Protein 9A59 (pdb70)

Radius of gyration: 30.6 Å; Cα contacts (8 Å, |Δi|>4): 1329; chains: 2; bounding box: 50×107×75 Å

B-factor: mean 0.85, std 0.15, range [0.22, 0.98]

Solvent-accessible surface area: 34234 Å² total; per-residue (Å²): 220,176,141,80,101,101,5,69,66,131,17,4,44,91,8,20,33,65,8,22,56,28,21,32,41,26,55,90,150,97,137,66,69,44,27,88,0,1,81,54,0,26,106,35,0,15,129,10,0,106,172,3,18,37,44,133,156,54,0,82,88,8,12,89,119,7,30,60,77,5,83,116,4,22,80,20,1,44,5,1,0,12,1,12,0,1,9,3,0,0,0,0,9,0,0,45,1,21,48,6,10,73,152,25,111,12,10,80,0,0,40,20,0,0,68,62,0,4,116,20,0,64,44,16,8,26,5,20,5,0,0,2,14,12,0,24,2,13,6,5,2,0,47,2,11,45,5,47,38,39,9,0,0,0,0,0,0,3,0,0,0,22,0,6,0,16,1,67,71,2,91,1,0,61,48,0,0,62,65,0,144,16,94,41,110,31,0,16,158,3,0,64,106,0,0,91,44,0,38,77,71,0,18,101,67,0,37,81,27,0,120,141,85,7,65,192,110,44,68,132,103,48,13,90,57,4,17,51,13,0,92,136,49,13,59,15,75,106,115,0,26,82,0,8,85,70,1,65,72,34,13,54,121,149,105,89,36,74,61,1,4,60,75,0,6,110,31,0,10,78,26,0,45,94,72,38,70,42,82,110,68,120,0,108,38,12,22,126,99,9,20,94,44,200,28,100,29,81,36,1,29,45,12,0,55,91,10,0,43,64,48,14,88,102,16,14,56,11,2,60,41,1,6,0,3,2,9,0,0,76,99,1,8,0,4,134,16,19,3,59,60,27,100,195,121,5,94,47,13,3,43,0,1,56,9,0,8,60,0,0,73,34,0,0,16,12,1,1,3,13,51,19,0,0,71,25,0,0,155,46,1,39,107,9,0,65,150,44,94,2,27,40,75,0,0,0,0,0,0,0,0,0,0,0,0,4,0,0,15,3,26,27,0,6,0,0,14,2,0,21,36,9,0,49,8,59,6,111,46,0,35,68,48,1,42,0,2,96,27,0,36,28,23,0,52,96,16,3,120,87,38,135,77,14,58,127,69,199,106,134,107,133,177,79,159,196,174,115,201,188,191,148,108,47,30,43,56,118,127,83,65,55,32,31,99,59,49,69,59,49,118,129,35,33,138,84,37,134,93,58,0,22,0,0,0,4,85,9,0,0,13,57,0,0,152,81,0,74,76,26,0,146,144,82,42,15,71,20,110,52,70,64,42,42,24,18,102,63,2,0,65,7,0,29,76,159,98,4,23,0,0,0,7,5,11,70,14,14,7,110,46,4,68,165,88,39,107,118,31,134,4,34,62,17,6,12,2,0,10,10,8,0,0,0,0,14,108,87,59,187,29,2,160,82,4,58,108,36,1,26,0,1,0,0,57,13,86,8,0,7,0,7,0,0,28,11,0,64,120,30,60,8,3,52,21,28,116,193,47,132,61,60,97,2,49,60,193,29,36,137,134,42,95,47,98,8,109,48,121,108,29,29,9,47,43,0,1,88,1,20,84,92,128,84,13,32,0,2,0,0,11,1,3,15,0,38,66,45,198,34,39,6,129,159,56,18,34,55,65,23,64,77,175,161,28,71,12,19,8,0,0,0,0,48,147,66,62,58,106,28,74,41,2,113,7,0,9,106,4,2,33,33,158,142,0,64,66,37,0,111,182,99,14,83,13,6,0,50,38,36,92,134

Structure (mmCIF, N/CA/C/O backbone):
data_9A59
#
_entry.id   9A59
#
loop_
_entity.id
_entity.type
_entity.pdbx_description
1 POLYMER MLEN_BACSU
2 POLYMER METQ_BACSU
#
loop_
_atom_site.group_PDB
_atom_site.id
_atom_site.type_symbol
_atom_site.label_atom_id
_atom_site.label_alt_id
_atom_site.label_comp_id
_atom_site.label_asym_id
_atom_site.label_entity_id
_atom_site.label_seq_id
_atom_site.pdbx_PDB_ins_code
_atom_site.Cartn_x
_atom_site.Cartn_y
_atom_site.Cartn_z
_atom_site.occupancy
_atom_site.B_iso_or_equiv
_atom_site.auth_seq_id
_atom_site.auth_comp_id
_atom_site.auth_asym_id
_atom_site.auth_atom_id
_atom_site.pdbx_PDB_model_num
ATOM 1 N N . MET A 1 1 ? -24.500 -36.168 -31.210 1.000 0.410 1 MET A N 1
ATOM 2 C CA . MET A 1 1 ? -23.789 -35.033 -30.574 1.000 0.410 1 MET A CA 1
ATOM 3 C C . MET A 1 1 ? -22.585 -34.707 -31.439 1.000 0.410 1 MET A C 1
ATOM 4 O O . MET A 1 1 ? -22.041 -35.638 -32.015 1.000 0.410 1 MET A O 1
ATOM 20 N N . LYS A 1 2 ? -22.208 -33.430 -31.599 1.000 0.600 2 LYS A N 1
ATOM 21 C CA . LYS A 1 2 ? -20.938 -33.100 -32.271 1.000 0.600 2 LYS A CA 1
ATOM 22 C C . LYS A 1 2 ? -19.789 -33.634 -31.413 1.000 0.600 2 LYS A C 1
ATOM 23 O O . LYS A 1 2 ? -19.823 -33.431 -30.203 1.000 0.600 2 LYS A O 1
ATOM 42 N N . ASP A 1 3 ? -18.807 -34.285 -32.029 1.000 0.800 3 ASP A N 1
ATOM 43 C CA . ASP A 1 3 ? -17.582 -34.673 -31.329 1.000 0.800 3 ASP A CA 1
ATOM 44 C C . ASP A 1 3 ? -16.882 -33.421 -30.784 1.000 0.800 3 ASP A C 1
ATOM 45 O O . ASP A 1 3 ? -16.663 -32.446 -31.511 1.000 0.800 3 ASP A O 1
ATOM 54 N N . VAL A 1 4 ? -16.570 -33.438 -29.486 1.000 0.900 4 VAL A N 1
ATOM 55 C CA . VAL A 1 4 ? -15.885 -32.340 -28.797 1.000 0.900 4 VAL A CA 1
ATOM 56 C C . VAL A 1 4 ? -14.460 -32.234 -29.328 1.000 0.900 4 VAL A C 1
ATOM 57 O O . VAL A 1 4 ? -13.713 -33.214 -29.322 1.000 0.900 4 VAL A O 1
ATOM 70 N N . ARG A 1 5 ? -14.057 -31.032 -29.746 1.000 0.920 5 ARG A N 1
ATOM 71 C CA . ARG A 1 5 ? -12.692 -30.763 -30.220 1.000 0.920 5 ARG A CA 1
ATOM 72 C C . ARG A 1 5 ? -11.965 -29.762 -29.337 1.000 0.920 5 ARG A C 1
ATOM 73 O O . ARG A 1 5 ? -12.575 -28.942 -28.655 1.000 0.920 5 ARG A O 1
ATOM 94 N N . LEU A 1 6 ? -10.641 -29.769 -29.439 1.000 0.930 6 LEU A N 1
ATOM 95 C CA . LEU A 1 6 ? -9.831 -28.683 -28.909 1.000 0.930 6 LEU A CA 1
ATOM 96 C C . LEU A 1 6 ? -10.076 -27.382 -29.700 1.000 0.930 6 LEU A C 1
ATOM 97 O O . LEU A 1 6 ? -10.353 -27.412 -30.910 1.000 0.930 6 LEU A O 1
ATOM 113 N N . PRO A 1 7 ? -9.963 -26.225 -29.035 1.000 0.930 7 PRO A N 1
ATOM 114 C CA . PRO A 1 7 ? -10.039 -24.937 -29.683 1.000 0.930 7 PRO A CA 1
ATOM 115 C C . PRO A 1 7 ? -8.844 -24.734 -30.593 1.000 0.930 7 PRO A C 1
ATOM 116 O O . PRO A 1 7 ? -7.738 -25.224 -30.368 1.000 0.930 7 PRO A O 1
ATOM 127 N N . THR A 1 8 ? -9.074 -23.965 -31.640 1.000 0.890 8 THR A N 1
ATOM 128 C CA . THR A 1 8 ? -7.980 -23.459 -32.455 1.000 0.890 8 THR A CA 1
ATOM 129 C C . THR A 1 8 ? -7.285 -22.313 -31.731 1.000 0.890 8 THR A C 1
ATOM 130 O O . THR A 1 8 ? -7.885 -21.622 -30.907 1.000 0.890 8 THR A O 1
ATOM 141 N N . LEU A 1 9 ? -6.028 -22.045 -32.093 1.000 0.840 9 LEU A N 1
ATOM 142 C CA . LEU A 1 9 ? -5.324 -20.871 -31.575 1.000 0.840 9 LEU A CA 1
ATOM 143 C C . LEU A 1 9 ? -6.098 -19.569 -31.854 1.000 0.840 9 LEU A C 1
ATOM 144 O O . LEU A 1 9 ? -6.138 -18.699 -30.997 1.000 0.840 9 LEU A O 1
ATOM 160 N N . PHE A 1 10 ? -6.732 -19.442 -33.026 1.000 0.860 10 PHE A N 1
ATOM 161 C CA . PHE A 1 10 ? -7.502 -18.250 -33.402 1.000 0.860 10 PHE A CA 1
ATOM 162 C C . PHE A 1 10 ? -8.707 -18.019 -32.472 1.000 0.860 10 PHE A C 1
ATOM 163 O O . PHE A 1 10 ? -8.943 -16.896 -32.039 1.000 0.860 10 PHE A O 1
ATOM 180 N N . GLU A 1 11 ? -9.421 -19.085 -32.094 1.000 0.900 11 GLU A N 1
ATOM 181 C CA . GLU A 1 11 ? -10.537 -19.018 -31.139 1.000 0.900 11 GLU A CA 1
ATOM 182 C C . GLU A 1 11 ? -10.084 -18.604 -29.731 1.000 0.900 11 GLU A C 1
ATOM 183 O O . GLU A 1 11 ? -10.753 -17.799 -29.084 1.000 0.900 11 GLU A O 1
ATOM 195 N N . ILE A 1 12 ? -8.929 -19.107 -29.281 1.000 0.860 12 ILE A N 1
ATOM 196 C CA . ILE A 1 12 ? -8.329 -18.741 -27.988 1.000 0.860 12 ILE A CA 1
ATOM 197 C C . ILE A 1 12 ? -7.995 -17.249 -27.944 1.000 0.860 12 ILE A C 1
ATOM 198 O O . ILE A 1 12 ? -8.298 -16.577 -26.961 1.000 0.860 12 ILE A O 1
ATOM 214 N N . ILE A 1 13 ? -7.398 -16.723 -29.015 1.000 0.810 13 ILE A N 1
ATOM 215 C CA . ILE A 1 13 ? -7.039 -15.304 -29.113 1.000 0.810 13 ILE A CA 1
ATOM 216 C C . ILE A 1 13 ? -8.288 -14.425 -29.064 1.000 0.810 13 ILE A C 1
ATOM 217 O O . ILE A 1 13 ? -8.272 -13.415 -28.370 1.000 0.810 13 ILE A O 1
ATOM 233 N N . ILE A 1 14 ? -9.370 -14.814 -29.751 1.000 0.850 14 ILE A N 1
ATOM 234 C CA . ILE A 1 14 ? -10.638 -14.076 -29.692 1.000 0.850 14 ILE A CA 1
ATOM 235 C C . ILE A 1 14 ? -11.174 -14.047 -28.256 1.000 0.850 14 ILE A C 1
ATOM 236 O O . ILE A 1 14 ? -11.451 -12.964 -27.751 1.000 0.850 14 ILE A O 1
ATOM 252 N N . VAL A 1 15 ? -11.280 -15.194 -27.573 1.000 0.860 15 VAL A N 1
ATOM 253 C CA . VAL A 1 15 ? -11.816 -15.242 -26.196 1.000 0.860 15 VAL A CA 1
ATOM 254 C C . VAL A 1 15 ? -10.974 -14.417 -25.226 1.000 0.860 15 VAL A C 1
ATOM 255 O O . VAL A 1 15 ? -11.522 -13.610 -24.479 1.000 0.860 15 VAL A O 1
ATOM 268 N N . LEU A 1 16 ? -9.650 -14.577 -25.258 1.000 0.800 16 LEU A N 1
ATOM 269 C CA . LEU A 1 16 ? -8.751 -13.845 -24.366 1.000 0.800 16 LEU A CA 1
ATOM 270 C C . LEU A 1 16 ? -8.673 -12.355 -24.707 1.000 0.800 16 LEU A C 1
ATOM 271 O O . LEU A 1 16 ? -8.562 -11.534 -23.804 1.000 0.800 16 LEU A O 1
ATOM 287 N N . GLY A 1 17 ? -8.757 -11.993 -25.987 1.000 0.790 17 GLY A N 1
ATOM 288 C CA . GLY A 1 17 ? -8.786 -10.600 -26.427 1.000 0.790 17 GLY A CA 1
ATOM 289 C C . GLY A 1 17 ? -10.056 -9.880 -25.979 1.000 0.790 17 GLY A C 1
ATOM 290 O O . GLY A 1 17 ? -9.973 -8.772 -25.457 1.000 0.790 17 GLY A O 1
ATOM 294 N N . VAL A 1 18 ? -11.222 -10.523 -26.116 1.000 0.830 18 VAL A N 1
ATOM 295 C CA . VAL A 1 18 ? -12.496 -9.968 -25.627 1.000 0.830 18 VAL A CA 1
ATOM 296 C C . VAL A 1 18 ? -12.491 -9.860 -24.102 1.000 0.830 18 VAL A C 1
ATOM 297 O O . VAL A 1 18 ? -12.921 -8.839 -23.578 1.000 0.830 18 VAL A O 1
ATOM 310 N N . PHE A 1 19 ? -11.966 -10.865 -23.392 1.000 0.800 19 PHE A N 1
ATOM 311 C CA . PHE A 1 19 ? -11.771 -10.799 -21.940 1.000 0.800 19 PHE A CA 1
ATOM 312 C C . PHE A 1 19 ? -10.952 -9.569 -21.530 1.000 0.800 19 PHE A C 1
ATOM 313 O O . PHE A 1 19 ? -11.386 -8.782 -20.694 1.000 0.800 19 PHE A O 1
ATOM 330 N N . LEU A 1 20 ? -9.794 -9.371 -22.165 1.000 0.710 20 LEU A N 1
ATOM 331 C CA . LEU A 1 20 ? -8.918 -8.236 -21.884 1.000 0.710 20 LEU A CA 1
ATOM 332 C C . LEU A 1 20 ? -9.618 -6.899 -22.159 1.000 0.710 20 LEU A C 1
ATOM 333 O O . LEU A 1 20 ? -9.529 -5.981 -21.348 1.000 0.710 20 LEU A O 1
ATOM 349 N N . ALA A 1 21 ? -10.332 -6.806 -23.286 1.000 0.780 21 ALA A N 1
ATOM 350 C CA . ALA A 1 21 ? -11.093 -5.620 -23.659 1.000 0.780 21 ALA A CA 1
ATOM 351 C C . ALA A 1 21 ? -12.208 -5.316 -22.650 1.000 0.780 21 ALA A C 1
ATOM 352 O O . ALA A 1 21 ? -12.415 -4.155 -22.316 1.000 0.780 21 ALA A O 1
ATOM 359 N N . LEU A 1 22 ? -12.887 -6.343 -22.130 1.000 0.800 22 LEU A N 1
ATOM 360 C CA . LEU A 1 22 ? -13.891 -6.200 -21.077 1.000 0.800 22 LEU A CA 1
ATOM 361 C C . LEU A 1 22 ? -13.292 -5.652 -19.789 1.000 0.800 22 LEU A C 1
ATOM 362 O O . LEU A 1 22 ? -13.810 -4.673 -19.265 1.000 0.800 22 LEU A O 1
ATOM 378 N N . VAL A 1 23 ? -12.202 -6.254 -19.302 1.000 0.710 23 VAL A N 1
ATOM 379 C CA . VAL A 1 23 ? -11.535 -5.809 -18.070 1.000 0.710 23 VAL A CA 1
ATOM 380 C C . VAL A 1 23 ? -11.107 -4.352 -18.201 1.000 0.710 23 VAL A C 1
ATOM 381 O O . VAL A 1 23 ? -11.494 -3.544 -17.368 1.000 0.710 23 VAL A O 1
ATOM 394 N N . LEU A 1 24 ? -10.403 -4.003 -19.280 1.000 0.660 24 LEU A N 1
ATOM 395 C CA . LEU A 1 24 ? -9.996 -2.629 -19.584 1.000 0.660 24 LEU A CA 1
ATOM 396 C C . LEU A 1 24 ? -11.176 -1.662 -19.664 1.000 0.660 24 LEU A C 1
ATOM 397 O O . LEU A 1 24 ? -11.164 -0.600 -19.048 1.000 0.660 24 LEU A O 1
ATOM 413 N N . SER A 1 25 ? -12.193 -2.019 -20.451 1.000 0.750 25 SER A N 1
ATOM 414 C CA . SER A 1 25 ? -13.368 -1.175 -20.638 1.000 0.750 25 SER A CA 1
ATOM 415 C C . SER A 1 25 ? -14.072 -0.927 -19.310 1.000 0.750 25 SER A C 1
ATOM 416 O O . SER A 1 25 ? -14.531 0.183 -19.067 1.000 0.750 25 SER A O 1
ATOM 424 N N . PHE A 1 26 ? -14.150 -1.938 -18.448 1.000 0.710 26 PHE A N 1
ATOM 425 C CA . PHE A 1 26 ? -14.852 -1.833 -17.179 1.000 0.710 26 PHE A CA 1
ATOM 426 C C . PHE A 1 26 ? -14.037 -1.029 -16.169 1.000 0.710 26 PHE A C 1
ATOM 427 O O . PHE A 1 26 ? -14.561 -0.058 -15.643 1.000 0.710 26 PHE A O 1
ATOM 444 N N . THR A 1 27 ? -12.765 -1.367 -15.945 1.000 0.620 27 THR A N 1
ATOM 445 C CA . THR A 1 27 ? -11.967 -0.745 -14.877 1.000 0.620 27 THR A CA 1
ATOM 446 C C . THR A 1 27 ? -11.406 0.626 -15.233 1.000 0.620 27 THR A C 1
ATOM 447 O O . THR A 1 27 ? -11.174 1.422 -14.334 1.000 0.620 27 THR A O 1
ATOM 458 N N . VAL A 1 28 ? -11.159 0.913 -16.515 1.000 0.550 28 VAL A N 1
ATOM 459 C CA . VAL A 1 28 ? -10.508 2.169 -16.933 1.000 0.550 28 VAL A CA 1
ATOM 460 C C . VAL A 1 28 ? -11.508 3.180 -17.477 1.000 0.550 28 VAL A C 1
ATOM 461 O O . VAL A 1 28 ? -11.385 4.368 -17.199 1.000 0.550 28 VAL A O 1
ATOM 474 N N . PHE A 1 29 ? -12.484 2.735 -18.272 1.000 0.610 29 PHE A N 1
ATOM 475 C CA . PHE A 1 29 ? -13.394 3.651 -18.969 1.000 0.610 29 PHE A CA 1
ATOM 476 C C . PHE A 1 29 ? -14.742 3.815 -18.276 1.000 0.610 29 PHE A C 1
ATOM 477 O O . PHE A 1 29 ? -15.314 4.901 -18.312 1.000 0.610 29 PHE A O 1
ATOM 494 N N . LEU A 1 30 ? -15.271 2.739 -17.694 1.000 0.640 30 LEU A N 1
ATOM 495 C CA . LEU A 1 30 ? -16.606 2.735 -17.096 1.000 0.640 30 LEU A CA 1
ATOM 496 C C . LEU A 1 30 ? -16.582 2.874 -15.568 1.000 0.640 30 LEU A C 1
ATOM 497 O O . LEU A 1 30 ? -17.652 3.002 -14.981 1.000 0.640 30 LEU A O 1
ATOM 513 N N . ASP A 1 31 ? -15.397 2.837 -14.946 1.000 0.610 31 ASP A N 1
ATOM 514 C CA . ASP A 1 31 ? -15.196 2.831 -13.486 1.000 0.610 31 ASP A CA 1
ATOM 515 C C . ASP A 1 31 ? -16.056 1.756 -12.785 1.000 0.610 31 ASP A C 1
ATOM 516 O O . ASP A 1 31 ? -16.609 1.929 -11.699 1.000 0.610 31 ASP A O 1
ATOM 525 N N . LEU A 1 32 ? -16.224 0.625 -13.478 1.000 0.730 32 LEU A N 1
ATOM 526 C CA . LEU A 1 32 ? -16.994 -0.523 -13.030 1.000 0.730 32 LEU A CA 1
ATOM 527 C C . LEU A 1 32 ? -16.094 -1.536 -12.310 1.000 0.730 32 LEU A C 1
ATOM 528 O O . LEU A 1 32 ? -14.918 -1.696 -12.655 1.000 0.730 32 LEU A O 1
ATOM 544 N N . PRO A 1 33 ? -16.655 -2.308 -11.362 1.000 0.710 33 PRO A N 1
ATOM 545 C CA . PRO A 1 33 ? -15.894 -3.285 -10.600 1.000 0.710 33 PRO A CA 1
ATOM 546 C C . PRO A 1 33 ? -15.364 -4.413 -11.496 1.000 0.710 33 PRO A C 1
ATOM 547 O O . PRO A 1 33 ? -16.084 -4.939 -12.355 1.000 0.710 33 PRO A O 1
ATOM 558 N N . ILE A 1 34 ? -14.128 -4.862 -11.253 1.000 0.700 34 ILE A N 1
ATOM 559 C CA . ILE A 1 34 ? -13.506 -5.966 -12.007 1.000 0.700 34 ILE A CA 1
ATOM 560 C C . ILE A 1 34 ? -14.285 -7.287 -11.877 1.000 0.700 34 ILE A C 1
ATOM 561 O O . ILE A 1 34 ? -14.277 -8.114 -12.790 1.000 0.700 34 ILE A O 1
ATOM 577 N N . GLN A 1 35 ? -15.016 -7.460 -10.771 1.000 0.780 35 GLN A N 1
ATOM 578 C CA . GLN A 1 35 ? -15.930 -8.571 -10.509 1.000 0.780 35 GLN A CA 1
ATOM 579 C C . GLN A 1 35 ? -16.941 -8.725 -11.654 1.000 0.780 35 GLN A C 1
ATOM 580 O O . GLN A 1 35 ? -17.182 -9.837 -12.126 1.000 0.780 35 GLN A O 1
ATOM 594 N N . LEU A 1 36 ? -17.504 -7.609 -12.133 1.000 0.840 36 LEU A N 1
ATOM 595 C CA . LEU A 1 36 ? -18.512 -7.612 -13.192 1.000 0.840 36 LEU A CA 1
ATOM 596 C C . LEU A 1 36 ? -17.902 -8.072 -14.523 1.000 0.840 36 LEU A C 1
ATOM 597 O O . LEU A 1 36 ? -18.512 -8.866 -15.240 1.000 0.840 36 LEU A O 1
ATOM 613 N N . ALA A 1 37 ? -16.674 -7.632 -14.825 1.000 0.800 37 ALA A N 1
ATOM 614 C CA . ALA A 1 37 ? -15.946 -8.070 -16.012 1.000 0.800 37 ALA A CA 1
ATOM 615 C C . ALA A 1 37 ? -15.691 -9.584 -15.971 1.000 0.800 37 ALA A C 1
ATOM 616 O O . ALA A 1 37 ? -16.057 -10.287 -16.915 1.000 0.800 37 ALA A O 1
ATOM 623 N N . LEU A 1 38 ? -15.148 -10.116 -14.868 1.000 0.800 38 LEU A N 1
ATOM 624 C CA . LEU A 1 38 ? -14.913 -11.558 -14.690 1.000 0.800 38 LEU A CA 1
ATOM 625 C C . LEU A 1 38 ? -16.198 -12.382 -14.838 1.000 0.800 38 LEU A C 1
ATOM 626 O O . LEU A 1 38 ? -16.197 -13.416 -15.507 1.000 0.800 38 LEU A O 1
ATOM 642 N N . PHE A 1 39 ? -17.307 -11.903 -14.279 1.000 0.900 39 PHE A N 1
ATOM 643 C CA . PHE A 1 39 ? -18.590 -12.584 -14.388 1.000 0.900 39 PHE A CA 1
ATOM 644 C C . PHE A 1 39 ? -19.098 -12.660 -15.839 1.000 0.900 39 PHE A C 1
ATOM 645 O O . PHE A 1 39 ? -19.467 -13.736 -16.312 1.000 0.900 39 PHE A O 1
ATOM 662 N N . VAL A 1 40 ? -19.044 -11.557 -16.597 1.000 0.920 40 VAL A N 1
ATOM 663 C CA . VAL A 1 40 ? -19.401 -11.549 -18.034 1.000 0.920 40 VAL A CA 1
ATOM 664 C C . VAL A 1 40 ? -18.478 -12.476 -18.842 1.000 0.920 40 VAL A C 1
ATOM 665 O O . VAL A 1 40 ? -18.911 -13.138 -19.791 1.000 0.920 40 VAL A O 1
ATOM 678 N N . SER A 1 41 ? -17.217 -12.590 -18.427 1.000 0.880 41 SER A N 1
ATOM 679 C CA . SER A 1 41 ? -16.201 -13.430 -19.075 1.000 0.880 41 SER A CA 1
ATOM 680 C C . SER A 1 41 ? -16.553 -14.918 -19.070 1.000 0.880 41 SER A C 1
ATOM 681 O O . SER A 1 41 ? -16.226 -15.627 -20.025 1.000 0.880 41 SER A O 1
ATOM 689 N N . TRP A 1 42 ? -17.270 -15.403 -18.049 1.000 0.920 42 TRP A N 1
ATOM 690 C CA . TRP A 1 42 ? -17.776 -16.779 -18.025 1.000 0.920 42 TRP A CA 1
ATOM 691 C C . TRP A 1 42 ? -18.676 -17.070 -19.223 1.000 0.920 42 TRP A C 1
ATOM 692 O O . TRP A 1 42 ? -18.524 -18.107 -19.866 1.000 0.920 42 TRP A O 1
ATOM 713 N N . PHE A 1 43 ? -19.587 -16.153 -19.564 1.000 0.950 43 PHE A N 1
ATOM 714 C CA . PHE A 1 43 ? -20.510 -16.334 -20.686 1.000 0.950 43 PHE A CA 1
ATOM 715 C C . PHE A 1 43 ? -19.786 -16.341 -22.034 1.000 0.950 43 PHE A C 1
ATOM 716 O O . PHE A 1 43 ? -20.155 -17.113 -22.919 1.000 0.950 43 PHE A O 1
ATOM 733 N N . ILE A 1 44 ? -18.701 -15.573 -22.172 1.000 0.930 44 ILE A N 1
ATOM 734 C CA . ILE A 1 44 ? -17.844 -15.605 -23.367 1.000 0.930 44 ILE A CA 1
ATOM 735 C C . ILE A 1 44 ? -17.118 -16.946 -23.488 1.000 0.930 44 ILE A C 1
ATOM 736 O O . ILE A 1 44 ? -17.140 -17.569 -24.553 1.000 0.930 44 ILE A O 1
ATOM 752 N N . ALA A 1 45 ? -16.507 -17.424 -22.402 1.000 0.930 45 ALA A N 1
ATOM 753 C CA . ALA A 1 45 ? -15.865 -18.734 -22.389 1.000 0.930 45 ALA A CA 1
ATOM 754 C C . ALA A 1 45 ? -16.883 -19.870 -22.624 1.000 0.930 45 ALA A C 1
ATOM 755 O O . ALA A 1 45 ? -16.590 -20.816 -23.358 1.000 0.930 45 ALA A O 1
ATOM 762 N N . MET A 1 46 ? -18.109 -19.753 -22.104 1.000 0.960 46 MET A N 1
ATOM 763 C CA . MET A 1 46 ? -19.198 -20.695 -22.384 1.000 0.960 46 MET A CA 1
ATOM 764 C C . MET A 1 46 ? -19.620 -20.694 -23.860 1.000 0.960 46 MET A C 1
ATOM 765 O O . MET A 1 46 ? -19.842 -21.764 -24.421 1.000 0.960 46 MET A O 1
ATOM 779 N N . LEU A 1 47 ? -19.676 -19.534 -24.521 1.000 0.950 47 LEU A N 1
ATOM 780 C CA . LEU A 1 47 ? -19.969 -19.420 -25.958 1.000 0.950 47 LEU A CA 1
ATOM 781 C C . LEU A 1 47 ? -18.937 -20.173 -26.811 1.000 0.950 47 LEU A C 1
ATOM 782 O O . LEU A 1 47 ? -19.303 -20.877 -27.758 1.000 0.950 47 LEU A O 1
ATOM 798 N N . LEU A 1 48 ? -17.653 -20.087 -26.436 1.000 0.940 48 LEU A N 1
ATOM 799 C CA . LEU A 1 48 ? -16.606 -20.915 -27.035 1.000 0.940 48 LEU A CA 1
ATOM 800 C C . LEU A 1 48 ? -16.854 -22.396 -26.737 1.000 0.940 48 LEU A C 1
ATOM 801 O O . LEU A 1 48 ? -16.810 -23.209 -27.654 1.000 0.940 48 LEU A O 1
ATOM 817 N N . GLY A 1 49 ? -17.177 -22.747 -25.495 1.000 0.950 49 GLY A N 1
ATOM 818 C CA . GLY A 1 49 ? -17.507 -24.118 -25.111 1.000 0.950 49 GLY A CA 1
ATOM 819 C C . GLY A 1 49 ? -18.607 -24.756 -25.945 1.000 0.950 49 GLY A C 1
ATOM 820 O O . GLY A 1 49 ? -18.405 -25.841 -26.490 1.000 0.950 49 GLY A O 1
ATOM 824 N N . ILE A 1 50 ? -19.726 -24.058 -26.127 1.000 0.940 50 ILE A N 1
ATOM 825 C CA . ILE A 1 50 ? -20.837 -24.519 -26.968 1.000 0.940 50 ILE A CA 1
ATOM 826 C C . ILE A 1 50 ? -20.369 -24.698 -28.421 1.000 0.940 50 ILE A C 1
ATOM 827 O O . ILE A 1 50 ? -20.684 -25.704 -29.059 1.000 0.940 50 ILE A O 1
ATOM 843 N N . ARG A 1 51 ? -19.554 -23.769 -28.947 1.000 0.930 51 ARG A N 1
ATOM 844 C CA . ARG A 1 51 ? -18.981 -23.862 -30.304 1.000 0.930 51 ARG A CA 1
ATOM 845 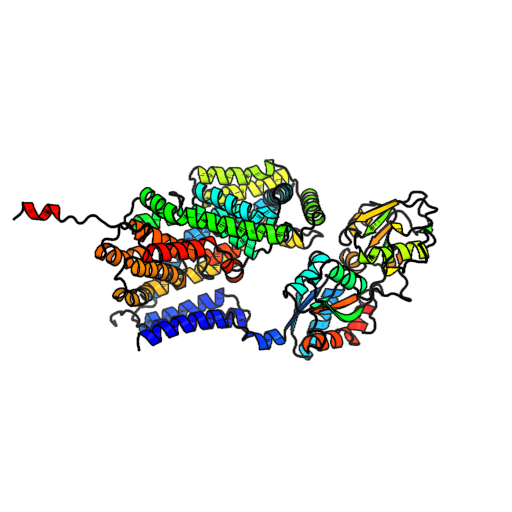C C . ARG A 1 51 ? -18.019 -25.047 -30.469 1.000 0.930 51 ARG A C 1
ATOM 846 O O . ARG A 1 51 ? -17.960 -25.624 -31.557 1.000 0.930 51 ARG A O 1
ATOM 867 N N . LEU A 1 52 ? -17.278 -25.410 -29.421 1.000 0.950 52 LEU A N 1
ATOM 868 C CA . LEU A 1 52 ? -16.384 -26.574 -29.397 1.000 0.950 52 LEU A CA 1
ATOM 869 C C . LEU A 1 52 ? -17.125 -27.910 -29.241 1.000 0.950 52 LEU A C 1
ATOM 870 O O . LEU A 1 52 ? -16.523 -28.950 -29.501 1.000 0.950 52 LEU A O 1
ATOM 886 N N . GLY A 1 53 ? -18.409 -27.881 -28.867 1.000 0.950 53 GLY A N 1
ATOM 887 C CA . GLY A 1 53 ? -19.274 -29.057 -28.742 1.000 0.950 53 GLY A CA 1
ATOM 888 C C . GLY A 1 53 ? -19.667 -29.433 -27.309 1.000 0.950 53 GLY A C 1
ATOM 889 O O . GLY A 1 53 ? -20.333 -30.449 -27.132 1.000 0.950 53 GLY A O 1
ATOM 893 N N . TYR A 1 54 ? -19.291 -28.646 -26.296 1.000 0.950 54 TYR A N 1
ATOM 894 C CA . TYR A 1 54 ? -19.674 -28.908 -24.905 1.000 0.950 54 TYR A CA 1
ATOM 895 C C . TYR A 1 54 ? -21.141 -28.575 -24.639 1.000 0.950 54 TYR A C 1
ATOM 896 O O . TYR A 1 54 ? -21.695 -27.619 -25.187 1.000 0.950 54 TYR A O 1
ATOM 914 N N . SER A 1 55 ? -21.761 -29.335 -23.736 1.000 0.950 55 SER A N 1
ATOM 915 C CA . SER A 1 55 ? -23.067 -28.966 -23.200 1.000 0.950 55 SER A CA 1
ATOM 916 C C . SER A 1 55 ? -22.932 -27.877 -22.133 1.000 0.950 55 SER A C 1
ATOM 917 O O . SER A 1 55 ? -21.895 -27.742 -21.482 1.000 0.950 55 SER A O 1
ATOM 925 N N . TYR A 1 56 ? -24.011 -27.135 -21.883 1.000 0.930 56 TYR A N 1
ATOM 926 C CA . TYR A 1 56 ? -24.068 -26.194 -20.761 1.000 0.930 56 TYR A CA 1
ATOM 927 C C . TYR A 1 56 ? -23.757 -26.873 -19.417 1.000 0.930 56 TYR A C 1
ATOM 928 O O . TYR A 1 56 ? -23.047 -26.307 -18.593 1.000 0.930 56 TYR A O 1
ATOM 946 N N . LYS A 1 57 ? -24.231 -28.111 -19.220 1.000 0.950 57 LYS A N 1
ATOM 947 C CA . LYS A 1 57 ? -24.011 -28.871 -17.983 1.000 0.950 57 LYS A CA 1
ATOM 948 C C . LYS A 1 57 ? -22.530 -29.198 -17.779 1.000 0.950 57 LYS A C 1
ATOM 949 O O . LYS A 1 57 ? -22.031 -29.078 -16.665 1.000 0.950 57 LYS A O 1
ATOM 968 N N . ASP A 1 58 ? -21.816 -29.534 -18.855 1.000 0.950 58 ASP A N 1
ATOM 969 C CA . ASP A 1 58 ? -20.361 -29.728 -18.810 1.000 0.950 58 ASP A CA 1
ATOM 970 C C . ASP A 1 58 ? -19.626 -28.435 -18.436 1.000 0.950 58 ASP A C 1
ATOM 971 O O . ASP A 1 58 ? -18.669 -28.473 -17.664 1.000 0.950 58 ASP A O 1
ATOM 980 N N . LEU A 1 59 ? -20.078 -27.295 -18.968 1.000 0.960 59 LEU A N 1
ATOM 981 C CA . LEU A 1 59 ? -19.471 -25.981 -18.743 1.000 0.960 59 LEU A CA 1
ATOM 982 C C . LEU A 1 59 ? -19.742 -25.447 -17.333 1.000 0.960 59 LEU A C 1
ATOM 983 O O . LEU A 1 59 ? -18.823 -24.981 -16.668 1.000 0.960 59 LEU A O 1
ATOM 999 N N . GLN A 1 60 ? -20.971 -25.569 -16.837 1.000 0.960 60 GLN A N 1
ATOM 1000 C CA . GLN A 1 60 ? -21.317 -25.207 -15.464 1.000 0.960 60 GLN A CA 1
ATOM 1001 C C . GLN A 1 60 ? -20.576 -26.093 -14.452 1.000 0.960 60 GLN A C 1
ATOM 1002 O O . GLN A 1 60 ? -20.056 -25.586 -13.463 1.000 0.960 60 GLN A O 1
ATOM 1016 N N . ASN A 1 61 ? -20.454 -27.400 -14.716 1.000 0.960 61 ASN A N 1
ATOM 1017 C CA . ASN A 1 61 ? -19.637 -28.288 -13.885 1.000 0.960 61 ASN A CA 1
ATOM 1018 C C . ASN A 1 61 ? -18.160 -27.873 -13.884 1.000 0.960 61 ASN A C 1
ATOM 1019 O O . ASN A 1 61 ? -17.507 -27.986 -12.852 1.000 0.960 61 ASN A O 1
ATOM 1030 N N . ALA A 1 62 ? -17.634 -27.367 -15.005 1.000 0.920 62 ALA A N 1
ATOM 1031 C CA . ALA A 1 62 ? -16.275 -26.831 -15.060 1.000 0.920 62 ALA A CA 1
ATOM 1032 C C . ALA A 1 62 ? -16.102 -25.584 -14.179 1.000 0.920 62 ALA A C 1
ATOM 1033 O O . ALA A 1 62 ? -15.100 -25.479 -13.476 1.000 0.920 62 ALA A O 1
ATOM 1040 N N . ILE A 1 63 ? -17.095 -24.686 -14.153 1.000 0.930 63 ILE A N 1
ATOM 1041 C CA . ILE A 1 63 ? -17.120 -23.534 -13.237 1.000 0.930 63 ILE A CA 1
ATOM 1042 C C . ILE A 1 63 ? -17.090 -24.016 -11.780 1.000 0.930 63 ILE A C 1
ATOM 1043 O O . ILE A 1 63 ? -16.238 -23.587 -11.006 1.000 0.930 63 ILE A O 1
ATOM 1059 N N . VAL A 1 64 ? -17.985 -24.941 -11.411 1.000 0.940 64 VAL A N 1
ATOM 1060 C CA . VAL A 1 64 ? -18.074 -25.479 -10.040 1.000 0.940 64 VAL A CA 1
ATOM 1061 C C . VAL A 1 64 ? -16.775 -26.172 -9.634 1.000 0.940 64 VAL A C 1
ATOM 1062 O O . VAL A 1 64 ? -16.306 -25.986 -8.515 1.000 0.940 64 VAL A O 1
ATOM 1075 N N . HIS A 1 65 ? -16.167 -26.935 -10.543 1.000 0.870 65 HIS A N 1
ATOM 1076 C CA . HIS A 1 65 ? -14.901 -27.610 -10.279 1.000 0.870 65 HIS A CA 1
ATOM 1077 C C . HIS A 1 65 ? -13.742 -26.614 -10.112 1.000 0.870 65 HIS A C 1
ATOM 1078 O O . HIS A 1 65 ? -12.934 -26.772 -9.202 1.000 0.870 65 HIS A O 1
ATOM 1092 N N . GLY A 1 66 ? -13.706 -25.543 -10.915 1.000 0.800 66 GLY A N 1
ATOM 1093 C CA . GLY A 1 66 ? -12.734 -24.456 -10.764 1.000 0.800 66 GLY A CA 1
ATOM 1094 C C . GLY A 1 66 ? -12.835 -23.764 -9.403 1.000 0.800 66 GLY A C 1
ATOM 1095 O O . GLY A 1 66 ? -11.836 -23.643 -8.699 1.000 0.800 66 GLY A O 1
ATOM 1099 N N . ILE A 1 67 ? -14.050 -23.387 -8.988 1.000 0.840 67 ILE A N 1
ATOM 1100 C CA . ILE A 1 67 ? -14.303 -22.759 -7.677 1.000 0.840 67 ILE A CA 1
ATOM 1101 C C . ILE A 1 67 ? -13.952 -23.719 -6.529 1.000 0.840 67 ILE A C 1
ATOM 1102 O O . ILE A 1 67 ? -13.284 -23.321 -5.576 1.000 0.840 67 ILE A O 1
ATOM 1118 N N . SER A 1 68 ? -14.353 -24.992 -6.637 1.000 0.830 68 SER A N 1
ATOM 1119 C CA . SER A 1 68 ? -14.051 -26.057 -5.667 1.000 0.830 68 SER A CA 1
ATOM 1120 C C . SER A 1 68 ? -12.554 -26.195 -5.394 1.000 0.830 68 SER A C 1
ATOM 1121 O O . SER A 1 68 ? -12.162 -26.410 -4.251 1.000 0.830 68 SER A O 1
ATOM 1129 N N . ASN A 1 69 ? -11.717 -26.066 -6.425 1.000 0.680 69 ASN A N 1
ATOM 1130 C CA . ASN A 1 69 ? -10.269 -26.223 -6.293 1.000 0.680 69 ASN A CA 1
ATOM 1131 C C . ASN A 1 69 ? -9.594 -25.080 -5.511 1.000 0.680 69 ASN A C 1
ATOM 1132 O O . ASN A 1 69 ? 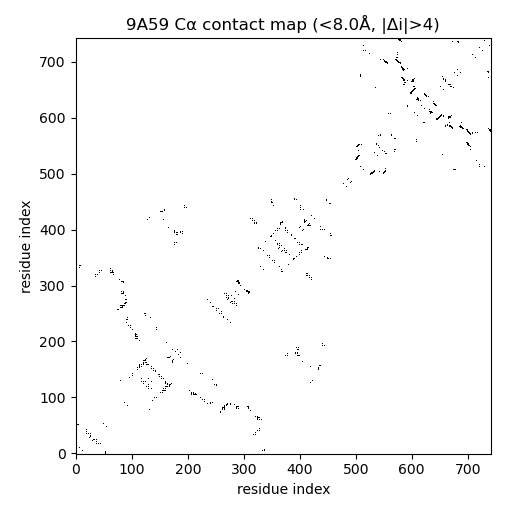-8.475 -25.265 -5.046 1.000 0.680 69 ASN A O 1
ATOM 1143 N N . GLY A 1 70 ? -10.244 -23.921 -5.344 1.000 0.690 70 GLY A N 1
ATOM 1144 C CA . GLY A 1 70 ? -9.712 -22.788 -4.570 1.000 0.690 70 GLY A CA 1
ATOM 1145 C C . GLY A 1 70 ? -10.515 -22.444 -3.311 1.000 0.690 70 GLY A C 1
ATOM 1146 O O . GLY A 1 70 ? -10.292 -21.395 -2.711 1.000 0.690 70 GLY A O 1
ATOM 1150 N N . LEU A 1 71 ? -11.450 -23.304 -2.890 1.000 0.750 71 LEU A N 1
ATOM 1151 C CA . LEU A 1 71 ? -12.363 -23.028 -1.771 1.000 0.750 71 LEU A CA 1
ATOM 1152 C C . LEU A 1 71 ? -11.644 -22.909 -0.414 1.000 0.750 71 LEU A C 1
ATOM 1153 O O . LEU A 1 71 ? -12.109 -22.204 0.479 1.000 0.750 71 LEU A O 1
ATOM 1169 N N . GLU A 1 72 ? -10.482 -23.545 -0.264 1.000 0.690 72 GLU A N 1
ATOM 1170 C CA . GLU A 1 72 ? -9.639 -23.403 0.927 1.000 0.690 72 GLU A CA 1
ATOM 1171 C C . GLU A 1 72 ? -9.122 -21.959 1.096 1.000 0.690 72 GLU A C 1
ATOM 1172 O O . GLU A 1 72 ? -9.123 -21.425 2.205 1.000 0.690 72 GLU A O 1
ATOM 1184 N N . ALA A 1 73 ? -8.807 -21.272 -0.010 1.000 0.680 73 ALA A N 1
ATOM 1185 C CA . ALA A 1 73 ? -8.417 -19.859 -0.013 1.000 0.680 73 ALA A CA 1
ATOM 1186 C C . ALA A 1 73 ? -9.521 -18.937 0.490 1.000 0.680 73 ALA A C 1
ATOM 1187 O O . ALA A 1 73 ? -9.278 -18.040 1.295 1.000 0.680 73 ALA A O 1
ATOM 1194 N N . VAL A 1 74 ? -10.747 -19.205 0.041 1.000 0.760 74 VAL A N 1
ATOM 1195 C CA . VAL A 1 74 ? -11.959 -18.488 0.446 1.000 0.760 74 VAL A CA 1
ATOM 1196 C C . VAL A 1 74 ? -12.146 -18.603 1.964 1.000 0.760 74 VAL A C 1
ATOM 1197 O O . VAL A 1 74 ? -12.369 -17.597 2.635 1.000 0.760 74 VAL A O 1
ATOM 1210 N N . LEU A 1 75 ? -11.985 -19.803 2.532 1.000 0.800 75 LEU A N 1
ATOM 1211 C CA . LEU A 1 75 ? -12.132 -20.037 3.975 1.000 0.800 75 LEU A CA 1
ATOM 1212 C C . LEU A 1 75 ? -11.037 -19.358 4.813 1.000 0.800 75 LEU A C 1
ATOM 1213 O O . LEU A 1 75 ? -11.332 -18.791 5.871 1.000 0.800 75 LEU A O 1
ATOM 1229 N N . ILE A 1 76 ? -9.784 -19.387 4.352 1.000 0.720 76 ILE A N 1
ATOM 1230 C CA . ILE A 1 76 ? -8.683 -18.682 5.023 1.000 0.720 76 ILE A CA 1
ATOM 1231 C C . ILE A 1 76 ? -8.932 -17.175 4.986 1.000 0.720 76 ILE A C 1
ATOM 1232 O O . ILE A 1 76 ? -8.836 -16.528 6.024 1.000 0.720 76 ILE A O 1
ATOM 1248 N N . LEU A 1 77 ? -9.319 -16.622 3.835 1.000 0.720 77 LEU A N 1
ATOM 1249 C CA . LEU A 1 77 ? -9.557 -15.188 3.685 1.000 0.720 77 LEU A CA 1
ATOM 1250 C C . LEU A 1 77 ? -10.703 -14.692 4.586 1.000 0.720 77 LEU A C 1
ATOM 1251 O O . LEU A 1 77 ? -10.559 -13.659 5.236 1.000 0.720 77 LEU A O 1
ATOM 1267 N N . VAL A 1 78 ? -11.796 -15.458 4.710 1.000 0.870 78 VAL A N 1
ATOM 1268 C CA . VAL A 1 78 ? -12.868 -15.180 5.690 1.000 0.870 78 VAL A CA 1
ATOM 1269 C C . VAL A 1 78 ? -12.304 -15.126 7.114 1.000 0.870 78 VAL A C 1
ATOM 1270 O O . VAL A 1 78 ? -12.583 -14.192 7.865 1.000 0.870 78 VAL A O 1
ATOM 1283 N N . SER A 1 79 ? -11.468 -16.099 7.477 1.000 0.860 79 SER A N 1
ATOM 1284 C CA . SER A 1 79 ? -10.856 -16.173 8.809 1.000 0.860 79 SER A CA 1
ATOM 1285 C C . SER A 1 79 ? -9.902 -15.001 9.071 1.000 0.860 79 SER A C 1
ATOM 1286 O O . SER A 1 79 ? -9.865 -14.470 10.179 1.000 0.860 79 SER A O 1
ATOM 1294 N N . VAL A 1 80 ? -9.159 -14.561 8.052 1.000 0.780 80 VAL A N 1
ATOM 1295 C CA . VAL A 1 80 ? -8.247 -13.412 8.134 1.000 0.780 80 VAL A CA 1
ATOM 1296 C C . VAL A 1 80 ? -9.015 -12.098 8.270 1.000 0.780 80 VAL A C 1
ATOM 1297 O O . VAL A 1 80 ? -8.617 -11.257 9.069 1.000 0.780 80 VAL A O 1
ATOM 1310 N N . GLY A 1 81 ? -10.147 -11.927 7.580 1.000 0.820 81 GLY A N 1
ATOM 1311 C CA . GLY A 1 81 ? -11.030 -10.777 7.801 1.000 0.820 81 GLY A CA 1
ATOM 1312 C C . GLY A 1 81 ? -11.424 -10.650 9.274 1.000 0.820 81 GLY A C 1
ATOM 1313 O O . GLY A 1 81 ? -11.227 -9.597 9.886 1.000 0.820 81 GLY A O 1
ATOM 1317 N N . ALA A 1 82 ? -11.878 -11.758 9.869 1.000 0.930 82 ALA A N 1
ATOM 1318 C CA . ALA A 1 82 ? -12.185 -11.816 11.295 1.000 0.930 82 ALA A CA 1
ATOM 1319 C C . ALA A 1 82 ? -10.975 -11.495 12.183 1.000 0.930 82 ALA A C 1
ATOM 1320 O O . ALA A 1 82 ? -11.101 -10.696 13.108 1.000 0.930 82 ALA A O 1
ATOM 1327 N N . LEU A 1 83 ? -9.805 -12.064 11.872 1.000 0.880 83 LEU A N 1
ATOM 1328 C CA . LEU A 1 83 ? -8.553 -11.813 12.589 1.000 0.880 83 LEU A CA 1
ATOM 1329 C C . LEU A 1 83 ? -8.189 -10.324 12.612 1.000 0.880 83 LEU A C 1
ATOM 1330 O O . LEU A 1 83 ? -7.898 -9.795 13.676 1.000 0.880 83 LEU A O 1
ATOM 1346 N N . ILE A 1 84 ? -8.208 -9.644 11.461 1.000 0.820 84 ILE A N 1
ATOM 1347 C CA . ILE A 1 84 ? -7.787 -8.238 11.352 1.000 0.820 84 ILE A CA 1
ATOM 1348 C C . ILE A 1 84 ? -8.681 -7.345 12.212 1.000 0.820 84 ILE A C 1
ATOM 1349 O O . ILE A 1 84 ? -8.174 -6.529 12.979 1.000 0.820 84 ILE A O 1
ATOM 1365 N N . GLY A 1 85 ? -10.003 -7.522 12.108 1.000 0.900 85 GLY A N 1
ATOM 1366 C CA . GLY A 1 85 ? -10.959 -6.708 12.858 1.000 0.900 85 GLY A CA 1
ATOM 1367 C C . GLY A 1 85 ? -10.741 -6.828 14.365 1.000 0.900 85 GLY A C 1
ATOM 1368 O O . GLY A 1 85 ? -10.628 -5.818 15.060 1.000 0.900 85 GLY A O 1
ATOM 1372 N N . THR A 1 86 ? -10.576 -8.054 14.865 1.000 0.950 86 THR A N 1
ATOM 1373 C CA . THR A 1 86 ? -10.395 -8.280 16.302 1.000 0.950 86 THR A CA 1
ATOM 1374 C C . THR A 1 86 ? -8.983 -7.977 16.797 1.000 0.950 86 THR A C 1
ATOM 1375 O O . THR A 1 86 ? -8.820 -7.590 17.949 1.000 0.950 86 THR A O 1
ATOM 1386 N N . TRP A 1 87 ? -7.943 -8.121 15.973 1.000 0.920 87 TRP A N 1
ATOM 1387 C CA . TRP A 1 87 ? -6.568 -7.782 16.359 1.000 0.920 87 TRP A CA 1
ATOM 1388 C C . TRP A 1 87 ? -6.330 -6.280 16.462 1.000 0.920 87 TRP A C 1
ATOM 1389 O O . TRP A 1 87 ? -5.520 -5.852 17.287 1.000 0.920 87 TRP A O 1
ATOM 1410 N N . ILE A 1 88 ? -7.021 -5.477 15.651 1.000 0.890 88 ILE A N 1
ATOM 1411 C CA . ILE A 1 88 ? -7.014 -4.025 15.826 1.000 0.890 88 ILE A CA 1
ATOM 1412 C C . ILE A 1 88 ? -7.784 -3.674 17.102 1.000 0.890 88 ILE A C 1
ATOM 1413 O O . ILE A 1 88 ? -7.230 -3.015 17.978 1.000 0.890 88 ILE A O 1
ATOM 1429 N N . ALA A 1 89 ? -9.007 -4.198 17.251 1.000 0.940 89 ALA A N 1
ATOM 1430 C CA . ALA A 1 89 ? -9.849 -3.986 18.429 1.000 0.940 89 ALA A CA 1
ATOM 1431 C C . ALA A 1 89 ? -9.169 -4.395 19.743 1.000 0.940 89 ALA A C 1
ATOM 1432 O O . ALA A 1 89 ? -9.361 -3.746 20.764 1.000 0.940 89 ALA A O 1
ATOM 1439 N N . GLY A 1 90 ? -8.378 -5.469 19.711 1.000 0.960 90 GLY A N 1
ATOM 1440 C CA . GLY A 1 90 ? -7.647 -6.005 20.854 1.000 0.960 90 GLY A CA 1
ATOM 1441 C C . GLY A 1 90 ? -6.309 -5.331 21.145 1.000 0.960 90 GLY A C 1
ATOM 1442 O O . GLY A 1 90 ? -5.613 -5.762 22.060 1.000 0.960 90 GLY A O 1
ATOM 1446 N N . GLY A 1 91 ? -5.907 -4.315 20.376 1.000 0.930 91 GLY A N 1
ATOM 1447 C CA . GLY A 1 91 ? -4.626 -3.630 20.570 1.000 0.930 91 GLY A CA 1
ATOM 1448 C C . GLY A 1 91 ? -3.399 -4.415 20.091 1.000 0.930 91 GLY A C 1
ATOM 1449 O O . GLY A 1 91 ? -2.279 -3.921 20.209 1.000 0.930 91 GLY A O 1
ATOM 1453 N N . VAL A 1 92 ? -3.576 -5.601 19.496 1.000 0.920 92 VAL A N 1
ATOM 1454 C CA . VAL A 1 92 ? -2.481 -6.440 18.976 1.000 0.920 92 VAL A CA 1
ATOM 1455 C C . VAL A 1 92 ? -1.760 -5.718 17.834 1.000 0.920 92 VAL A C 1
ATOM 1456 O O . VAL A 1 92 ? -0.544 -5.530 17.879 1.000 0.920 92 VAL A O 1
ATOM 1469 N N . VAL A 1 93 ? -2.512 -5.260 16.825 1.000 0.830 93 VAL A N 1
ATOM 1470 C CA . VAL A 1 93 ? -1.965 -4.501 15.685 1.000 0.830 93 VAL A CA 1
ATOM 1471 C C . VAL A 1 93 ? -1.428 -3.129 16.121 1.000 0.830 93 VAL A C 1
ATOM 1472 O O . VAL A 1 93 ? -0.277 -2.844 15.792 1.000 0.830 93 VAL A O 1
ATOM 1485 N N . PRO A 1 94 ? -2.161 -2.307 16.904 1.000 0.870 94 PRO A N 1
ATOM 1486 C CA . PRO A 1 94 ? -1.625 -1.071 17.483 1.000 0.870 94 PRO A CA 1
ATOM 1487 C C . PRO A 1 94 ? -0.284 -1.253 18.206 1.000 0.870 94 PRO A C 1
ATOM 1488 O O . PRO A 1 94 ? 0.645 -0.480 17.981 1.000 0.870 94 PRO A O 1
ATOM 1499 N N . THR A 1 95 ? -0.142 -2.316 19.003 1.000 0.900 95 THR A N 1
ATOM 1500 C CA . THR A 1 95 ? 1.102 -2.621 19.727 1.000 0.900 95 THR A CA 1
ATOM 1501 C C . THR A 1 95 ? 2.245 -3.009 18.787 1.000 0.900 95 THR A C 1
ATOM 1502 O O . THR A 1 95 ? 3.385 -2.595 19.003 1.000 0.900 95 THR A O 1
ATOM 1513 N N . LEU A 1 96 ? 1.964 -3.767 17.718 1.000 0.840 96 LEU A N 1
ATOM 1514 C CA . LEU A 1 96 ? 2.959 -4.078 16.683 1.000 0.840 96 LEU A CA 1
ATOM 1515 C C . LEU A 1 96 ? 3.450 -2.818 15.967 1.000 0.840 96 LEU A C 1
ATOM 1516 O O . LEU A 1 96 ? 4.646 -2.695 15.713 1.000 0.840 96 LEU A O 1
ATOM 1532 N N . ILE A 1 97 ? 2.543 -1.890 15.658 1.000 0.800 97 ILE A N 1
ATOM 1533 C CA . ILE A 1 97 ? 2.896 -0.619 15.018 1.000 0.800 97 ILE A CA 1
ATOM 1534 C C . ILE A 1 97 ? 3.756 0.211 15.968 1.000 0.800 97 ILE A C 1
ATOM 1535 O O . ILE A 1 97 ? 4.828 0.655 15.569 1.000 0.800 97 ILE A O 1
ATOM 1551 N N . TYR A 1 98 ? 3.331 0.357 17.227 1.000 0.860 98 TYR A N 1
ATOM 1552 C CA . TYR A 1 98 ? 4.064 1.109 18.244 1.000 0.860 98 TYR A CA 1
ATOM 1553 C C . TYR A 1 98 ? 5.511 0.611 18.383 1.000 0.860 98 TYR A C 1
ATOM 1554 O O . TYR A 1 98 ? 6.448 1.382 18.190 1.000 0.860 98 TYR A O 1
ATOM 1572 N N . TYR A 1 99 ? 5.717 -0.689 18.625 1.000 0.860 99 TYR A N 1
ATOM 1573 C CA . TYR A 1 99 ? 7.071 -1.237 18.773 1.000 0.860 99 TYR A CA 1
ATOM 1574 C C . TYR A 1 99 ? 7.852 -1.295 17.455 1.000 0.860 99 TYR A C 1
ATOM 1575 O O . TYR A 1 99 ? 9.079 -1.212 17.463 1.000 0.860 99 TYR A O 1
ATOM 1593 N N . GLY A 1 100 ? 7.170 -1.418 16.316 1.000 0.820 100 GLY A N 1
ATOM 1594 C CA . GLY A 1 100 ? 7.800 -1.324 15.003 1.000 0.820 100 GLY A CA 1
ATOM 1595 C C . GLY A 1 100 ? 8.400 0.058 14.752 1.000 0.820 100 GLY A C 1
ATOM 1596 O O . GLY A 1 100 ? 9.548 0.151 14.324 1.000 0.820 100 GLY A O 1
ATOM 1600 N N . LEU A 1 101 ? 7.649 1.111 15.079 1.000 0.790 101 LEU A N 1
ATOM 1601 C CA . LEU A 1 101 ? 8.102 2.501 15.021 1.000 0.790 101 LEU A CA 1
ATOM 1602 C C . LEU A 1 101 ? 9.196 2.802 16.060 1.000 0.790 101 LEU A C 1
ATOM 1603 O O . LEU A 1 101 ? 10.128 3.539 15.759 1.000 0.790 101 LEU A O 1
ATOM 1619 N N . GLU A 1 102 ? 9.116 2.205 17.253 1.000 0.830 102 GLU A N 1
ATOM 1620 C CA . GLU A 1 102 ? 10.104 2.374 18.331 1.000 0.830 102 GLU A CA 1
ATOM 1621 C C . GLU A 1 102 ? 11.473 1.746 17.996 1.000 0.830 102 GLU A C 1
ATOM 1622 O O . GLU A 1 102 ? 12.511 2.325 18.310 1.000 0.830 102 GLU A O 1
ATOM 1634 N N . PHE A 1 103 ? 11.502 0.558 17.375 1.000 0.820 103 PHE A N 1
ATOM 1635 C CA . PHE A 1 103 ? 12.737 -0.231 17.247 1.000 0.820 103 PHE A CA 1
ATOM 1636 C C . PHE A 1 103 ? 13.300 -0.357 15.831 1.000 0.820 103 PHE A C 1
ATOM 1637 O O . PHE A 1 103 ? 14.491 -0.648 15.682 1.000 0.820 103 PHE A O 1
ATOM 1654 N N . ILE A 1 104 ? 12.489 -0.199 14.781 1.000 0.810 104 ILE A N 1
ATOM 1655 C CA . ILE A 1 104 ? 12.962 -0.427 13.413 1.000 0.810 104 ILE A CA 1
ATOM 1656 C C . ILE A 1 104 ? 13.417 0.890 12.812 1.000 0.810 104 ILE A C 1
ATOM 1657 O O . ILE A 1 104 ? 12.615 1.708 12.368 1.000 0.810 104 ILE A O 1
ATOM 1673 N N . HIS A 1 105 ? 14.736 1.053 12.723 1.000 0.790 105 HIS A N 1
ATOM 1674 C CA . HIS A 1 105 ? 15.280 2.219 12.053 1.000 0.790 105 HIS A CA 1
ATOM 1675 C C . HIS A 1 105 ? 14.864 2.215 10.568 1.000 0.790 105 HIS A C 1
ATOM 1676 O O . HIS A 1 105 ? 15.082 1.222 9.862 1.000 0.790 105 HIS A O 1
ATOM 1690 N N . PRO A 1 106 ? 14.319 3.320 10.046 1.000 0.770 106 PRO A N 1
ATOM 1691 C CA . PRO A 1 106 ? 13.746 3.348 8.705 1.000 0.770 106 PRO A CA 1
ATOM 1692 C C . PRO A 1 106 ? 14.717 2.978 7.575 1.000 0.770 106 PRO A C 1
ATOM 1693 O O . PRO A 1 106 ? 14.327 2.307 6.622 1.000 0.770 106 PRO A O 1
ATOM 1704 N N . SER A 1 107 ? 16.003 3.320 7.698 1.000 0.830 107 SER A N 1
ATOM 1705 C CA . SER A 1 107 ? 17.047 2.954 6.720 1.000 0.830 107 SER A CA 1
ATOM 1706 C C . SER A 1 107 ? 17.169 1.448 6.474 1.000 0.830 107 SER A C 1
ATOM 1707 O O . SER A 1 107 ? 17.567 1.027 5.390 1.000 0.830 107 SER A O 1
ATOM 1715 N N . ILE A 1 108 ? 16.845 0.633 7.480 1.000 0.900 108 ILE A N 1
ATOM 1716 C CA . ILE A 1 108 ? 16.883 -0.831 7.398 1.000 0.900 108 ILE A CA 1
ATOM 1717 C C . ILE A 1 108 ? 15.482 -1.443 7.359 1.000 0.900 108 ILE A C 1
ATOM 1718 O O . ILE A 1 108 ? 15.374 -2.661 7.255 1.000 0.900 108 ILE A O 1
ATOM 1734 N N . PHE A 1 109 ? 14.415 -0.640 7.407 1.000 0.910 109 PHE A N 1
ATOM 1735 C CA . PHE A 1 109 ? 13.041 -1.127 7.527 1.000 0.910 109 PHE A CA 1
ATOM 1736 C C . PHE A 1 109 ? 12.652 -2.100 6.409 1.000 0.910 109 PHE A C 1
ATOM 1737 O O . PHE A 1 109 ? 12.093 -3.158 6.685 1.000 0.910 109 PHE A O 1
ATOM 1754 N N . LEU A 1 110 ? 12.990 -1.801 5.152 1.000 0.950 110 LEU A N 1
ATOM 1755 C CA . LEU A 1 110 ? 12.675 -2.682 4.019 1.000 0.950 110 LEU A CA 1
ATOM 1756 C C . LEU A 1 110 ? 13.443 -4.012 4.083 1.000 0.950 110 LEU A C 1
ATOM 1757 O O . LEU A 1 110 ? 12.880 -5.069 3.799 1.000 0.950 110 LEU A O 1
ATOM 1773 N N . LEU A 1 111 ? 14.715 -3.975 4.495 1.000 0.960 111 LEU A N 1
ATOM 1774 C CA . LEU A 1 111 ? 15.517 -5.180 4.721 1.000 0.960 111 LEU A CA 1
ATOM 1775 C C . LEU A 1 111 ? 14.961 -5.997 5.898 1.000 0.960 111 LEU A C 1
ATOM 1776 O O . LEU A 1 111 ? 14.830 -7.215 5.794 1.000 0.960 111 LEU A O 1
ATOM 1792 N N . ALA A 1 112 ? 14.605 -5.337 7.001 1.000 0.940 112 ALA A N 1
ATOM 1793 C CA . ALA A 1 112 ? 13.991 -5.968 8.162 1.000 0.940 112 ALA A CA 1
ATOM 1794 C C . ALA A 1 112 ? 12.653 -6.615 7.782 1.000 0.940 112 ALA A C 1
ATOM 1795 O O . ALA A 1 112 ? 12.429 -7.777 8.098 1.000 0.940 112 ALA A O 1
ATOM 1802 N N . THR A 1 113 ? 11.820 -5.913 7.014 1.000 0.960 113 THR A N 1
ATOM 1803 C CA . THR A 1 113 ? 10.552 -6.412 6.467 1.000 0.960 113 THR A CA 1
ATOM 1804 C C . THR A 1 113 ? 10.759 -7.687 5.647 1.000 0.960 113 THR A C 1
ATOM 1805 O O . THR A 1 113 ? 10.073 -8.684 5.886 1.000 0.960 113 THR A O 1
ATOM 1816 N N . LEU A 1 114 ? 11.740 -7.691 4.731 1.000 0.970 114 LEU A N 1
ATOM 1817 C CA . LEU A 1 114 ? 12.121 -8.872 3.948 1.000 0.970 114 LEU A CA 1
ATOM 1818 C C . LEU A 1 114 ? 12.495 -10.048 4.863 1.000 0.970 114 LEU A C 1
ATOM 1819 O O . LEU A 1 114 ? 11.989 -11.155 4.677 1.000 0.970 114 LEU A O 1
ATOM 1835 N N . ILE A 1 115 ? 13.369 -9.817 5.847 1.000 0.950 115 ILE A N 1
ATOM 1836 C CA . ILE A 1 115 ? 13.875 -10.856 6.755 1.000 0.950 115 ILE A CA 1
ATOM 1837 C C . ILE A 1 115 ? 12.763 -11.399 7.657 1.000 0.950 115 ILE A C 1
ATOM 1838 O O . ILE A 1 115 ? 12.611 -12.615 7.760 1.000 0.950 115 ILE A O 1
ATOM 1854 N N . ILE A 1 116 ? 11.962 -10.527 8.271 1.000 0.910 116 ILE A N 1
ATOM 1855 C CA . ILE A 1 116 ? 10.862 -10.904 9.167 1.000 0.910 116 ILE A CA 1
ATOM 1856 C C . ILE A 1 116 ? 9.846 -11.760 8.408 1.000 0.910 116 ILE A C 1
ATOM 1857 O O . ILE A 1 116 ? 9.532 -12.869 8.844 1.000 0.910 116 ILE A O 1
ATOM 1873 N N . CYS A 1 117 ? 9.396 -11.302 7.235 1.000 0.940 117 CYS A N 1
ATOM 1874 C CA . CYS A 1 117 ? 8.451 -12.064 6.418 1.000 0.940 117 CYS A CA 1
ATOM 1875 C C . CYS A 1 117 ? 9.059 -13.390 5.928 1.000 0.940 117 CYS A C 1
ATOM 1876 O O . CYS A 1 117 ? 8.362 -14.399 5.876 1.000 0.940 117 CYS A O 1
ATOM 1884 N N . SER A 1 118 ? 10.363 -13.424 5.635 1.000 0.950 118 SER A N 1
ATOM 1885 C CA . SER A 1 118 ? 11.073 -14.651 5.245 1.000 0.950 118 SER A CA 1
ATOM 1886 C C . SER A 1 118 ? 11.115 -15.685 6.357 1.000 0.950 118 SER A C 1
ATOM 1887 O O . SER A 1 118 ? 10.721 -16.829 6.143 1.000 0.950 118 SER A O 1
ATOM 1895 N N . ILE A 1 119 ? 11.582 -15.292 7.544 1.000 0.890 119 ILE A N 1
ATOM 1896 C CA . ILE A 1 119 ? 11.690 -16.188 8.701 1.000 0.890 119 ILE A CA 1
ATOM 1897 C C . ILE A 1 119 ? 10.314 -16.746 9.037 1.000 0.890 119 ILE A C 1
ATOM 1898 O O . ILE A 1 119 ? 10.160 -17.956 9.208 1.000 0.890 119 ILE A O 1
ATOM 1914 N N . MET A 1 120 ? 9.311 -15.871 9.079 1.000 0.810 120 MET A N 1
ATOM 1915 C CA . MET A 1 120 ? 7.964 -16.284 9.419 1.000 0.810 120 MET A CA 1
ATOM 1916 C C . MET A 1 120 ? 7.394 -17.237 8.369 1.000 0.810 120 MET A C 1
ATOM 1917 O O . MET A 1 120 ? 6.842 -18.266 8.739 1.000 0.810 120 MET A O 1
ATOM 1931 N N . SER A 1 121 ? 7.607 -16.974 7.077 1.000 0.890 121 SER A N 1
ATOM 1932 C CA . SER A 1 121 ? 7.093 -17.843 6.019 1.000 0.890 121 SER A CA 1
ATOM 1933 C C . SER A 1 121 ? 7.829 -19.180 5.896 1.000 0.890 121 SER A C 1
ATOM 1934 O O . SER A 1 121 ? 7.184 -20.193 5.641 1.000 0.890 121 SER A O 1
ATOM 1942 N N . VAL A 1 122 ? 9.142 -19.242 6.161 1.000 0.850 122 VAL A N 1
ATOM 1943 C CA . VAL A 1 122 ? 9.866 -20.527 6.258 1.000 0.850 122 VAL A CA 1
ATOM 1944 C C . VAL A 1 122 ? 9.274 -21.374 7.385 1.000 0.850 122 VAL A C 1
ATOM 1945 O O . VAL A 1 122 ? 9.029 -22.570 7.204 1.000 0.850 122 VAL A O 1
ATOM 1958 N N . ALA A 1 123 ? 9.045 -20.750 8.544 1.000 0.760 123 ALA A N 1
ATOM 1959 C CA . ALA A 1 123 ? 8.568 -21.424 9.745 1.000 0.760 123 ALA A CA 1
ATOM 1960 C C . ALA A 1 123 ? 7.111 -21.893 9.629 1.000 0.760 123 ALA A C 1
ATOM 1961 O O . ALA A 1 123 ? 6.788 -22.988 10.087 1.000 0.760 123 ALA A O 1
ATOM 1968 N N . THR A 1 124 ? 6.239 -21.083 9.025 1.000 0.710 124 THR A N 1
ATOM 1969 C CA . THR A 1 124 ? 4.811 -21.400 8.879 1.000 0.710 124 THR A CA 1
ATOM 1970 C C . THR A 1 124 ? 4.496 -22.187 7.611 1.000 0.710 124 THR A C 1
ATOM 1971 O O . THR A 1 124 ? 3.459 -22.836 7.552 1.000 0.710 124 THR A O 1
ATOM 1982 N N . GLY A 1 125 ? 5.367 -22.141 6.599 1.000 0.750 125 GLY A N 1
ATOM 1983 C CA . GLY A 1 125 ? 5.132 -22.771 5.300 1.000 0.750 125 GLY A CA 1
ATOM 1984 C C . GLY A 1 125 ? 3.997 -22.130 4.507 1.000 0.750 125 GLY A C 1
ATOM 1985 O O . GLY A 1 125 ? 3.378 -22.799 3.692 1.000 0.750 125 GLY A O 1
ATOM 1989 N N . THR A 1 126 ? 3.683 -20.857 4.766 1.000 0.760 126 THR A N 1
ATOM 1990 C CA . THR A 1 126 ? 2.635 -20.148 4.030 1.000 0.760 126 THR A CA 1
ATOM 1991 C C . THR A 1 126 ? 3.017 -18.698 3.766 1.000 0.760 126 THR A C 1
ATOM 1992 O O . THR A 1 126 ? 3.370 -17.930 4.673 1.000 0.760 126 THR A O 1
ATOM 2003 N N . SER A 1 127 ? 2.927 -18.296 2.500 1.000 0.880 127 SER A N 1
ATOM 2004 C CA . SER A 1 127 ? 2.996 -16.891 2.098 1.000 0.880 127 SER A CA 1
ATOM 2005 C C . SER A 1 127 ? 1.733 -16.139 2.535 1.000 0.880 127 SER A C 1
ATOM 2006 O O . SER A 1 127 ? 1.823 -15.011 3.021 1.000 0.880 127 SER A O 1
ATOM 2014 N N . TRP A 1 128 ? 0.565 -16.783 2.462 1.000 0.790 128 TRP A N 1
ATOM 2015 C CA . TRP A 1 128 ? -0.728 -16.183 2.806 1.000 0.790 128 TRP A CA 1
ATOM 2016 C C . TRP A 1 128 ? -0.846 -15.868 4.288 1.000 0.790 128 TRP A C 1
ATOM 2017 O O . TRP A 1 128 ? -1.174 -14.733 4.642 1.000 0.790 128 TRP A O 1
ATOM 2038 N N . GLY A 1 129 ? -0.523 -16.836 5.150 1.000 0.720 129 GLY A N 1
ATOM 2039 C CA . GLY A 1 129 ? -0.510 -16.610 6.593 1.000 0.720 129 GLY A CA 1
ATOM 2040 C C . GLY A 1 129 ? 0.491 -15.521 6.971 1.000 0.720 129 GLY A C 1
ATOM 2041 O O . GLY A 1 129 ? 0.167 -14.643 7.767 1.000 0.720 129 GLY A O 1
ATOM 2045 N N . THR A 1 130 ? 1.669 -15.511 6.338 1.000 0.810 130 THR A N 1
ATOM 2046 C CA . THR A 1 130 ? 2.699 -14.493 6.585 1.000 0.810 130 THR A CA 1
ATOM 2047 C C . THR A 1 130 ? 2.219 -13.086 6.236 1.000 0.810 130 THR A C 1
ATOM 2048 O O . THR A 1 130 ? 2.343 -12.163 7.042 1.000 0.810 130 THR A O 1
ATOM 2059 N N . VAL A 1 131 ? 1.641 -12.919 5.047 1.000 0.850 131 VAL A N 1
ATOM 2060 C CA . VAL A 1 131 ? 1.129 -11.628 4.573 1.000 0.850 131 VAL A CA 1
ATOM 2061 C C . VAL A 1 131 ? -0.060 -11.162 5.414 1.000 0.850 131 VAL A C 1
ATOM 2062 O O . VAL A 1 131 ? -0.108 -9.995 5.788 1.000 0.850 131 VAL A O 1
ATOM 2075 N N . GLY A 1 132 ? -0.951 -12.079 5.804 1.000 0.730 132 GLY A N 1
ATOM 2076 C CA . GLY A 1 132 ? -2.106 -11.812 6.671 1.000 0.730 132 GLY A CA 1
ATOM 2077 C C . GLY A 1 132 ? -1.772 -11.480 8.130 1.000 0.730 132 GLY A C 1
ATOM 2078 O O . GLY A 1 132 ? -2.680 -11.216 8.909 1.000 0.730 132 GLY A O 1
ATOM 2082 N N . THR A 1 133 ? -0.494 -11.501 8.518 1.000 0.720 133 THR A N 1
ATOM 2083 C CA . THR A 1 133 ? -0.044 -11.232 9.892 1.000 0.720 133 THR A CA 1
ATOM 2084 C C . THR A 1 133 ? 1.100 -10.220 9.907 1.000 0.720 133 THR A C 1
ATOM 2085 O O . THR A 1 133 ? 0.861 -9.021 10.045 1.000 0.720 133 THR A O 1
ATOM 2096 N N . ALA A 1 134 ? 2.342 -10.669 9.704 1.000 0.790 134 ALA A N 1
ATOM 2097 C CA . ALA A 1 134 ? 3.506 -9.785 9.640 1.000 0.790 134 ALA A CA 1
ATOM 2098 C C . ALA A 1 134 ? 3.386 -8.785 8.490 1.000 0.790 134 ALA A C 1
ATOM 2099 O O . ALA A 1 134 ? 3.753 -7.629 8.665 1.000 0.790 134 ALA A O 1
ATOM 2106 N N . GLY A 1 135 ? 2.834 -9.189 7.341 1.000 0.860 135 GLY A N 1
ATOM 2107 C CA . GLY A 1 135 ? 2.651 -8.281 6.208 1.000 0.860 135 GLY A CA 1
ATOM 2108 C C . GLY A 1 135 ? 1.813 -7.049 6.558 1.000 0.860 135 GLY A C 1
ATOM 2109 O O . GLY A 1 135 ? 2.222 -5.932 6.259 1.000 0.860 135 GLY A O 1
ATOM 2113 N N . ILE A 1 136 ? 0.698 -7.226 7.268 1.000 0.750 136 ILE A N 1
ATOM 2114 C CA . ILE A 1 136 ? -0.166 -6.116 7.704 1.000 0.750 136 ILE A CA 1
ATOM 2115 C C . ILE A 1 136 ? 0.574 -5.183 8.663 1.000 0.750 136 ILE A C 1
ATOM 2116 O O . ILE A 1 136 ? 0.541 -3.966 8.485 1.000 0.750 136 ILE A O 1
ATOM 2132 N N . ALA A 1 137 ? 1.280 -5.747 9.647 1.000 0.770 137 ALA A N 1
ATOM 2133 C CA . ALA A 1 137 ? 2.084 -4.958 10.576 1.000 0.770 137 ALA A CA 1
ATOM 2134 C C . ALA A 1 137 ? 3.153 -4.142 9.833 1.000 0.770 137 ALA A C 1
ATOM 2135 O O . ALA A 1 137 ? 3.316 -2.956 10.098 1.000 0.770 137 ALA A O 1
ATOM 2142 N N . MET A 1 138 ? 3.834 -4.748 8.855 1.000 0.900 138 MET A N 1
ATOM 2143 C CA . MET A 1 138 ? 4.853 -4.066 8.056 1.000 0.900 138 MET A CA 1
ATOM 2144 C C . MET A 1 138 ? 4.250 -2.989 7.149 1.000 0.900 138 MET A C 1
ATOM 2145 O O . MET A 1 138 ? 4.830 -1.916 7.056 1.000 0.900 138 MET A O 1
ATOM 2159 N N . ILE A 1 139 ? 3.079 -3.202 6.535 1.000 0.860 139 ILE A N 1
ATOM 2160 C CA . ILE A 1 139 ? 2.375 -2.128 5.809 1.000 0.860 139 ILE A CA 1
ATOM 2161 C C . ILE A 1 139 ? 2.145 -0.938 6.733 1.000 0.860 139 ILE A C 1
ATOM 2162 O O . ILE A 1 139 ? 2.518 0.175 6.380 1.000 0.860 139 ILE A O 1
ATOM 2178 N N . ALA A 1 140 ? 1.615 -1.181 7.930 1.000 0.750 140 ALA A N 1
ATOM 2179 C CA . ALA A 1 140 ? 1.283 -0.107 8.849 1.000 0.750 140 ALA A CA 1
ATOM 2180 C C . ALA A 1 140 ? 2.519 0.647 9.374 1.000 0.750 140 ALA A C 1
ATOM 2181 O O . ALA A 1 140 ? 2.508 1.874 9.453 1.000 0.750 140 ALA A O 1
ATOM 2188 N N . ILE A 1 141 ? 3.608 -0.068 9.675 1.000 0.830 141 ILE A N 1
ATOM 2189 C CA . ILE A 1 141 ? 4.886 0.552 10.058 1.000 0.830 141 ILE A CA 1
ATOM 2190 C C . ILE A 1 141 ? 5.464 1.345 8.883 1.000 0.830 141 ILE A C 1
ATOM 2191 O O . ILE A 1 141 ? 5.880 2.483 9.059 1.000 0.830 141 ILE A O 1
ATOM 2207 N N . GLY A 1 142 ? 5.474 0.772 7.678 1.000 0.840 142 GLY A N 1
ATOM 2208 C CA . GLY A 1 142 ? 5.993 1.434 6.486 1.000 0.840 142 GLY A CA 1
ATOM 2209 C C . GLY A 1 142 ? 5.238 2.720 6.159 1.000 0.840 142 GLY A C 1
ATOM 2210 O O . GLY A 1 142 ? 5.864 3.726 5.834 1.000 0.840 142 GLY A O 1
ATOM 2214 N N . GLU A 1 143 ? 3.915 2.707 6.332 1.000 0.730 143 GLU A N 1
ATOM 2215 C CA . GLU A 1 143 ? 3.073 3.895 6.217 1.000 0.730 143 GLU A CA 1
ATOM 2216 C C . GLU A 1 143 ? 3.437 4.950 7.275 1.000 0.730 143 GLU A C 1
ATOM 2217 O O . GLU A 1 143 ? 3.609 6.123 6.943 1.000 0.730 143 GLU A O 1
ATOM 2229 N N . GLY A 1 144 ? 3.637 4.534 8.532 1.000 0.710 144 GLY A N 1
ATOM 2230 C CA . GLY A 1 144 ? 4.052 5.423 9.624 1.000 0.710 144 GLY A CA 1
ATOM 2231 C C . GLY A 1 144 ? 5.455 6.015 9.447 1.000 0.710 144 GLY A C 1
ATOM 2232 O O . GLY A 1 144 ? 5.687 7.167 9.802 1.000 0.710 144 GLY A O 1
ATOM 2236 N N . LEU A 1 145 ? 6.372 5.265 8.829 1.000 0.750 145 LEU A N 1
ATOM 2237 C CA . LEU A 1 145 ? 7.719 5.718 8.465 1.000 0.750 145 LEU A CA 1
ATOM 2238 C C . LEU A 1 145 ? 7.747 6.572 7.183 1.000 0.750 145 LEU A C 1
ATOM 2239 O O . LEU A 1 145 ? 8.816 7.033 6.783 1.000 0.750 145 LEU A O 1
ATOM 2255 N N . GLY A 1 146 ? 6.610 6.760 6.504 1.000 0.710 146 GLY A N 1
ATOM 2256 C CA . GLY A 1 146 ? 6.531 7.512 5.248 1.000 0.710 146 GLY A CA 1
ATOM 2257 C C . GLY A 1 146 ? 7.187 6.810 4.052 1.000 0.710 146 GLY A C 1
ATOM 2258 O O . GLY A 1 146 ? 7.520 7.454 3.054 1.000 0.710 146 GLY A O 1
ATOM 2262 N N . ILE A 1 147 ? 7.391 5.494 4.131 1.000 0.790 147 ILE A N 1
ATOM 2263 C CA . ILE A 1 147 ? 7.968 4.698 3.047 1.000 0.790 147 ILE A CA 1
ATOM 2264 C C . ILE A 1 147 ? 6.848 4.327 2.063 1.000 0.790 147 ILE A C 1
ATOM 2265 O O . ILE A 1 147 ? 5.792 3.862 2.496 1.000 0.790 147 ILE A O 1
ATOM 2281 N N . PRO A 1 148 ? 7.047 4.471 0.735 1.000 0.800 148 PRO A N 1
ATOM 2282 C CA . PRO A 1 148 ? 6.003 4.169 -0.239 1.000 0.800 148 PRO A CA 1
ATOM 2283 C C . PRO A 1 148 ? 5.472 2.739 -0.093 1.000 0.800 148 PRO A C 1
ATOM 2284 O O . PRO A 1 148 ? 6.208 1.772 -0.305 1.000 0.800 148 PRO A O 1
ATOM 2295 N N . LEU A 1 149 ? 4.176 2.599 0.204 1.000 0.830 149 LEU A N 1
ATOM 2296 C CA . LEU A 1 149 ? 3.525 1.303 0.428 1.000 0.830 149 LEU A CA 1
ATOM 2297 C C . LEU A 1 149 ? 3.747 0.261 -0.681 1.000 0.830 149 LEU A C 1
ATOM 2298 O O . LEU A 1 149 ? 3.943 -0.905 -0.340 1.000 0.830 149 LEU A O 1
ATOM 2314 N N . PRO A 1 150 ? 3.791 0.611 -1.984 1.000 0.900 150 PRO A N 1
ATOM 2315 C CA . PRO A 1 150 ? 4.161 -0.341 -3.034 1.000 0.900 150 PRO A CA 1
ATOM 2316 C C . PRO A 1 150 ? 5.510 -1.029 -2.815 1.000 0.900 150 PRO A C 1
ATOM 2317 O O . PRO A 1 150 ? 5.669 -2.217 -3.098 1.000 0.900 150 PRO A O 1
ATOM 2328 N N . LEU A 1 151 ? 6.469 -0.287 -2.271 1.000 0.930 151 LEU A N 1
ATOM 2329 C CA . LEU A 1 151 ? 7.824 -0.742 -2.003 1.000 0.930 151 LEU A CA 1
ATOM 2330 C C . LEU A 1 151 ? 7.867 -1.627 -0.749 1.000 0.930 151 LEU A C 1
ATOM 2331 O O . LEU A 1 151 ? 8.532 -2.664 -0.742 1.000 0.930 151 LEU A O 1
ATOM 2347 N N . VAL A 1 152 ? 7.076 -1.267 0.268 1.000 0.940 152 VAL A N 1
ATOM 2348 C CA . VAL A 1 152 ? 6.847 -2.076 1.476 1.000 0.940 152 VAL A CA 1
ATOM 2349 C C . VAL A 1 152 ? 6.178 -3.406 1.122 1.000 0.940 152 VAL A C 1
ATOM 2350 O O . VAL A 1 152 ? 6.679 -4.466 1.491 1.000 0.940 152 VAL A O 1
ATOM 2363 N N . ALA A 1 153 ? 5.106 -3.373 0.326 1.000 0.960 153 ALA A N 1
ATOM 2364 C CA . ALA A 1 153 ? 4.431 -4.555 -0.203 1.000 0.960 153 ALA A CA 1
ATOM 2365 C C . ALA A 1 153 ? 5.395 -5.450 -0.995 1.000 0.960 153 ALA A C 1
ATOM 2366 O O . ALA A 1 153 ? 5.419 -6.661 -0.790 1.000 0.960 153 ALA A O 1
ATOM 2373 N N . GLY A 1 154 ? 6.252 -4.866 -1.838 1.000 0.970 154 GLY A N 1
ATOM 2374 C CA . GLY A 1 154 ? 7.301 -5.602 -2.542 1.000 0.970 154 GLY A CA 1
ATOM 2375 C C . GLY A 1 154 ? 8.256 -6.353 -1.610 1.000 0.970 154 GLY A C 1
ATOM 2376 O O . GLY A 1 154 ? 8.577 -7.518 -1.871 1.000 0.970 154 GLY A O 1
ATOM 2380 N N . ALA A 1 155 ? 8.680 -5.727 -0.506 1.000 0.980 155 ALA A N 1
ATOM 2381 C CA . ALA A 1 155 ? 9.544 -6.350 0.500 1.000 0.980 155 ALA A CA 1
ATOM 2382 C C . ALA A 1 155 ? 8.834 -7.487 1.247 1.000 0.980 155 ALA A C 1
ATOM 2383 O O . ALA A 1 155 ? 9.398 -8.576 1.389 1.000 0.980 155 ALA A O 1
ATOM 2390 N N . ILE A 1 156 ? 7.579 -7.263 1.651 1.000 0.970 156 ILE A N 1
ATOM 2391 C CA . ILE A 1 156 ? 6.731 -8.268 2.305 1.000 0.970 156 ILE A CA 1
ATOM 2392 C C . ILE A 1 156 ? 6.564 -9.486 1.400 1.000 0.970 156 ILE A C 1
ATOM 2393 O O . ILE A 1 156 ? 6.844 -10.606 1.818 1.000 0.970 156 ILE A O 1
ATOM 2409 N N . LEU A 1 157 ? 6.140 -9.273 0.152 1.000 0.980 157 LEU A N 1
ATOM 2410 C CA . LEU A 1 157 ? 5.888 -10.345 -0.809 1.000 0.980 157 LEU A CA 1
ATOM 2411 C C . LEU A 1 157 ? 7.169 -11.087 -1.164 1.000 0.980 157 LEU A C 1
ATOM 2412 O O . LEU A 1 157 ? 7.165 -12.312 -1.253 1.000 0.980 157 LEU A O 1
ATOM 2428 N N . SER A 1 158 ? 8.279 -10.363 -1.313 1.000 0.980 158 SER A N 1
ATOM 2429 C CA . SER A 1 158 ? 9.586 -10.986 -1.494 1.000 0.980 158 SER A CA 1
ATOM 2430 C C . SER A 1 158 ? 9.904 -11.919 -0.324 1.000 0.980 158 SER A C 1
ATOM 2431 O O . SER A 1 158 ? 10.263 -13.068 -0.552 1.000 0.980 158 SER A O 1
ATOM 2439 N N . GLY A 1 159 ? 9.711 -11.489 0.924 1.000 0.970 159 GLY A N 1
ATOM 2440 C CA . GLY A 1 159 ? 9.981 -12.345 2.080 1.000 0.970 159 GLY A CA 1
ATOM 2441 C C . GLY A 1 159 ? 9.007 -13.520 2.197 1.000 0.970 159 GLY A C 1
ATOM 2442 O O . GLY A 1 159 ? 9.423 -14.664 2.365 1.000 0.970 159 GLY A O 1
ATOM 2446 N N . ALA A 1 160 ? 7.713 -13.262 2.023 1.000 0.960 160 ALA A N 1
ATOM 2447 C CA . ALA A 1 160 ? 6.672 -14.279 2.091 1.000 0.960 160 ALA A CA 1
ATOM 2448 C C . ALA A 1 160 ? 6.896 -15.386 1.049 1.000 0.960 160 ALA A C 1
ATOM 2449 O O . ALA A 1 160 ? 7.006 -16.552 1.403 1.000 0.960 160 ALA A O 1
ATOM 2456 N N . TYR A 1 161 ? 7.078 -15.052 -0.231 1.000 0.960 161 TYR A N 1
ATOM 2457 C CA . TYR A 1 161 ? 7.345 -16.080 -1.241 1.000 0.960 161 TYR A CA 1
ATOM 2458 C C . TYR A 1 161 ? 8.742 -16.701 -1.126 1.000 0.960 161 TYR A C 1
ATOM 2459 O O . TYR A 1 161 ? 8.949 -17.797 -1.645 1.000 0.960 161 TYR A O 1
ATOM 2477 N N . PHE A 1 162 ? 9.722 -16.034 -0.496 1.000 0.960 162 PHE A N 1
ATOM 2478 C CA . PHE A 1 162 ? 11.012 -16.656 -0.180 1.000 0.960 162 PHE A CA 1
ATOM 2479 C C . PHE A 1 162 ? 10.836 -17.856 0.741 1.000 0.960 162 PHE A C 1
ATOM 2480 O O . PHE A 1 162 ? 11.349 -18.933 0.436 1.000 0.960 162 PHE A O 1
ATOM 2497 N N . GLY A 1 163 ? 10.141 -17.648 1.859 1.000 0.920 163 GLY A N 1
ATOM 2498 C CA . GLY A 1 163 ? 10.011 -18.677 2.875 1.000 0.920 163 GLY A CA 1
ATOM 2499 C C . GLY A 1 163 ? 9.076 -19.806 2.470 1.000 0.920 163 GLY A C 1
ATOM 2500 O O . GLY A 1 163 ? 9.425 -20.967 2.674 1.000 0.920 163 GLY A O 1
ATOM 2504 N N . ASP A 1 164 ? 7.966 -19.470 1.813 1.000 0.880 164 ASP A N 1
ATOM 2505 C CA . ASP A 1 164 ? 6.946 -20.412 1.346 1.000 0.880 164 ASP A CA 1
ATOM 2506 C C . ASP A 1 164 ? 7.565 -21.571 0.537 1.000 0.880 164 ASP A C 1
ATOM 2507 O O . ASP A 1 164 ? 7.579 -22.716 0.983 1.000 0.880 164 ASP A O 1
ATOM 2516 N N . LYS A 1 165 ? 8.248 -21.261 -0.571 1.000 0.880 165 LYS A N 1
ATOM 2517 C CA . LYS A 1 165 ? 8.870 -22.245 -1.488 1.000 0.880 165 LYS A CA 1
ATOM 2518 C C . LYS A 1 165 ? 10.093 -22.996 -0.938 1.000 0.880 165 LYS A C 1
ATOM 2519 O O . LYS A 1 165 ? 10.616 -23.908 -1.577 1.000 0.880 165 LYS A O 1
ATOM 2538 N N . LEU A 1 166 ? 10.655 -22.541 0.185 1.000 0.900 166 LEU A N 1
ATOM 2539 C CA . LEU A 1 166 ? 11.762 -23.226 0.863 1.000 0.900 166 LEU A CA 1
ATOM 2540 C C . LEU A 1 166 ? 11.276 -24.094 2.017 1.000 0.900 166 LEU A C 1
ATOM 2541 O O . LEU A 1 166 ? 12.030 -24.944 2.498 1.000 0.900 166 LEU A O 1
ATOM 2557 N N . SER A 1 167 ? 10.034 -23.902 2.454 1.000 0.860 167 SER A N 1
ATOM 2558 C CA . SER A 1 167 ? 9.460 -24.699 3.514 1.000 0.860 167 SER A CA 1
ATOM 2559 C C . SER A 1 167 ? 8.987 -26.039 2.950 1.000 0.860 167 SER A C 1
ATOM 2560 O O . SER A 1 167 ? 8.095 -26.062 2.101 1.000 0.860 167 SER A O 1
ATOM 2568 N N . PRO A 1 168 ? 9.501 -27.183 3.441 1.000 0.820 168 PRO A N 1
ATOM 2569 C CA . PRO A 1 168 ? 8.957 -28.496 3.093 1.000 0.820 168 PRO A CA 1
ATOM 2570 C C . PRO A 1 168 ? 7.531 -28.702 3.638 1.000 0.820 168 PRO A C 1
ATOM 2571 O O . PRO A 1 168 ? 6.936 -29.747 3.390 1.000 0.820 168 PRO A O 1
ATOM 2582 N N . LEU A 1 169 ? 7.014 -27.738 4.410 1.000 0.730 169 LEU A N 1
ATOM 2583 C CA . LEU A 1 169 ? 5.637 -27.685 4.893 1.000 0.730 169 LEU A CA 1
ATOM 2584 C C . LEU A 1 169 ? 4.695 -26.960 3.932 1.000 0.730 169 LEU A C 1
ATOM 2585 O O . LEU A 1 169 ? 3.491 -27.094 4.097 1.000 0.730 169 LEU A O 1
ATOM 2601 N N . SER A 1 170 ? 5.216 -26.186 2.977 1.000 0.800 170 SER A N 1
ATOM 2602 C CA . SER A 1 170 ? 4.362 -25.446 2.053 1.000 0.800 170 SER A CA 1
ATOM 2603 C C . SER A 1 170 ? 3.699 -26.383 1.062 1.000 0.800 170 SER A C 1
ATOM 2604 O O . SER A 1 170 ? 4.361 -27.211 0.427 1.000 0.800 170 SER A O 1
ATOM 2612 N N . ASP A 1 171 ? 2.395 -26.194 0.887 1.000 0.760 171 ASP A N 1
ATOM 2613 C CA . ASP A 1 171 ? 1.607 -26.914 -0.104 1.000 0.760 171 ASP A CA 1
ATOM 2614 C C . ASP A 1 171 ? 2.183 -26.705 -1.507 1.000 0.760 171 ASP A C 1
ATOM 2615 O O . ASP A 1 171 ? 2.237 -27.653 -2.286 1.000 0.760 171 ASP A O 1
ATOM 2624 N N . SER A 1 172 ? 2.699 -25.505 -1.813 1.000 0.860 172 SER A N 1
ATOM 2625 C CA . SER A 1 172 ? 3.348 -25.218 -3.099 1.000 0.860 172 SER A CA 1
ATOM 2626 C C . SER A 1 172 ? 4.591 -26.091 -3.324 1.000 0.860 172 SER A C 1
ATOM 2627 O O . SER A 1 172 ? 4.650 -26.825 -4.317 1.000 0.860 172 SER A O 1
ATOM 2635 N N . THR A 1 173 ? 5.488 -26.143 -2.333 1.000 0.870 173 THR A N 1
ATOM 2636 C CA . THR A 1 173 ? 6.694 -26.986 -2.315 1.000 0.870 173 THR A CA 1
ATOM 2637 C C . THR A 1 173 ? 6.354 -28.475 -2.439 1.000 0.870 173 THR A C 1
ATOM 2638 O O . THR A 1 173 ? 6.990 -29.231 -3.187 1.000 0.870 173 THR A O 1
ATOM 2649 N N . VAL A 1 174 ? 5.340 -28.941 -1.705 1.000 0.830 174 VAL A N 1
ATOM 2650 C CA . VAL A 1 174 ? 4.902 -30.345 -1.724 1.000 0.830 174 VAL A CA 1
ATOM 2651 C C . VAL A 1 174 ? 4.268 -30.705 -3.071 1.000 0.830 174 VAL A C 1
ATOM 2652 O O . VAL A 1 174 ? 4.544 -31.771 -3.631 1.000 0.830 174 VAL A O 1
ATOM 2665 N N . LEU A 1 175 ? 3.451 -29.824 -3.643 1.000 0.820 175 LEU A N 1
ATOM 2666 C CA . LEU A 1 175 ? 2.769 -30.075 -4.908 1.000 0.820 175 LEU A CA 1
ATOM 2667 C C . LEU A 1 175 ? 3.752 -30.068 -6.086 1.000 0.820 175 LEU A C 1
ATOM 2668 O O . LEU A 1 175 ? 3.759 -31.007 -6.884 1.000 0.820 175 LEU A O 1
ATOM 2684 N N . ALA A 1 176 ? 4.637 -29.069 -6.166 1.000 0.910 176 ALA A N 1
ATOM 2685 C CA . ALA A 1 176 ? 5.630 -28.970 -7.234 1.000 0.910 176 ALA A CA 1
ATOM 2686 C C . ALA A 1 176 ? 6.595 -30.166 -7.245 1.000 0.910 176 ALA A C 1
ATOM 2687 O O . ALA A 1 176 ? 6.948 -30.681 -8.314 1.000 0.910 176 ALA A O 1
ATOM 2694 N N . SER A 1 177 ? 7.022 -30.630 -6.065 1.000 0.920 177 SER A N 1
ATOM 2695 C CA . SER A 1 177 ? 7.912 -31.787 -5.916 1.000 0.920 177 SER A CA 1
ATOM 2696 C C . SER A 1 177 ? 7.203 -33.103 -6.242 1.000 0.920 177 SER A C 1
ATOM 2697 O O . SER A 1 177 ? 7.674 -33.846 -7.110 1.000 0.920 177 SER A O 1
ATOM 2705 N N . SER A 1 178 ? 6.035 -33.356 -5.645 1.000 0.870 178 SER A N 1
ATOM 2706 C CA . SER A 1 178 ? 5.277 -34.596 -5.853 1.000 0.870 178 SER A CA 1
ATOM 2707 C C . SER A 1 178 ? 4.849 -34.790 -7.310 1.000 0.870 178 SER A C 1
ATOM 2708 O O . SER A 1 178 ? 5.061 -35.867 -7.871 1.000 0.870 178 SER A O 1
ATOM 2716 N N . LEU A 1 179 ? 4.339 -33.746 -7.970 1.000 0.870 179 LEU A N 1
ATOM 2717 C CA . LEU A 1 179 ? 3.902 -33.826 -9.368 1.000 0.870 179 LEU A CA 1
ATOM 2718 C C . LEU A 1 179 ? 5.062 -33.908 -10.355 1.000 0.870 179 LEU A C 1
ATOM 2719 O O . LEU A 1 179 ? 4.917 -34.477 -11.435 1.000 0.870 179 LEU A O 1
ATOM 2735 N N . SER A 1 180 ? 6.238 -33.427 -9.960 1.000 0.940 180 SER A N 1
ATOM 2736 C CA . SER A 1 180 ? 7.477 -33.670 -10.700 1.000 0.940 180 SER A CA 1
ATOM 2737 C C . SER A 1 180 ? 8.098 -35.033 -10.387 1.000 0.940 180 SER A C 1
ATOM 2738 O O . SER A 1 180 ? 9.118 -35.369 -10.986 1.000 0.940 180 SER A O 1
ATOM 2746 N N . LYS A 1 181 ? 7.509 -35.831 -9.484 1.000 0.930 181 LYS A N 1
ATOM 2747 C CA . LYS A 1 181 ? 8.052 -37.108 -8.990 1.000 0.930 181 LYS A CA 1
ATOM 2748 C C . LYS A 1 181 ? 9.444 -36.941 -8.360 1.000 0.930 181 LYS A C 1
ATOM 2749 O O . LYS A 1 181 ? 10.351 -37.735 -8.600 1.000 0.930 181 LYS A O 1
ATOM 2768 N N . VAL A 1 182 ? 9.628 -35.878 -7.582 1.000 0.940 182 VAL A N 1
ATOM 2769 C CA . VAL A 1 182 ? 10.870 -35.544 -6.874 1.000 0.940 182 VAL A CA 1
ATOM 2770 C C . VAL A 1 182 ? 10.602 -35.556 -5.373 1.000 0.940 182 VAL A C 1
ATOM 2771 O O . VAL A 1 182 ? 9.585 -35.040 -4.925 1.000 0.940 182 VAL A O 1
ATOM 2784 N N . ASP A 1 183 ? 11.525 -36.118 -4.593 1.000 0.920 183 ASP A N 1
ATOM 2785 C CA . ASP A 1 183 ? 11.463 -36.048 -3.132 1.000 0.920 183 ASP A CA 1
ATOM 2786 C C . ASP A 1 183 ? 11.463 -34.589 -2.638 1.000 0.920 183 ASP A C 1
ATOM 2787 O O . ASP A 1 183 ? 12.219 -33.752 -3.141 1.000 0.920 183 ASP A O 1
ATOM 2796 N N . VAL A 1 184 ? 10.636 -34.289 -1.633 1.000 0.900 184 VAL A N 1
ATOM 2797 C CA . VAL A 1 184 ? 10.431 -32.920 -1.134 1.000 0.900 184 VAL A CA 1
ATOM 2798 C C . VAL A 1 184 ? 11.756 -32.296 -0.676 1.000 0.900 184 VAL A C 1
ATOM 2799 O O . VAL A 1 184 ? 12.077 -31.175 -1.065 1.000 0.900 184 VAL A O 1
ATOM 2812 N N . LEU A 1 185 ? 12.595 -33.024 0.071 1.000 0.910 185 LEU A N 1
ATOM 2813 C CA . LEU A 1 185 ? 13.904 -32.527 0.521 1.000 0.910 185 LEU A CA 1
ATOM 2814 C C . LEU A 1 185 ? 14.879 -32.337 -0.648 1.000 0.910 185 LEU A C 1
ATOM 2815 O O . LEU A 1 185 ? 15.669 -31.386 -0.655 1.000 0.910 185 LEU A O 1
ATOM 2831 N N . ALA A 1 186 ? 14.836 -33.217 -1.650 1.000 0.930 186 ALA A N 1
ATOM 2832 C CA . ALA A 1 186 ? 15.637 -33.072 -2.863 1.000 0.930 186 ALA A CA 1
ATOM 2833 C C . ALA A 1 186 ? 15.224 -31.842 -3.695 1.000 0.930 186 ALA A C 1
ATOM 2834 O O . ALA A 1 186 ? 16.096 -31.155 -4.238 1.000 0.930 186 ALA A O 1
ATOM 2841 N N . HIS A 1 187 ? 13.925 -31.539 -3.760 1.000 0.940 187 HIS A N 1
ATOM 2842 C CA . HIS A 1 187 ? 13.396 -30.320 -4.366 1.000 0.940 187 HIS A CA 1
ATOM 2843 C C . HIS A 1 187 ? 13.849 -29.073 -3.594 1.000 0.940 187 HIS A C 1
ATOM 2844 O O . HIS A 1 187 ? 14.433 -28.176 -4.203 1.000 0.940 187 HIS A O 1
ATOM 2858 N N . VAL A 1 188 ? 13.697 -29.052 -2.263 1.000 0.940 188 VAL A N 1
ATOM 2859 C CA . VAL A 1 188 ? 14.142 -27.924 -1.424 1.000 0.940 188 VAL A CA 1
ATOM 2860 C C . VAL A 1 188 ? 15.641 -27.662 -1.618 1.000 0.940 188 VAL A C 1
ATOM 2861 O O . VAL A 1 188 ? 16.051 -26.523 -1.836 1.000 0.940 188 VAL A O 1
ATOM 2874 N N . ARG A 1 189 ? 16.484 -28.706 -1.657 1.000 0.940 189 ARG A N 1
ATOM 2875 C CA . ARG A 1 189 ? 17.919 -28.543 -1.970 1.000 0.940 189 ARG A CA 1
ATOM 2876 C C . ARG A 1 189 ? 18.160 -27.949 -3.354 1.000 0.940 189 ARG A C 1
ATOM 2877 O O . ARG A 1 189 ? 19.023 -27.088 -3.493 1.000 0.940 189 ARG A O 1
ATOM 2898 N N . ALA A 1 190 ? 17.423 -28.384 -4.374 1.000 0.950 190 ALA A N 1
ATOM 2899 C CA . ALA A 1 190 ? 17.535 -27.823 -5.719 1.000 0.950 190 ALA A CA 1
ATOM 2900 C C . ALA A 1 190 ? 17.105 -26.345 -5.763 1.000 0.950 190 ALA A C 1
ATOM 2901 O O . ALA A 1 190 ? 17.748 -25.537 -6.441 1.000 0.950 190 ALA A O 1
ATOM 2908 N N . MET A 1 191 ? 16.062 -25.994 -5.006 1.000 0.950 191 MET A N 1
ATOM 2909 C CA . MET A 1 191 ? 15.580 -24.627 -4.835 1.000 0.950 191 MET A CA 1
ATOM 2910 C C . MET A 1 191 ? 16.592 -23.728 -4.126 1.000 0.950 191 MET A C 1
ATOM 2911 O O . MET A 1 191 ? 16.714 -22.567 -4.515 1.000 0.950 191 MET A O 1
ATOM 2925 N N . LEU A 1 192 ? 17.363 -24.230 -3.153 1.000 0.950 192 LEU A N 1
ATOM 2926 C CA . LEU A 1 192 ? 18.372 -23.437 -2.431 1.000 0.950 192 LEU A CA 1
ATOM 2927 C C . LEU A 1 192 ? 19.450 -22.848 -3.353 1.000 0.950 192 LEU A C 1
ATOM 2928 O O . LEU A 1 192 ? 19.824 -21.687 -3.181 1.000 0.950 192 LEU A O 1
ATOM 2944 N N . TYR A 1 193 ? 19.893 -23.596 -4.372 1.000 0.950 193 TYR A N 1
ATOM 2945 C CA . TYR A 1 193 ? 20.893 -23.122 -5.347 1.000 0.950 193 TYR A CA 1
ATOM 2946 C C . TYR A 1 193 ? 20.450 -21.879 -6.130 1.000 0.950 193 TYR A C 1
ATOM 2947 O O . TYR A 1 193 ? 21.281 -21.144 -6.665 1.000 0.950 193 TYR A O 1
ATOM 2965 N N . LEU A 1 194 ? 19.143 -21.648 -6.221 1.000 0.950 194 LEU A N 1
ATOM 2966 C CA . LEU A 1 194 ? 18.566 -20.502 -6.910 1.000 0.950 194 LEU A CA 1
ATOM 2967 C C . LEU A 1 194 ? 18.032 -19.447 -5.935 1.000 0.950 194 LEU A C 1
ATOM 2968 O O . LEU A 1 194 ? 18.215 -18.253 -6.159 1.000 0.950 194 LEU A O 1
ATOM 2984 N N . SER A 1 195 ? 17.417 -19.879 -4.837 1.000 0.960 195 SER A N 1
ATOM 2985 C CA . SER A 1 195 ? 16.741 -18.994 -3.889 1.000 0.960 195 SER A CA 1
ATOM 2986 C C . SER A 1 195 ? 17.714 -18.200 -3.028 1.000 0.960 195 SER A C 1
ATOM 2987 O O . SER A 1 195 ? 17.466 -17.020 -2.814 1.000 0.960 195 SER A O 1
ATOM 2995 N N . ILE A 1 196 ? 18.833 -18.787 -2.578 1.000 0.960 196 ILE A N 1
ATOM 2996 C CA . ILE A 1 196 ? 19.823 -18.054 -1.768 1.000 0.960 196 ILE A CA 1
ATOM 2997 C C . ILE A 1 196 ? 20.442 -16.889 -2.560 1.000 0.960 196 ILE A C 1
ATOM 2998 O O . ILE A 1 196 ? 20.386 -15.763 -2.068 1.000 0.960 196 ILE A O 1
ATOM 3014 N N . PRO A 1 197 ? 20.980 -17.081 -3.784 1.000 0.970 197 PRO A N 1
ATOM 3015 C CA . PRO A 1 197 ? 21.524 -15.965 -4.558 1.000 0.970 197 PRO A CA 1
ATOM 3016 C C . PRO A 1 197 ? 20.470 -14.899 -4.863 1.000 0.970 197 PRO A C 1
ATOM 3017 O O . PRO A 1 197 ? 20.751 -13.709 -4.733 1.000 0.970 197 PRO A O 1
ATOM 3028 N N . ALA A 1 198 ? 19.244 -15.316 -5.210 1.000 0.980 198 ALA A N 1
ATOM 3029 C CA . ALA A 1 198 ? 18.147 -14.384 -5.446 1.000 0.980 198 ALA A CA 1
ATOM 3030 C C . ALA A 1 198 ? 17.825 -13.553 -4.198 1.000 0.980 198 ALA A C 1
ATOM 3031 O O . ALA A 1 198 ? 17.611 -12.345 -4.298 1.000 0.980 198 ALA A O 1
ATOM 3038 N N . TYR A 1 199 ? 17.830 -14.192 -3.027 1.000 0.980 199 TYR A N 1
ATOM 3039 C CA . TYR A 1 199 ? 17.580 -13.547 -1.746 1.000 0.980 199 TYR A CA 1
ATOM 3040 C C . TYR A 1 199 ? 18.671 -12.544 -1.387 1.000 0.980 199 TYR A C 1
ATOM 3041 O O . TYR A 1 199 ? 18.353 -11.418 -1.027 1.000 0.980 199 TYR A O 1
ATOM 3059 N N . VAL A 1 200 ? 19.947 -12.901 -1.563 1.000 0.980 200 VAL A N 1
ATOM 3060 C CA . VAL A 1 200 ? 21.074 -11.988 -1.311 1.000 0.980 200 VAL A CA 1
ATOM 3061 C C . VAL A 1 200 ? 20.989 -10.753 -2.208 1.000 0.980 200 VAL A C 1
ATOM 3062 O O . VAL A 1 200 ? 21.084 -9.632 -1.716 1.000 0.980 200 VAL A O 1
ATOM 3075 N N . ILE A 1 201 ? 20.747 -10.934 -3.509 1.000 0.980 201 ILE A N 1
ATOM 3076 C CA . ILE A 1 201 ? 20.592 -9.811 -4.446 1.000 0.980 201 ILE A CA 1
ATOM 3077 C C . ILE A 1 201 ? 19.390 -8.937 -4.047 1.000 0.980 201 ILE A C 1
ATOM 3078 O O . ILE A 1 201 ? 19.506 -7.716 -4.013 1.000 0.980 201 ILE A O 1
ATOM 3094 N N . THR A 1 202 ? 18.256 -9.545 -3.685 1.000 0.980 202 THR A N 1
ATOM 3095 C CA . THR A 1 202 ? 17.043 -8.821 -3.258 1.000 0.980 202 THR A CA 1
ATOM 3096 C C . THR A 1 202 ? 17.252 -8.060 -1.947 1.000 0.980 202 THR A C 1
ATOM 3097 O O . THR A 1 202 ? 16.811 -6.920 -1.820 1.000 0.980 202 THR A O 1
ATOM 3108 N N . ALA A 1 203 ? 17.973 -8.653 -0.993 1.000 0.980 203 ALA A N 1
ATOM 3109 C CA . ALA A 1 203 ? 18.345 -8.017 0.264 1.000 0.980 203 ALA A CA 1
ATOM 3110 C C . ALA A 1 203 ? 19.238 -6.794 0.027 1.000 0.980 203 ALA A C 1
ATOM 3111 O O . ALA A 1 203 ? 18.992 -5.741 0.612 1.000 0.980 203 ALA A O 1
ATOM 3118 N N . ILE A 1 204 ? 20.219 -6.890 -0.880 1.000 0.970 204 ILE A N 1
ATOM 3119 C CA . ILE A 1 204 ? 21.046 -5.743 -1.282 1.000 0.970 204 ILE A CA 1
ATOM 3120 C C . ILE A 1 204 ? 20.167 -4.635 -1.876 1.000 0.970 204 ILE A C 1
ATOM 3121 O O . ILE A 1 204 ? 20.290 -3.486 -1.461 1.000 0.970 204 ILE A O 1
ATOM 3137 N N . LEU A 1 205 ? 19.243 -4.964 -2.785 1.000 0.970 205 LEU A N 1
ATOM 3138 C CA . LEU A 1 205 ? 18.352 -3.973 -3.400 1.000 0.970 205 LEU A CA 1
ATOM 3139 C C . LEU A 1 205 ? 17.484 -3.240 -2.360 1.000 0.970 205 LEU A C 1
ATOM 3140 O O . LEU A 1 205 ? 17.457 -2.010 -2.351 1.000 0.970 205 LEU A O 1
ATOM 3156 N N . PHE A 1 206 ? 16.823 -3.965 -1.448 1.000 0.950 206 PHE A N 1
ATOM 3157 C CA . PHE A 1 206 ? 16.009 -3.340 -0.393 1.000 0.950 206 PHE A CA 1
ATOM 3158 C C . PHE A 1 206 ? 16.842 -2.559 0.622 1.000 0.950 206 PHE A C 1
ATOM 3159 O O . PHE A 1 206 ? 16.353 -1.570 1.160 1.000 0.950 206 PHE A O 1
ATOM 3176 N N . THR A 1 207 ? 18.099 -2.949 0.846 1.000 0.940 207 THR A N 1
ATOM 3177 C CA . THR A 1 207 ? 19.031 -2.181 1.685 1.000 0.940 207 THR A CA 1
ATOM 3178 C C . THR A 1 207 ? 19.391 -0.859 1.017 1.000 0.940 207 THR A C 1
ATOM 3179 O O . THR A 1 207 ? 19.261 0.193 1.634 1.000 0.940 207 THR A O 1
ATOM 3190 N N . VAL A 1 208 ? 19.794 -0.888 -0.258 1.000 0.930 208 VAL A N 1
ATOM 3191 C CA . VAL A 1 208 ? 20.164 0.320 -1.013 1.000 0.930 208 VAL A CA 1
ATOM 3192 C C . VAL A 1 208 ? 18.993 1.298 -1.074 1.000 0.930 208 VAL A C 1
ATOM 3193 O O . VAL A 1 208 ? 19.160 2.473 -0.751 1.000 0.930 208 VAL A O 1
ATOM 3206 N N . VAL A 1 209 ? 17.795 0.817 -1.419 1.000 0.890 209 VAL A N 1
ATOM 3207 C CA . VAL A 1 209 ? 16.608 1.680 -1.481 1.000 0.890 209 VAL A CA 1
ATOM 3208 C C . VAL A 1 209 ? 16.161 2.135 -0.090 1.000 0.890 209 VAL A C 1
ATOM 3209 O O . VAL A 1 209 ? 15.790 3.296 0.069 1.000 0.890 209 VAL A O 1
ATOM 3222 N N . GLY A 1 210 ? 16.281 1.287 0.934 1.000 0.840 210 GLY A N 1
ATOM 3223 C CA . GLY A 1 210 ? 16.040 1.670 2.327 1.000 0.840 210 GLY A CA 1
ATOM 3224 C C . GLY A 1 210 ? 16.899 2.854 2.766 1.000 0.840 210 GLY A C 1
ATOM 3225 O O . GLY A 1 210 ? 16.373 3.819 3.312 1.000 0.840 210 GLY A O 1
ATOM 3229 N N . PHE A 1 211 ? 18.194 2.854 2.441 1.000 0.810 211 PHE A N 1
ATOM 3230 C CA . PHE A 1 211 ? 19.078 3.989 2.727 1.000 0.810 211 PHE A CA 1
ATOM 3231 C C . PHE A 1 211 ? 18.724 5.253 1.938 1.000 0.810 211 PHE A C 1
ATOM 3232 O O . PHE A 1 211 ? 18.816 6.352 2.486 1.000 0.810 211 PHE A O 1
ATOM 3249 N N . MET A 1 212 ? 18.302 5.112 0.679 1.000 0.760 212 MET A N 1
ATOM 3250 C CA . MET A 1 212 ? 17.894 6.255 -0.144 1.000 0.760 212 MET A CA 1
ATOM 3251 C C . MET A 1 212 ? 16.666 6.984 0.424 1.000 0.760 212 MET A C 1
ATOM 3252 O O . MET A 1 212 ? 16.643 8.211 0.393 1.000 0.760 212 MET A O 1
ATOM 3266 N N . TYR A 1 213 ? 15.678 6.258 0.963 1.000 0.660 213 TYR A N 1
ATOM 3267 C CA . TYR A 1 213 ? 14.500 6.858 1.611 1.000 0.660 213 TYR A CA 1
ATOM 3268 C C . TYR A 1 213 ? 14.760 7.260 3.071 1.000 0.660 213 TYR A C 1
ATOM 3269 O O . TYR A 1 213 ? 14.281 8.299 3.518 1.000 0.660 213 TYR A O 1
ATOM 3287 N N . GLY A 1 214 ? 15.532 6.456 3.808 1.000 0.580 214 GLY A N 1
ATOM 3288 C CA . GLY A 1 214 ? 15.721 6.596 5.251 1.000 0.580 214 GLY A CA 1
ATOM 3289 C C . GLY A 1 214 ? 16.578 7.779 5.701 1.000 0.580 214 GLY A C 1
ATOM 3290 O O . GLY A 1 214 ? 16.391 8.279 6.803 1.000 0.580 214 GLY A O 1
ATOM 3294 N N . GLY A 1 215 ? 17.546 8.214 4.888 1.000 0.510 215 GLY A N 1
ATOM 3295 C CA . GLY A 1 215 ? 18.572 9.156 5.349 1.000 0.510 215 GLY A CA 1
ATOM 3296 C C . GLY A 1 215 ? 18.179 10.635 5.348 1.000 0.510 215 GLY A C 1
ATOM 3297 O O . GLY A 1 215 ? 18.688 11.384 6.174 1.000 0.510 215 GLY A O 1
ATOM 3301 N N . LYS A 1 216 ? 17.339 11.080 4.405 1.000 0.480 216 LYS A N 1
ATOM 3302 C CA . LYS A 1 216 ? 17.131 12.523 4.165 1.000 0.480 216 LYS A CA 1
ATOM 3303 C C . LYS A 1 216 ? 15.790 13.075 4.636 1.000 0.480 216 LYS A C 1
ATOM 3304 O O . LYS A 1 216 ? 15.725 14.255 4.946 1.000 0.480 216 LYS A O 1
ATOM 3323 N N . ASN A 1 217 ? 14.746 12.250 4.686 1.000 0.460 217 ASN A N 1
ATOM 3324 C CA . ASN A 1 217 ? 13.366 12.751 4.670 1.000 0.460 217 ASN A CA 1
ATOM 3325 C C . ASN A 1 217 ? 12.515 12.253 5.836 1.000 0.460 217 ASN A C 1
ATOM 3326 O O . ASN A 1 217 ? 11.295 12.164 5.707 1.000 0.460 217 ASN A O 1
ATOM 3337 N N . ILE A 1 218 ? 13.142 11.871 6.947 1.000 0.520 218 ILE A N 1
ATOM 3338 C CA . ILE A 1 218 ? 12.404 11.267 8.051 1.000 0.520 218 ILE A CA 1
ATOM 3339 C C . ILE A 1 218 ? 12.179 12.270 9.152 1.000 0.520 218 ILE A C 1
ATOM 3340 O O . ILE A 1 218 ? 13.107 12.748 9.800 1.000 0.520 218 ILE A O 1
ATOM 3356 N N . ASP A 1 219 ? 10.898 12.533 9.344 1.000 0.510 219 ASP A N 1
ATOM 3357 C CA . ASP A 1 219 ? 10.374 13.351 10.408 1.000 0.510 219 ASP A CA 1
ATOM 3358 C C . ASP A 1 219 ? 10.260 12.498 11.681 1.000 0.510 219 ASP A C 1
ATOM 3359 O O . ASP A 1 219 ? 9.316 11.725 11.858 1.000 0.510 219 ASP A O 1
ATOM 3368 N N . LEU A 1 220 ? 11.277 12.577 12.545 1.000 0.590 220 LEU A N 1
ATOM 3369 C CA . LEU A 1 220 ? 11.287 11.878 13.834 1.000 0.590 220 LEU A CA 1
ATOM 3370 C C . LEU A 1 220 ? 10.137 12.338 14.741 1.000 0.590 220 LEU A C 1
ATOM 3371 O O . LEU A 1 220 ? 9.604 11.520 15.490 1.000 0.590 220 LEU A O 1
ATOM 3387 N N . ASP A 1 221 ? 9.707 13.598 14.629 1.000 0.550 221 ASP A N 1
ATOM 3388 C CA . ASP A 1 221 ? 8.574 14.113 15.399 1.000 0.550 221 ASP A CA 1
ATOM 3389 C C . ASP A 1 221 ? 7.272 13.411 14.970 1.000 0.550 221 ASP A C 1
ATOM 3390 O O . ASP A 1 221 ? 6.420 13.115 15.809 1.000 0.550 221 ASP A O 1
ATOM 3399 N N . LYS A 1 222 ? 7.138 13.043 13.684 1.000 0.600 222 LYS A N 1
ATOM 3400 C CA . LYS A 1 222 ? 6.003 12.250 13.171 1.000 0.600 222 LYS A CA 1
ATOM 3401 C C . LYS A 1 222 ? 5.960 10.837 13.746 1.000 0.600 222 LYS A C 1
ATOM 3402 O O . LYS A 1 222 ? 4.883 10.353 14.105 1.000 0.600 222 LYS A O 1
ATOM 3421 N N . VAL A 1 223 ? 7.114 10.174 13.829 1.000 0.700 223 VAL A N 1
ATOM 3422 C CA . VAL A 1 223 ? 7.223 8.833 14.426 1.000 0.700 223 VAL A CA 1
ATOM 3423 C C . VAL A 1 223 ? 6.785 8.879 15.888 1.000 0.700 223 VAL A C 1
ATOM 3424 O O . VAL A 1 223 ? 5.967 8.061 16.318 1.000 0.700 223 VAL A O 1
ATOM 3437 N N . GLU A 1 224 ? 7.257 9.880 16.629 1.000 0.710 224 GLU A N 1
ATOM 3438 C CA . GLU A 1 224 ? 6.938 10.026 18.047 1.000 0.710 224 GLU A CA 1
ATOM 3439 C C . GLU A 1 224 ? 5.473 10.415 18.273 1.000 0.710 224 GLU A C 1
ATOM 3440 O O . GLU A 1 224 ? 4.806 9.867 19.153 1.000 0.710 224 GLU A O 1
ATOM 3452 N N . PHE A 1 225 ? 4.915 11.257 17.402 1.000 0.650 225 PHE A N 1
ATOM 3453 C CA . PHE A 1 225 ? 3.497 11.594 17.420 1.000 0.650 225 PHE A CA 1
ATOM 3454 C C . PHE A 1 225 ? 2.588 10.377 17.196 1.000 0.650 225 PHE A C 1
ATOM 3455 O O . PHE A 1 225 ? 1.589 10.194 17.903 1.000 0.650 225 PHE A O 1
ATOM 3472 N N . LEU A 1 226 ? 2.925 9.530 16.219 1.000 0.720 226 LEU A N 1
ATOM 3473 C CA . LEU A 1 226 ? 2.189 8.295 15.948 1.000 0.720 226 LEU A CA 1
ATOM 3474 C C . LEU A 1 226 ? 2.218 7.357 17.152 1.000 0.720 226 LEU A C 1
ATOM 3475 O O . LEU A 1 226 ? 1.172 6.838 17.550 1.000 0.720 226 LEU A O 1
ATOM 3491 N N . LYS A 1 227 ? 3.393 7.190 17.766 1.000 0.800 227 LYS A N 1
ATOM 3492 C CA . LYS A 1 227 ? 3.554 6.419 19.002 1.000 0.800 227 LYS A CA 1
ATOM 3493 C C . LYS A 1 227 ? 2.658 6.950 20.123 1.000 0.800 227 LYS A C 1
ATOM 3494 O O . LYS A 1 227 ? 1.874 6.177 20.676 1.000 0.800 227 LYS A O 1
ATOM 3513 N N . SER A 1 228 ? 2.710 8.252 20.417 1.000 0.750 228 SER A N 1
ATOM 3514 C CA . SER A 1 228 ? 1.875 8.862 21.462 1.000 0.750 228 SER A CA 1
ATOM 3515 C C . SER A 1 228 ? 0.380 8.749 21.159 1.000 0.750 228 SER A C 1
ATOM 3516 O O . SER A 1 228 ? -0.417 8.487 22.056 1.000 0.750 228 SER A O 1
ATOM 3524 N N . SER A 1 229 ? -0.026 8.892 19.896 1.000 0.730 229 SER A N 1
ATOM 3525 C CA . SER A 1 229 ? -1.432 8.753 19.505 1.000 0.730 229 SER A CA 1
ATOM 3526 C C . SER A 1 229 ? -1.944 7.321 19.675 1.000 0.730 229 SER A C 1
ATOM 3527 O O . SER A 1 229 ? -3.068 7.125 20.137 1.000 0.730 229 SER A O 1
ATOM 3535 N N . LEU A 1 230 ? -1.122 6.315 19.354 1.000 0.820 230 LEU A N 1
ATOM 3536 C CA . LEU A 1 230 ? -1.448 4.910 19.612 1.000 0.820 230 LEU A CA 1
ATOM 3537 C C . LEU A 1 230 ? -1.581 4.638 21.113 1.000 0.820 230 LEU A C 1
ATOM 3538 O O . LEU A 1 230 ? -2.573 4.040 21.514 1.000 0.820 230 LEU A O 1
ATOM 3554 N N . GLN A 1 231 ? -0.647 5.133 21.931 1.000 0.850 231 GLN A N 1
ATOM 3555 C CA . GLN A 1 231 ? -0.706 5.012 23.395 1.000 0.850 231 GLN A CA 1
ATOM 3556 C C . GLN A 1 231 ? -1.909 5.718 24.022 1.000 0.850 231 GLN A C 1
ATOM 3557 O O . GLN A 1 231 ? -2.447 5.247 25.015 1.000 0.850 231 GLN A O 1
ATOM 3571 N N . ASN A 1 232 ? -2.349 6.838 23.451 1.000 0.800 232 ASN A N 1
ATOM 3572 C CA . ASN A 1 232 ? -3.530 7.549 23.940 1.000 0.800 232 ASN A CA 1
ATOM 3573 C C . ASN A 1 232 ? -4.847 6.875 23.528 1.000 0.800 232 ASN A C 1
ATOM 3574 O O . ASN A 1 232 ? -5.892 7.183 24.098 1.000 0.800 232 ASN A O 1
ATOM 3585 N N . THR A 1 233 ? -4.818 6.000 22.519 1.000 0.810 233 THR A N 1
ATOM 3586 C CA . THR A 1 233 ? -6.022 5.368 21.955 1.000 0.810 233 THR A CA 1
ATOM 3587 C C . THR A 1 233 ? -6.192 3.922 22.412 1.000 0.810 233 THR A C 1
ATOM 3588 O O . THR A 1 233 ? -7.318 3.456 22.556 1.000 0.810 233 THR A O 1
ATOM 3599 N N . PHE A 1 234 ? -5.087 3.212 22.625 1.000 0.900 234 PHE A N 1
ATOM 3600 C CA . PHE A 1 234 ? -5.062 1.807 23.004 1.000 0.900 234 PHE A CA 1
ATOM 3601 C C . PHE A 1 234 ? -4.154 1.596 24.202 1.000 0.900 234 PHE A C 1
ATOM 3602 O O . PHE A 1 234 ? -3.166 2.302 24.391 1.000 0.900 234 PHE A O 1
ATOM 3619 N N . ASP A 1 235 ? -4.441 0.541 24.948 1.000 0.940 235 ASP A N 1
ATOM 3620 C CA . ASP A 1 235 ? -3.512 0.034 25.940 1.000 0.940 235 ASP A CA 1
ATOM 3621 C C . ASP A 1 235 ? -2.368 -0.713 25.229 1.000 0.940 235 ASP A C 1
ATOM 3622 O O . ASP A 1 235 ? -2.584 -1.770 24.621 1.000 0.940 235 ASP A O 1
ATOM 3631 N N . ILE A 1 236 ? -1.167 -0.126 25.238 1.000 0.940 236 ILE A N 1
ATOM 3632 C CA . ILE A 1 236 ? 0.008 -0.603 24.495 1.000 0.940 236 ILE A CA 1
ATOM 3633 C C . ILE A 1 236 ? 1.017 -1.232 25.456 1.000 0.940 236 ILE A C 1
ATOM 3634 O O . ILE A 1 236 ? 1.758 -0.541 26.157 1.000 0.940 236 ILE A O 1
ATOM 3650 N N . HIS A 1 237 ? 1.116 -2.561 25.419 1.000 0.940 237 HIS A N 1
ATOM 3651 C CA . HIS A 1 237 ? 2.071 -3.323 26.221 1.000 0.940 237 HIS A CA 1
ATOM 3652 C C . HIS A 1 237 ? 2.517 -4.613 25.529 1.000 0.940 237 HIS A C 1
ATOM 3653 O O . HIS A 1 237 ? 1.782 -5.197 24.738 1.000 0.940 237 HIS A O 1
ATOM 3667 N N . ILE A 1 238 ? 3.704 -5.125 25.877 1.000 0.920 238 ILE A N 1
ATOM 3668 C CA . ILE A 1 238 ? 4.303 -6.309 25.231 1.000 0.920 238 ILE A CA 1
ATOM 3669 C C . ILE A 1 238 ? 3.401 -7.557 25.276 1.000 0.920 238 ILE A C 1
ATOM 3670 O O . ILE A 1 238 ? 3.414 -8.369 24.353 1.000 0.920 238 ILE A O 1
ATOM 3686 N N . TRP A 1 239 ? 2.568 -7.704 26.310 1.000 0.940 239 TRP A N 1
ATOM 3687 C CA . TRP A 1 239 ? 1.625 -8.820 26.431 1.000 0.940 239 TRP A CA 1
ATOM 3688 C C . TRP A 1 239 ? 0.424 -8.722 25.482 1.000 0.940 239 TRP A C 1
ATOM 3689 O O . TRP A 1 239 ? -0.241 -9.730 25.253 1.000 0.940 239 TRP A O 1
ATOM 3710 N N . MET A 1 240 ? 0.182 -7.569 24.850 1.000 0.940 240 MET A N 1
ATOM 3711 C CA . MET A 1 240 ? -0.780 -7.458 23.745 1.000 0.940 240 MET A CA 1
ATOM 3712 C C . MET A 1 240 ? -0.348 -8.259 22.517 1.000 0.940 240 MET A C 1
ATOM 3713 O O . MET A 1 240 ? -1.170 -8.575 21.665 1.000 0.940 240 MET A O 1
ATOM 3727 N N . LEU A 1 241 ? 0.926 -8.654 22.436 1.000 0.920 241 LEU A N 1
ATOM 3728 C CA . LEU A 1 241 ? 1.441 -9.497 21.360 1.000 0.920 241 LEU A CA 1
ATOM 3729 C C . LEU A 1 241 ? 1.237 -11.000 21.613 1.000 0.920 241 LEU A C 1
ATOM 3730 O O . LEU A 1 241 ? 1.500 -11.793 20.709 1.000 0.920 241 LEU A O 1
ATOM 3746 N N . ILE A 1 242 ? 0.745 -11.417 22.792 1.000 0.950 242 ILE A N 1
ATOM 3747 C CA . ILE A 1 242 ? 0.509 -12.838 23.115 1.000 0.950 242 ILE A CA 1
ATOM 3748 C C . ILE A 1 242 ? -0.364 -13.537 22.055 1.000 0.950 242 ILE A C 1
ATOM 3749 O O . ILE A 1 242 ? 0.046 -14.608 21.600 1.000 0.950 242 ILE A O 1
ATOM 3765 N N . PRO A 1 243 ? -1.502 -12.973 21.592 1.000 0.930 243 PRO A N 1
ATOM 3766 C CA . PRO A 1 243 ? -2.299 -13.582 20.526 1.000 0.930 243 PRO A CA 1
ATOM 3767 C C . PRO A 1 243 ? -1.497 -13.856 19.247 1.000 0.930 243 PRO A C 1
ATOM 3768 O O . PRO A 1 243 ? -1.583 -14.951 18.689 1.000 0.930 243 PRO A O 1
ATOM 3779 N N . ALA A 1 244 ? -0.675 -12.897 18.808 1.000 0.860 244 ALA A N 1
ATOM 3780 C CA . ALA A 1 244 ? 0.153 -13.038 17.614 1.000 0.860 244 ALA A CA 1
ATOM 3781 C C . ALA A 1 244 ? 1.239 -14.105 17.792 1.000 0.860 244 ALA A C 1
ATOM 3782 O O . ALA A 1 244 ? 1.403 -14.972 16.932 1.000 0.860 244 ALA A O 1
ATOM 3789 N N . VAL A 1 245 ? 1.932 -14.097 18.935 1.000 0.880 245 VAL A N 1
ATOM 3790 C CA . VAL A 1 245 ? 2.925 -15.124 19.279 1.000 0.880 245 VAL A CA 1
ATOM 3791 C C . VAL A 1 245 ? 2.283 -16.514 19.296 1.000 0.880 245 VAL A C 1
ATOM 3792 O O . VAL A 1 245 ? 2.853 -17.455 18.750 1.000 0.880 245 VAL A O 1
ATOM 3805 N N . LEU A 1 246 ? 1.083 -16.658 19.864 1.000 0.910 246 LEU A N 1
ATOM 3806 C CA . LEU A 1 246 ? 0.399 -17.946 19.966 1.000 0.910 246 LEU A CA 1
ATOM 3807 C C . LEU A 1 246 ? -0.027 -18.486 18.596 1.000 0.910 246 LEU A C 1
ATOM 3808 O O . LEU A 1 246 ? 0.162 -19.670 18.323 1.000 0.910 246 LEU A O 1
ATOM 3824 N N . VAL A 1 247 ? -0.526 -17.621 17.709 1.000 0.830 247 VAL A N 1
ATOM 3825 C CA . VAL A 1 247 ? -0.790 -17.973 16.305 1.000 0.830 247 VAL A CA 1
ATOM 3826 C C . VAL A 1 247 ? 0.486 -18.463 15.618 1.000 0.830 247 VAL A C 1
ATOM 3827 O O . VAL A 1 247 ? 0.474 -19.537 15.019 1.000 0.830 247 VAL A O 1
ATOM 3840 N N . ILE A 1 248 ? 1.603 -17.738 15.759 1.000 0.750 248 ILE A N 1
ATOM 3841 C CA . ILE A 1 248 ? 2.898 -18.132 15.178 1.000 0.750 248 ILE A CA 1
ATOM 3842 C C . ILE A 1 248 ? 3.344 -19.502 15.712 1.000 0.750 248 ILE A C 1
ATOM 3843 O O . ILE A 1 248 ? 3.738 -20.368 14.931 1.000 0.750 248 ILE A O 1
ATOM 3859 N N . VAL A 1 249 ? 3.240 -19.732 17.025 1.000 0.850 249 VAL A N 1
ATOM 3860 C CA . VAL A 1 249 ? 3.604 -21.009 17.659 1.000 0.850 249 VAL A CA 1
ATOM 3861 C C . VAL A 1 249 ? 2.720 -22.151 17.163 1.000 0.850 249 VAL A C 1
ATOM 3862 O O . VAL A 1 249 ? 3.238 -23.210 16.816 1.000 0.850 249 VAL A O 1
ATOM 3875 N N . LEU A 1 250 ? 1.401 -21.963 17.082 1.000 0.840 250 LEU A N 1
ATOM 3876 C CA . LEU A 1 250 ? 0.486 -23.004 16.608 1.000 0.840 250 LEU A CA 1
ATOM 3877 C C . LEU A 1 250 ? 0.741 -23.377 15.140 1.000 0.840 250 LEU A C 1
ATOM 3878 O O . LEU A 1 250 ? 0.724 -24.566 14.807 1.000 0.840 250 LEU A O 1
ATOM 3894 N N . LEU A 1 251 ? 1.026 -22.393 14.282 1.000 0.710 251 LEU A N 1
ATOM 3895 C CA . LEU A 1 251 ? 1.432 -22.642 12.895 1.000 0.710 251 LEU A CA 1
ATOM 3896 C C . LEU A 1 251 ? 2.770 -23.399 12.840 1.000 0.710 251 LEU A C 1
ATOM 3897 O O . LEU A 1 251 ? 2.874 -24.403 12.137 1.000 0.710 251 LEU A O 1
ATOM 3913 N N . ALA A 1 252 ? 3.759 -23.007 13.652 1.000 0.690 252 ALA A N 1
ATOM 3914 C CA . ALA A 1 252 ? 5.036 -23.720 13.764 1.000 0.690 252 ALA A CA 1
ATOM 3915 C C . ALA A 1 252 ? 4.873 -25.161 14.302 1.000 0.690 252 ALA A C 1
ATOM 3916 O O . ALA A 1 252 ? 5.631 -26.060 13.936 1.000 0.690 252 ALA A O 1
ATOM 3923 N N . MET A 1 253 ? 3.843 -25.416 15.120 1.000 0.790 253 MET A N 1
ATOM 3924 C CA . MET A 1 253 ? 3.433 -26.750 15.588 1.000 0.790 253 MET A CA 1
ATOM 3925 C C . MET A 1 253 ? 2.620 -27.554 14.554 1.000 0.790 253 MET A C 1
ATOM 3926 O O . MET A 1 253 ? 2.086 -28.614 14.894 1.000 0.790 253 MET A O 1
ATOM 3940 N N . LYS A 1 254 ? 2.523 -27.092 13.300 1.000 0.680 254 LYS A N 1
ATOM 3941 C CA . LYS A 1 254 ? 1.794 -27.744 12.195 1.000 0.680 254 LYS A CA 1
ATOM 3942 C C . LYS A 1 254 ? 0.293 -27.892 12.434 1.000 0.680 254 LYS A C 1
ATOM 3943 O O . LYS A 1 254 ? -0.327 -28.861 11.989 1.000 0.680 254 LYS A O 1
ATOM 3962 N N . LYS A 1 255 ? -0.308 -26.967 13.180 1.000 0.760 255 LYS A N 1
ATOM 3963 C CA . LYS A 1 255 ? -1.768 -26.911 13.278 1.000 0.760 255 LYS A CA 1
ATOM 3964 C C . LYS A 1 255 ? -2.348 -26.298 11.993 1.000 0.760 255 LYS A C 1
ATOM 3965 O O . LYS A 1 255 ? -1.700 -25.435 11.408 1.000 0.760 255 LYS A O 1
ATOM 3984 N N . PRO A 1 256 ? -3.545 -26.723 11.545 1.000 0.730 256 PRO A N 1
ATOM 3985 C CA . PRO A 1 256 ? -4.115 -26.232 10.293 1.000 0.730 256 PRO A CA 1
ATOM 3986 C C . PRO A 1 256 ? -4.370 -24.719 10.334 1.000 0.730 256 PRO A C 1
ATOM 3987 O O . PRO A 1 256 ? -4.906 -24.209 11.320 1.000 0.730 256 PRO A O 1
ATOM 3998 N N . SER A 1 257 ? -4.027 -24.015 9.252 1.000 0.700 257 SER A N 1
ATOM 3999 C CA . SER A 1 257 ? -4.028 -22.547 9.185 1.000 0.700 257 SER A CA 1
ATOM 4000 C C . SER A 1 257 ? -5.375 -21.923 9.543 1.000 0.700 257 SER A C 1
ATOM 4001 O O . SER A 1 257 ? -5.425 -20.998 10.348 1.000 0.700 257 SER A O 1
ATOM 4009 N N . MET A 1 258 ? -6.474 -22.446 8.991 1.000 0.750 258 MET A N 1
ATOM 4010 C CA . MET A 1 258 ? -7.813 -21.880 9.192 1.000 0.750 258 MET A CA 1
ATOM 4011 C C . MET A 1 258 ? -8.252 -21.912 10.673 1.000 0.750 258 MET A C 1
ATOM 4012 O O . MET A 1 258 ? -8.470 -20.837 11.231 1.000 0.750 258 MET A O 1
ATOM 4026 N N . PRO A 1 259 ? -8.262 -23.062 11.378 1.000 0.870 259 PRO A N 1
ATOM 4027 C CA . PRO A 1 259 ? -8.489 -23.104 12.823 1.000 0.870 259 PRO A CA 1
ATOM 4028 C C . PRO A 1 259 ? -7.556 -22.200 13.633 1.000 0.870 259 PRO A C 1
ATOM 4029 O O . PRO A 1 259 ? -8.004 -21.560 14.578 1.000 0.870 259 PRO A O 1
ATOM 4040 N N . VAL A 1 260 ? -6.267 -22.130 13.283 1.000 0.830 260 VAL A N 1
ATOM 4041 C CA . VAL A 1 260 ? -5.298 -21.304 14.020 1.000 0.830 260 VAL A CA 1
ATOM 4042 C C . VAL A 1 260 ? -5.591 -19.813 13.865 1.000 0.830 260 VAL A C 1
ATOM 4043 O O . VAL A 1 260 ? -5.564 -19.086 14.856 1.000 0.830 260 VAL A O 1
ATOM 4056 N N . ILE A 1 261 ? -5.915 -19.356 12.655 1.000 0.800 261 ILE A N 1
ATOM 4057 C CA . ILE A 1 261 ? -6.304 -17.964 12.394 1.000 0.800 261 ILE A CA 1
ATOM 4058 C C . ILE A 1 261 ? -7.617 -17.644 13.115 1.000 0.800 261 ILE A C 1
ATOM 4059 O O . ILE A 1 261 ? -7.722 -16.596 13.744 1.000 0.800 261 ILE A O 1
ATOM 4075 N N . VAL A 1 262 ? -8.589 -18.562 13.111 1.000 0.910 262 VAL A N 1
ATOM 4076 C CA . VAL A 1 262 ? -9.839 -18.397 13.871 1.000 0.910 262 VAL A CA 1
ATOM 4077 C C . VAL A 1 262 ? -9.570 -18.301 15.377 1.000 0.910 262 VAL A C 1
ATOM 4078 O O . VAL A 1 262 ? -10.132 -17.428 16.032 1.000 0.910 262 VAL A O 1
ATOM 4091 N N . ILE A 1 263 ? -8.676 -19.127 15.934 1.000 0.950 263 ILE A N 1
ATOM 4092 C CA . ILE A 1 263 ? -8.237 -19.018 17.339 1.000 0.950 263 ILE A CA 1
ATOM 4093 C C . ILE A 1 263 ? -7.586 -17.654 17.595 1.000 0.950 263 ILE A C 1
ATOM 4094 O O . ILE A 1 263 ? -7.893 -17.002 18.592 1.000 0.950 263 ILE A O 1
ATOM 4110 N N . GLY A 1 264 ? -6.727 -17.197 16.683 1.000 0.920 264 GLY A N 1
ATOM 4111 C CA . GLY A 1 264 ? -6.130 -15.865 16.736 1.000 0.920 264 GLY A CA 1
ATOM 4112 C C . GLY A 1 264 ? -7.175 -14.752 16.748 1.000 0.920 264 GLY A C 1
ATOM 4113 O O . GLY A 1 264 ? -7.034 -13.796 17.511 1.000 0.920 264 GLY A O 1
ATOM 4117 N N . ALA A 1 265 ? -8.233 -14.885 15.944 1.000 0.940 265 ALA A N 1
ATOM 4118 C CA . ALA A 1 265 ? -9.314 -13.911 15.868 1.000 0.940 265 ALA A CA 1
ATOM 4119 C C . ALA A 1 265 ? -10.108 -13.875 17.180 1.000 0.940 265 ALA A C 1
ATOM 4120 O O . ALA A 1 265 ? -10.412 -12.803 17.702 1.000 0.940 265 ALA A O 1
ATOM 4127 N N . LEU A 1 266 ? -10.376 -15.047 17.752 1.000 0.970 266 LEU A N 1
ATOM 4128 C CA . LEU A 1 266 ? -11.050 -15.197 19.039 1.000 0.970 266 LEU A CA 1
ATOM 4129 C C . LEU A 1 266 ? -10.237 -14.569 20.178 1.000 0.970 266 LEU A C 1
ATOM 4130 O O . LEU A 1 266 ? -10.789 -13.853 21.009 1.000 0.970 266 LEU A O 1
ATOM 4146 N N . LEU A 1 267 ? -8.916 -14.772 20.182 1.000 0.970 267 LEU A N 1
ATOM 4147 C CA . LEU A 1 267 ? -8.015 -14.136 21.144 1.000 0.970 267 LEU A CA 1
ATOM 4148 C C . LEU A 1 267 ? -7.988 -12.616 21.000 1.000 0.970 267 LEU A C 1
ATOM 4149 O O . LEU A 1 267 ? -8.001 -11.934 22.017 1.000 0.970 267 LEU A O 1
ATOM 4165 N N . GLY A 1 268 ? -8.012 -12.085 19.775 1.000 0.960 268 GLY A N 1
ATOM 4166 C CA . GLY A 1 268 ? -8.152 -10.644 19.548 1.000 0.960 268 GLY A CA 1
ATOM 4167 C C . GLY A 1 268 ? -9.420 -10.077 20.195 1.000 0.960 268 GLY A C 1
ATOM 4168 O O . GLY A 1 268 ? -9.356 -9.060 20.880 1.000 0.960 268 GLY A O 1
ATOM 4172 N N . ALA A 1 269 ? -10.554 -10.778 20.065 1.000 0.980 269 ALA A N 1
ATOM 4173 C CA . ALA A 1 269 ? -11.815 -10.357 20.677 1.000 0.980 269 ALA A CA 1
ATOM 4174 C C . ALA A 1 269 ? -11.760 -10.426 22.214 1.000 0.980 269 ALA A C 1
ATOM 4175 O O . ALA A 1 269 ? -12.233 -9.513 22.882 1.000 0.980 269 ALA A O 1
ATOM 4182 N N . ILE A 1 270 ? -11.131 -11.461 22.788 1.000 0.980 270 ILE A N 1
ATOM 4183 C CA . ILE A 1 270 ? -10.896 -11.549 24.241 1.000 0.980 270 ILE A CA 1
ATOM 4184 C C . ILE A 1 270 ? -10.014 -10.389 24.711 1.000 0.980 270 ILE A C 1
ATOM 4185 O O . ILE A 1 270 ? -10.316 -9.763 25.724 1.000 0.980 270 ILE A O 1
ATOM 4201 N N . TRP A 1 271 ? -8.953 -10.071 23.968 1.000 0.970 271 TRP A N 1
ATOM 4202 C CA . TRP A 1 271 ? -8.060 -8.961 24.288 1.000 0.970 271 TRP A CA 1
ATOM 4203 C C . TRP A 1 271 ? -8.770 -7.607 24.249 1.000 0.970 271 TRP A C 1
ATOM 4204 O O . TRP A 1 271 ? -8.555 -6.776 25.131 1.000 0.970 271 TRP A O 1
ATOM 4225 N N . ALA A 1 272 ? -9.659 -7.414 23.272 1.000 0.970 272 ALA A N 1
ATOM 4226 C CA . ALA A 1 272 ? -10.479 -6.213 23.162 1.000 0.970 272 ALA A CA 1
ATOM 4227 C C . ALA A 1 272 ? -11.353 -6.008 24.409 1.000 0.970 272 ALA A C 1
ATOM 4228 O O . ALA A 1 272 ? -11.443 -4.896 24.920 1.000 0.970 272 ALA A O 1
ATOM 4235 N N . VAL A 1 273 ? -11.940 -7.082 24.946 1.000 0.970 273 VAL A N 1
ATOM 4236 C CA . VAL A 1 273 ? -12.754 -7.014 26.171 1.000 0.970 273 VAL A CA 1
ATOM 4237 C C . VAL A 1 273 ? -11.896 -6.812 27.419 1.000 0.970 273 VAL A C 1
ATOM 4238 O O . VAL A 1 273 ? -12.175 -5.930 28.224 1.000 0.970 273 VAL A O 1
ATOM 4251 N N . VAL A 1 274 ? -10.862 -7.638 27.600 1.000 0.970 274 VAL A N 1
ATOM 4252 C CA . VAL A 1 274 ? -10.101 -7.715 28.860 1.000 0.970 274 VAL A CA 1
ATOM 4253 C C . VAL A 1 274 ? -9.155 -6.531 29.041 1.000 0.970 274 VAL A C 1
ATOM 4254 O O . VAL A 1 274 ? -8.998 -6.060 30.164 1.000 0.970 274 VAL A O 1
ATOM 4267 N N . PHE A 1 275 ? -8.523 -6.061 27.963 1.000 0.960 275 PHE A N 1
ATOM 4268 C CA . PHE A 1 275 ? -7.461 -5.054 28.040 1.000 0.960 275 PHE A CA 1
ATOM 4269 C C . PHE A 1 275 ? -7.839 -3.719 27.403 1.000 0.960 275 PHE A C 1
ATOM 4270 O O . PHE A 1 275 ? -7.440 -2.680 27.906 1.000 0.960 275 PHE A O 1
ATOM 4287 N N . GLN A 1 276 ? -8.636 -3.724 26.331 1.000 0.950 276 GLN A N 1
ATOM 4288 C CA . GLN A 1 276 ? -9.069 -2.478 25.678 1.000 0.950 276 GLN A CA 1
ATOM 4289 C C . GLN A 1 276 ? -10.414 -1.958 26.215 1.000 0.950 276 GLN A C 1
ATOM 4290 O O . GLN A 1 276 ? -10.915 -0.937 25.752 1.000 0.950 276 GLN A O 1
ATOM 4304 N N . GLY A 1 277 ? -11.016 -2.652 27.191 1.000 0.950 277 GLY A N 1
ATOM 4305 C CA . GLY A 1 277 ? -12.250 -2.228 27.859 1.000 0.950 277 GLY A CA 1
ATOM 4306 C C . GLY A 1 277 ? -13.490 -2.225 26.961 1.000 0.950 277 GLY A C 1
ATOM 4307 O O . GLY A 1 277 ? -14.464 -1.532 27.255 1.000 0.950 277 GLY A O 1
ATOM 4311 N N . MET A 1 278 ? -13.463 -2.967 25.854 1.000 0.950 278 MET A N 1
ATOM 4312 C CA . MET A 1 278 ? -14.558 -3.009 24.893 1.000 0.950 278 MET A CA 1
ATOM 4313 C C . MET A 1 278 ? -15.698 -3.903 25.387 1.000 0.950 278 MET A C 1
ATOM 4314 O O . MET A 1 278 ? -15.481 -4.952 25.993 1.000 0.950 278 MET A O 1
ATOM 4328 N N . ASP A 1 279 ? -16.934 -3.518 25.080 1.000 0.960 279 ASP A N 1
ATOM 4329 C CA . ASP A 1 279 ? -18.095 -4.372 25.326 1.000 0.960 279 ASP A CA 1
ATOM 4330 C C . ASP A 1 279 ? -17.970 -5.719 24.584 1.000 0.960 279 ASP A C 1
ATOM 4331 O O . ASP A 1 279 ? -17.502 -5.766 23.446 1.000 0.960 279 ASP A O 1
ATOM 4340 N N . ILE A 1 280 ? -18.426 -6.813 25.212 1.000 0.960 280 ILE A N 1
ATOM 4341 C CA . ILE A 1 280 ? -18.297 -8.181 24.677 1.000 0.960 280 ILE A CA 1
ATOM 4342 C C . ILE A 1 280 ? -18.939 -8.297 23.294 1.000 0.960 280 ILE A C 1
ATOM 4343 O O . ILE A 1 280 ? -18.341 -8.876 22.384 1.000 0.960 280 ILE A O 1
ATOM 4359 N N . ALA A 1 281 ? -20.146 -7.754 23.118 1.000 0.960 281 ALA A N 1
ATOM 4360 C CA . ALA A 1 281 ? -20.844 -7.849 21.842 1.000 0.960 281 ALA A CA 1
ATOM 4361 C C . ALA A 1 281 ? -20.130 -7.022 20.767 1.000 0.960 281 ALA A C 1
ATOM 4362 O O . ALA A 1 281 ? -19.959 -7.505 19.648 1.000 0.960 281 ALA A O 1
ATOM 4369 N N . HIS A 1 282 ? -19.647 -5.825 21.111 1.000 0.960 282 HIS A N 1
ATOM 4370 C CA . HIS A 1 282 ? -18.864 -4.991 20.196 1.000 0.960 282 HIS A CA 1
ATOM 4371 C C . HIS A 1 282 ? -17.538 -5.646 19.801 1.000 0.960 282 HIS A C 1
ATOM 4372 O O . HIS A 1 282 ? -17.224 -5.706 18.614 1.000 0.960 282 HIS A O 1
ATOM 4386 N N . ALA A 1 283 ? -16.804 -6.209 20.761 1.000 0.970 283 ALA A N 1
ATOM 4387 C CA . ALA A 1 283 ? -15.548 -6.906 20.518 1.000 0.970 283 ALA A CA 1
ATOM 4388 C C . ALA A 1 283 ? -15.730 -8.075 19.546 1.000 0.970 283 ALA A C 1
ATOM 4389 O O . ALA A 1 283 ? -15.006 -8.175 18.556 1.000 0.970 283 ALA A O 1
ATOM 4396 N N . ILE A 1 284 ? -16.738 -8.924 19.768 1.000 0.970 284 ILE A N 1
ATOM 4397 C CA . ILE A 1 284 ? -17.059 -10.030 18.854 1.000 0.970 284 ILE A CA 1
ATOM 4398 C C . ILE A 1 284 ? -17.546 -9.496 17.498 1.000 0.970 284 ILE A C 1
ATOM 4399 O O . ILE A 1 284 ? -17.174 -10.037 16.457 1.000 0.970 284 ILE A O 1
ATOM 4415 N N . ALA A 1 285 ? -18.334 -8.416 17.474 1.000 0.970 285 ALA A N 1
ATOM 4416 C CA . ALA A 1 285 ? -18.844 -7.827 16.237 1.000 0.970 285 ALA A CA 1
ATOM 4417 C C . ALA A 1 285 ? -17.731 -7.301 15.320 1.000 0.970 285 ALA A C 1
ATOM 4418 O O . ALA A 1 285 ? -17.907 -7.321 14.100 1.000 0.970 285 ALA A O 1
ATOM 4425 N N . THR A 1 286 ? -16.573 -6.906 15.863 1.000 0.960 286 THR A N 1
ATOM 4426 C CA . THR A 1 286 ? -15.420 -6.514 15.033 1.000 0.960 286 THR A CA 1
ATOM 4427 C C . THR A 1 286 ? -14.904 -7.651 14.148 1.000 0.960 286 THR A C 1
ATOM 4428 O O . THR A 1 286 ? -14.387 -7.388 13.064 1.000 0.960 286 THR A O 1
ATOM 4439 N N . ALA A 1 287 ? -15.130 -8.918 14.519 1.000 0.960 287 ALA A N 1
ATOM 4440 C CA . ALA A 1 287 ? -14.805 -10.060 13.664 1.000 0.960 287 ALA A CA 1
ATOM 4441 C C . ALA A 1 287 ? -15.625 -10.064 12.363 1.000 0.960 287 ALA A C 1
ATOM 4442 O O . ALA A 1 287 ? -15.152 -10.497 11.314 1.000 0.960 287 ALA A O 1
ATOM 4449 N N . TYR A 1 288 ? -16.862 -9.571 12.402 1.000 0.960 288 TYR A N 1
ATOM 4450 C CA . TYR A 1 288 ? -17.718 -9.516 11.221 1.000 0.960 288 TYR A CA 1
ATOM 4451 C C . TYR A 1 288 ? -17.624 -8.159 10.512 1.000 0.960 288 TYR A C 1
ATOM 4452 O O . TYR A 1 288 ? -17.340 -8.118 9.317 1.000 0.960 288 TYR A O 1
ATOM 4470 N N . ASN A 1 289 ? -17.791 -7.060 11.252 1.000 0.950 289 ASN A N 1
ATOM 4471 C CA . ASN A 1 289 ? -17.898 -5.700 10.711 1.000 0.950 289 ASN A CA 1
ATOM 4472 C C . ASN A 1 289 ? -16.551 -4.978 10.538 1.000 0.950 289 ASN A C 1
ATOM 4473 O O . ASN A 1 289 ? -16.503 -3.946 9.876 1.000 0.950 289 ASN A O 1
ATOM 4484 N N . GLY A 1 290 ? -15.475 -5.497 11.132 1.000 0.920 290 GLY A N 1
ATOM 4485 C CA . GLY A 1 290 ? -14.197 -4.798 11.241 1.000 0.920 290 GLY A CA 1
ATOM 4486 C C . GLY A 1 290 ? -14.149 -3.872 12.452 1.000 0.920 290 GLY A C 1
ATOM 4487 O O . GLY A 1 290 ? -15.138 -3.699 13.169 1.000 0.920 290 GLY A O 1
ATOM 4491 N N . PHE A 1 291 ? -12.976 -3.301 12.708 1.000 0.900 291 PHE A N 1
ATOM 4492 C CA . PHE A 1 291 ? -12.829 -2.272 13.731 1.000 0.900 291 PHE A CA 1
ATOM 4493 C C . PHE A 1 291 ? -13.131 -0.903 13.126 1.000 0.900 291 PHE A C 1
ATOM 4494 O O . PHE A 1 291 ? -12.761 -0.634 11.982 1.000 0.900 291 PHE A O 1
ATOM 4511 N N . SER A 1 292 ? -13.787 -0.031 13.893 1.000 0.880 292 SER A N 1
ATOM 4512 C CA . SER A 1 292 ? -13.994 1.351 13.485 1.000 0.880 292 SER A CA 1
ATOM 4513 C C . SER A 1 292 ? -13.741 2.313 14.634 1.000 0.880 292 SER A C 1
ATOM 4514 O O . SER A 1 292 ? -14.250 2.129 15.738 1.000 0.880 292 SER A O 1
ATOM 4522 N N . ILE A 1 293 ? -12.952 3.346 14.355 1.000 0.810 293 ILE A N 1
ATOM 4523 C CA . ILE A 1 293 ? -12.629 4.420 15.285 1.000 0.810 293 ILE A CA 1
ATOM 4524 C C . ILE A 1 293 ? -12.599 5.754 14.551 1.000 0.810 293 ILE A C 1
ATOM 4525 O O . ILE A 1 293 ? -12.287 5.827 13.364 1.000 0.810 293 ILE A O 1
ATOM 4541 N N . LYS A 1 294 ? -12.925 6.822 15.270 1.000 0.710 294 LYS A N 1
ATOM 4542 C CA . LYS A 1 294 ? -12.850 8.185 14.762 1.000 0.710 294 LYS A CA 1
ATOM 4543 C C . LYS A 1 294 ? -11.864 8.959 15.625 1.000 0.710 294 LYS A C 1
ATOM 4544 O O . LYS A 1 294 ? -12.201 9.375 16.725 1.000 0.710 294 LYS A O 1
ATOM 4563 N N . THR A 1 295 ? -10.642 9.088 15.137 1.000 0.620 295 THR A N 1
ATOM 4564 C CA . THR A 1 295 ? -9.576 9.877 15.748 1.000 0.620 295 THR A CA 1
ATOM 4565 C C . THR A 1 295 ? -9.431 11.207 15.016 1.000 0.620 295 THR A C 1
ATOM 4566 O O . THR A 1 295 ? -9.887 11.371 13.879 1.000 0.620 295 THR A O 1
ATOM 4577 N N . ASP A 1 296 ? -8.760 12.153 15.660 1.000 0.500 296 ASP A N 1
ATOM 4578 C CA . ASP A 1 296 ? -8.440 13.454 15.061 1.000 0.500 296 ASP A CA 1
ATOM 4579 C C . ASP A 1 296 ? -7.356 13.335 13.975 1.000 0.500 296 ASP A C 1
ATOM 4580 O O . ASP A 1 296 ? -7.163 14.230 13.154 1.000 0.500 296 ASP A O 1
ATOM 4589 N N . VAL A 1 297 ? -6.669 12.192 13.941 1.000 0.530 297 VAL A N 1
ATOM 4590 C CA . VAL A 1 297 ? -5.586 11.891 13.015 1.000 0.530 297 VAL A CA 1
ATOM 4591 C C . VAL A 1 297 ? -6.155 11.058 11.871 1.000 0.530 297 VAL A C 1
ATOM 4592 O O . VAL A 1 297 ? -6.300 9.841 11.977 1.000 0.530 297 VAL A O 1
ATOM 4605 N N . GLU A 1 298 ? -6.459 11.708 10.744 1.000 0.540 298 GLU A N 1
ATOM 4606 C CA . GLU A 1 298 ? -7.033 11.063 9.547 1.000 0.540 298 GLU A CA 1
ATOM 4607 C C . GLU A 1 298 ? -6.226 9.826 9.112 1.000 0.540 298 GLU A C 1
ATOM 4608 O O . GLU A 1 298 ? -6.786 8.813 8.698 1.000 0.540 298 GLU A O 1
ATOM 4620 N N . PHE A 1 299 ? -4.907 9.881 9.296 1.000 0.540 299 PHE A N 1
ATOM 4621 C CA . PHE A 1 299 ? -4.013 8.757 9.064 1.000 0.540 299 PHE A CA 1
ATOM 4622 C C . PHE A 1 299 ? -4.322 7.543 9.955 1.000 0.540 299 PHE A C 1
ATOM 4623 O O . PHE A 1 299 ? -4.494 6.439 9.448 1.000 0.540 299 PHE A O 1
ATOM 4640 N N . LEU A 1 300 ? -4.473 7.735 11.272 1.000 0.670 300 LEU A N 1
ATOM 4641 C CA . LEU A 1 300 ? -4.888 6.661 12.183 1.000 0.670 300 LEU A CA 1
ATOM 4642 C C . LEU A 1 300 ? -6.271 6.131 11.815 1.000 0.670 300 LEU A C 1
ATOM 4643 O O . LEU A 1 300 ? -6.504 4.931 11.933 1.000 0.670 300 LEU A O 1
ATOM 4659 N N . ASN A 1 301 ? -7.168 6.986 11.313 1.000 0.700 301 ASN A N 1
ATOM 4660 C CA . ASN A 1 301 ? -8.450 6.515 10.800 1.000 0.700 301 ASN A CA 1
ATOM 4661 C C . ASN A 1 301 ? -8.259 5.560 9.614 1.000 0.700 301 ASN A C 1
ATOM 4662 O O . ASN A 1 301 ? -8.819 4.467 9.640 1.000 0.700 301 ASN A O 1
ATOM 4673 N N . GLY A 1 302 ? -7.457 5.914 8.608 1.000 0.630 302 GLY A N 1
ATOM 4674 C CA . GLY A 1 302 ? -7.190 5.031 7.463 1.000 0.630 302 GLY A CA 1
ATOM 4675 C C . GLY A 1 302 ? -6.482 3.721 7.839 1.000 0.630 302 GLY A C 1
ATOM 4676 O O . GLY A 1 302 ? -6.740 2.673 7.234 1.000 0.630 302 GLY A O 1
ATOM 4680 N N . LEU A 1 303 ? -5.625 3.776 8.861 1.000 0.650 303 LEU A N 1
ATOM 4681 C CA . LEU A 1 303 ? -4.834 2.646 9.344 1.000 0.650 303 LEU A CA 1
ATOM 4682 C C . LEU A 1 303 ? -5.663 1.655 10.177 1.000 0.650 303 LEU A C 1
ATOM 4683 O O . LEU A 1 303 ? -5.518 0.442 10.030 1.000 0.650 303 LEU A O 1
ATOM 4699 N N . LEU A 1 304 ? -6.528 2.173 11.055 1.000 0.750 304 LEU A N 1
ATOM 4700 C CA . LEU A 1 304 ? -7.249 1.385 12.058 1.000 0.750 304 LEU A CA 1
ATOM 4701 C C . LEU A 1 304 ? -8.665 0.985 11.621 1.000 0.750 304 LEU A C 1
ATOM 4702 O O . LEU A 1 304 ? -9.159 -0.040 12.081 1.000 0.750 304 LEU A O 1
ATOM 4718 N N . ASN A 1 305 ? -9.333 1.738 10.738 1.000 0.790 305 ASN A N 1
ATOM 4719 C CA . ASN A 1 305 ? -10.677 1.384 10.252 1.000 0.790 305 ASN A CA 1
ATOM 4720 C C . ASN A 1 305 ? -10.612 0.291 9.172 1.000 0.790 305 ASN A C 1
ATOM 4721 O O . ASN A 1 305 ? -10.804 0.562 7.985 1.000 0.790 305 ASN A O 1
ATOM 4732 N N . ARG A 1 306 ? -10.291 -0.946 9.567 1.000 0.750 306 ARG A N 1
ATOM 4733 C CA . ARG A 1 306 ? -10.099 -2.084 8.654 1.000 0.750 306 ARG A CA 1
ATOM 4734 C C . ARG A 1 306 ? -10.587 -3.410 9.248 1.000 0.750 306 ARG A C 1
ATOM 4735 O O . ARG A 1 306 ? -10.908 -3.528 10.432 1.000 0.750 306 ARG A O 1
ATOM 4756 N N . GLY A 1 307 ? -10.581 -4.436 8.397 1.000 0.770 307 GLY A N 1
ATOM 4757 C CA . GLY A 1 307 ? -10.841 -5.823 8.769 1.000 0.770 307 GLY A CA 1
ATOM 4758 C C . GLY A 1 307 ? -12.316 -6.201 8.742 1.000 0.770 307 GLY A C 1
ATOM 4759 O O . GLY A 1 307 ? -13.129 -5.581 8.061 1.000 0.770 307 GLY A O 1
ATOM 4763 N N . GLY A 1 308 ? -12.639 -7.260 9.478 1.000 0.890 308 GLY A N 1
ATOM 4764 C CA . GLY A 1 308 ? -13.940 -7.910 9.448 1.000 0.890 308 GLY A CA 1
ATOM 4765 C C . GLY A 1 308 ? -14.106 -8.833 8.246 1.000 0.890 308 GLY A C 1
ATOM 4766 O O . GLY A 1 308 ? -13.487 -8.650 7.196 1.000 0.890 308 GLY A O 1
ATOM 4770 N N . ILE A 1 309 ? -14.985 -9.825 8.381 1.000 0.920 309 ILE A N 1
ATOM 4771 C CA . ILE A 1 309 ? -15.422 -10.664 7.255 1.000 0.920 309 ILE A CA 1
ATOM 4772 C C . ILE A 1 309 ? -16.039 -9.796 6.143 1.000 0.920 309 ILE A C 1
ATOM 4773 O O . ILE A 1 309 ? -15.778 -10.044 4.967 1.000 0.920 309 ILE A O 1
ATOM 4789 N N . VAL A 1 310 ? -16.798 -8.750 6.498 1.000 0.920 310 VAL A N 1
ATOM 4790 C CA . VAL A 1 310 ? -17.410 -7.812 5.538 1.000 0.920 310 VAL A CA 1
ATOM 4791 C C . VAL A 1 310 ? -16.351 -7.111 4.685 1.000 0.920 310 VAL A C 1
ATOM 4792 O O . VAL A 1 310 ? -16.525 -7.005 3.473 1.000 0.920 310 VAL A O 1
ATOM 4805 N N . GLY A 1 311 ? -15.220 -6.720 5.283 1.000 0.800 311 GLY A N 1
ATOM 4806 C CA . GLY A 1 311 ? -14.103 -6.100 4.567 1.000 0.800 311 GLY A CA 1
ATOM 4807 C C . GLY A 1 311 ? -13.430 -7.015 3.535 1.000 0.800 311 GLY A C 1
ATOM 4808 O O . GLY A 1 311 ? -12.694 -6.529 2.683 1.000 0.800 311 GLY A O 1
ATOM 4812 N N . MET A 1 312 ? -13.682 -8.330 3.582 1.000 0.750 312 MET A N 1
ATOM 4813 C CA . MET A 1 312 ? -13.126 -9.313 2.642 1.000 0.750 312 MET A CA 1
ATOM 4814 C C . MET A 1 312 ? -14.094 -9.701 1.513 1.000 0.750 312 MET A C 1
ATOM 4815 O O . MET A 1 312 ? -13.695 -10.435 0.606 1.000 0.750 312 MET A O 1
ATOM 4829 N N . LEU A 1 313 ? -15.352 -9.235 1.540 1.000 0.840 313 LEU A N 1
ATOM 4830 C CA . LEU A 1 313 ? -16.392 -9.659 0.591 1.000 0.840 313 LEU A CA 1
ATOM 4831 C C . LEU A 1 313 ? -16.034 -9.354 -0.867 1.000 0.840 313 LEU A C 1
ATOM 4832 O O . LEU A 1 313 ? -16.204 -10.226 -1.718 1.000 0.840 313 LEU A O 1
ATOM 4848 N N . ASP A 1 314 ? -15.487 -8.170 -1.155 1.000 0.730 314 ASP A N 1
ATOM 4849 C CA . ASP A 1 314 ? -15.073 -7.818 -2.517 1.000 0.730 314 ASP A CA 1
ATOM 4850 C C . ASP A 1 314 ? -14.014 -8.789 -3.051 1.000 0.730 314 ASP A C 1
ATOM 4851 O O . ASP A 1 314 ? -14.185 -9.363 -4.128 1.000 0.730 314 ASP A O 1
ATOM 4860 N N . SER A 1 315 ? -12.967 -9.047 -2.264 1.000 0.700 315 SER A N 1
ATOM 4861 C CA . SER A 1 315 ? -11.899 -9.993 -2.606 1.000 0.700 315 SER A CA 1
ATOM 4862 C C . SER A 1 315 ? -12.424 -11.423 -2.793 1.000 0.700 315 SER A C 1
ATOM 4863 O O . SER A 1 315 ? -12.012 -12.113 -3.727 1.000 0.700 315 SER A O 1
ATOM 4871 N N . LEU A 1 316 ? -13.372 -11.867 -1.957 1.000 0.800 316 LEU A N 1
ATOM 4872 C CA . LEU A 1 316 ? -14.007 -13.188 -2.072 1.000 0.800 316 LEU A CA 1
ATOM 4873 C C . LEU A 1 316 ? -14.746 -13.355 -3.404 1.000 0.800 316 LEU A C 1
ATOM 4874 O O . LEU A 1 316 ? -14.605 -14.389 -4.061 1.000 0.800 316 LEU A O 1
ATOM 4890 N N . VAL A 1 317 ? -15.505 -12.342 -3.829 1.000 0.830 317 VAL A N 1
ATOM 4891 C CA . VAL A 1 317 ? -16.242 -12.377 -5.101 1.000 0.830 317 VAL A CA 1
ATOM 4892 C C . VAL A 1 317 ? -15.282 -12.461 -6.290 1.000 0.830 317 VAL A C 1
ATOM 4893 O O . VAL A 1 317 ? -15.512 -13.264 -7.198 1.000 0.830 317 VAL A O 1
ATOM 4906 N N . VAL A 1 318 ? -14.180 -11.696 -6.279 1.000 0.730 318 VAL A N 1
ATOM 4907 C CA . VAL A 1 318 ? -13.167 -11.768 -7.349 1.000 0.730 318 VAL A CA 1
ATOM 4908 C C . VAL A 1 318 ? -12.541 -13.169 -7.411 1.000 0.730 318 VAL A C 1
ATOM 4909 O O . VAL A 1 318 ? -12.412 -13.711 -8.507 1.000 0.730 318 VAL A O 1
ATOM 4922 N N . ILE A 1 319 ? -12.219 -13.796 -6.268 1.000 0.730 319 ILE A N 1
ATOM 4923 C CA . ILE A 1 319 ? -11.672 -15.166 -6.219 1.000 0.730 319 ILE A CA 1
ATOM 4924 C C . ILE A 1 319 ? -12.653 -16.170 -6.828 1.000 0.730 319 ILE A C 1
ATOM 4925 O O . ILE A 1 319 ? -12.270 -16.958 -7.692 1.000 0.730 319 ILE A O 1
ATOM 4941 N N . ILE A 1 320 ? -13.925 -16.127 -6.424 1.000 0.840 320 ILE A N 1
ATOM 4942 C CA . ILE A 1 320 ? -14.948 -17.043 -6.942 1.000 0.840 320 ILE A CA 1
ATOM 4943 C C . ILE A 1 320 ? -15.083 -16.895 -8.463 1.000 0.840 320 ILE A C 1
ATOM 4944 O O . ILE A 1 320 ? -15.073 -17.893 -9.189 1.000 0.840 320 ILE A O 1
ATOM 4960 N N . PHE A 1 321 ? -15.168 -15.664 -8.970 1.000 0.840 321 PHE A N 1
ATOM 4961 C CA . PHE A 1 321 ? -15.299 -15.433 -10.408 1.000 0.840 321 PHE A CA 1
ATOM 4962 C C . PHE A 1 321 ? -14.023 -15.775 -11.191 1.000 0.840 321 PHE A C 1
ATOM 4963 O O . PHE A 1 321 ? -14.109 -16.373 -12.266 1.000 0.840 321 PHE A O 1
ATOM 4980 N N . GLY A 1 322 ? -12.844 -15.478 -10.647 1.000 0.800 322 GLY A N 1
ATOM 4981 C CA . GLY A 1 322 ? -11.557 -15.843 -11.241 1.000 0.800 322 GLY A CA 1
ATOM 4982 C C . GLY A 1 322 ? -11.379 -17.356 -11.365 1.000 0.800 322 GLY A C 1
ATOM 4983 O O . GLY A 1 322 ? -11.099 -17.858 -12.456 1.000 0.800 322 GLY A O 1
ATOM 4987 N N . LEU A 1 323 ? -11.629 -18.095 -10.281 1.000 0.770 323 LEU A N 1
ATOM 4988 C CA . LEU A 1 323 ? -11.530 -19.557 -10.246 1.000 0.770 323 LEU A CA 1
ATOM 4989 C C . LEU A 1 323 ? -12.514 -20.235 -11.205 1.000 0.770 323 LEU A C 1
ATOM 4990 O O . LEU A 1 323 ? -12.141 -21.161 -11.927 1.000 0.770 323 LEU A O 1
ATOM 5006 N N . GLY A 1 324 ? -13.762 -19.760 -11.267 1.000 0.850 324 GLY A N 1
ATOM 5007 C CA . GLY A 1 324 ? -14.737 -20.302 -12.215 1.000 0.850 324 GLY A CA 1
ATOM 5008 C C . GLY A 1 324 ? -14.348 -20.062 -13.679 1.000 0.850 324 GLY A C 1
ATOM 5009 O O . GLY A 1 324 ? -14.569 -20.928 -14.529 1.000 0.850 324 GLY A O 1
ATOM 5013 N N . PHE A 1 325 ? -13.700 -18.930 -13.977 1.000 0.850 325 PHE A N 1
ATOM 5014 C CA . PHE A 1 325 ? -13.195 -18.632 -15.318 1.000 0.850 325 PHE A CA 1
ATOM 5015 C C . PHE A 1 325 ? -12.007 -19.533 -15.681 1.000 0.850 325 PHE A C 1
ATOM 5016 O O . PHE A 1 325 ? -11.977 -20.096 -16.779 1.000 0.850 325 PHE A O 1
ATOM 5033 N N . GLY A 1 326 ? -11.078 -19.735 -14.741 1.000 0.800 326 GLY A N 1
ATOM 5034 C CA . GLY A 1 326 ? -9.960 -20.667 -14.897 1.000 0.800 326 GLY A CA 1
ATOM 5035 C C . GLY A 1 326 ? -10.428 -22.101 -15.161 1.000 0.800 326 GLY A C 1
ATOM 5036 O O . GLY A 1 326 ? -9.951 -22.743 -16.100 1.000 0.800 326 GLY A O 1
ATOM 5040 N N . GLY A 1 327 ? -11.444 -22.564 -14.422 1.000 0.830 327 GLY A N 1
ATOM 5041 C CA . GLY A 1 327 ? -12.058 -23.882 -14.619 1.000 0.830 327 GLY A CA 1
ATOM 5042 C C . GLY A 1 327 ? -12.645 -24.080 -16.023 1.000 0.830 327 GLY A C 1
ATOM 5043 O O . GLY A 1 327 ? -12.470 -25.141 -16.631 1.000 0.830 327 GLY A O 1
ATOM 5047 N N . LEU A 1 328 ? -13.281 -23.048 -16.591 1.000 0.900 328 LEU A N 1
ATOM 5048 C CA . LEU A 1 328 ? -13.737 -23.066 -17.985 1.000 0.900 328 LEU A CA 1
ATOM 5049 C C . LEU A 1 328 ? -12.562 -23.190 -18.962 1.000 0.900 328 LEU A C 1
ATOM 5050 O O . LEU A 1 328 ? -12.569 -24.089 -19.800 1.000 0.900 328 LEU A O 1
ATOM 5066 N N . LEU A 1 329 ? -11.547 -22.326 -18.875 1.000 0.860 329 LEU A N 1
ATOM 5067 C CA . LEU A 1 329 ? -10.411 -22.343 -19.809 1.000 0.860 329 LEU A CA 1
ATOM 5068 C C . LEU A 1 329 ? -9.643 -23.675 -19.784 1.000 0.860 329 LEU A C 1
ATOM 5069 O O . LEU A 1 329 ? -9.233 -24.169 -20.844 1.000 0.860 329 LEU A O 1
ATOM 5085 N N . GLU A 1 330 ? -9.489 -24.282 -18.604 1.000 0.810 330 GLU A N 1
ATOM 5086 C CA . GLU A 1 330 ? -8.901 -25.614 -18.450 1.000 0.810 330 GLU A CA 1
ATOM 5087 C C . GLU A 1 330 ? -9.749 -26.677 -19.157 1.000 0.810 330 GLU A C 1
ATOM 5088 O O . GLU A 1 330 ? -9.236 -27.411 -20.010 1.000 0.810 330 GLU A O 1
ATOM 5100 N N . LYS A 1 331 ? -11.059 -26.720 -18.873 1.000 0.860 331 LYS A N 1
ATOM 5101 C CA . LYS A 1 331 ? -11.980 -27.687 -19.486 1.000 0.860 331 LYS A CA 1
ATOM 5102 C C . LYS A 1 331 ? -12.012 -27.567 -21.005 1.000 0.860 331 LYS A C 1
ATOM 5103 O O . LYS A 1 331 ? -12.023 -28.575 -21.708 1.000 0.860 331 LYS A O 1
ATOM 5122 N N . LEU A 1 332 ? -11.993 -26.341 -21.520 1.000 0.920 332 LEU A N 1
ATOM 5123 C CA . LEU A 1 332 ? -11.961 -26.057 -22.952 1.000 0.920 332 LEU A CA 1
ATOM 5124 C C . LEU A 1 332 ? -10.636 -26.483 -23.604 1.000 0.920 332 LEU A C 1
ATOM 5125 O O . LEU A 1 332 ? -10.565 -26.553 -24.824 1.000 0.920 332 LEU A O 1
ATOM 5141 N N . GLY A 1 333 ? -9.585 -26.782 -22.838 1.000 0.860 333 GLY A N 1
ATOM 5142 C CA . GLY A 1 333 ? -8.281 -27.179 -23.370 1.000 0.860 333 GLY A CA 1
ATOM 5143 C C . GLY A 1 333 ? -7.461 -26.008 -23.907 1.000 0.860 333 GLY A C 1
ATOM 5144 O O . GLY A 1 333 ? -6.488 -26.224 -24.633 1.000 0.860 333 GLY A O 1
ATOM 5148 N N . VAL A 1 334 ? -7.825 -24.777 -23.536 1.000 0.830 334 VAL A N 1
ATOM 5149 C CA . VAL A 1 334 ? -7.136 -23.548 -23.952 1.000 0.830 334 VAL A CA 1
ATOM 5150 C C . VAL A 1 334 ? -5.661 -23.620 -23.569 1.000 0.830 334 VAL A C 1
ATOM 5151 O O . VAL A 1 334 ? -4.781 -23.449 -24.413 1.000 0.830 334 VAL A O 1
ATOM 5164 N N . LEU A 1 335 ? -5.397 -23.982 -22.315 1.000 0.730 335 LEU A N 1
ATOM 5165 C CA . LEU A 1 335 ? -4.050 -24.140 -21.775 1.000 0.730 335 LEU A CA 1
ATOM 5166 C C . LEU A 1 335 ? -3.242 -25.179 -22.562 1.000 0.730 335 LEU A C 1
ATOM 5167 O O . LEU A 1 335 ? -2.125 -24.910 -22.999 1.000 0.730 335 LEU A O 1
ATOM 5183 N N . LYS A 1 336 ? -3.851 -26.334 -22.843 1.000 0.750 336 LYS A N 1
ATOM 5184 C CA . LYS A 1 336 ? -3.226 -27.434 -23.588 1.000 0.750 336 LYS A CA 1
ATOM 5185 C C . LYS A 1 336 ? -2.759 -26.992 -24.979 1.000 0.750 336 LYS A C 1
ATOM 5186 O O . LYS A 1 336 ? -1.635 -27.277 -25.389 1.000 0.750 336 LYS A O 1
ATOM 5205 N N . VAL A 1 337 ? -3.608 -26.251 -25.688 1.000 0.810 337 VAL A N 1
ATOM 5206 C CA . VAL A 1 337 ? -3.322 -25.753 -27.039 1.000 0.810 337 VAL A CA 1
ATOM 5207 C C . VAL A 1 337 ? -2.209 -24.704 -27.023 1.000 0.810 337 VAL A C 1
ATOM 5208 O O . VAL A 1 337 ? -1.280 -24.798 -27.829 1.000 0.810 337 VAL A O 1
ATOM 5221 N N . ILE A 1 338 ? -2.250 -23.742 -26.096 1.000 0.740 338 ILE A N 1
ATOM 5222 C CA . ILE A 1 338 ? -1.198 -22.722 -25.971 1.000 0.740 338 ILE A CA 1
ATOM 5223 C C . ILE A 1 338 ? 0.158 -23.395 -25.738 1.000 0.740 338 ILE A C 1
ATOM 5224 O O . ILE A 1 338 ? 1.109 -23.116 -26.471 1.000 0.740 338 ILE A O 1
ATOM 5240 N N . VAL A 1 339 ? 0.238 -24.338 -24.794 1.000 0.680 339 VAL A N 1
ATOM 5241 C CA . VAL A 1 339 ? 1.508 -24.985 -24.442 1.000 0.680 339 VAL A CA 1
ATOM 5242 C C . VAL A 1 339 ? 2.050 -25.876 -25.566 1.000 0.680 339 VAL A C 1
ATOM 5243 O O . VAL A 1 339 ? 3.249 -25.827 -25.846 1.000 0.680 339 VAL A O 1
ATOM 5256 N N . SER A 1 340 ? 1.188 -26.584 -26.310 1.000 0.720 340 SER A N 1
ATOM 5257 C CA . SER A 1 340 ? 1.605 -27.393 -27.476 1.000 0.720 340 SER A CA 1
ATOM 5258 C C . SER A 1 340 ? 2.347 -26.584 -28.556 1.000 0.720 340 SER A C 1
ATOM 5259 O O . SER A 1 340 ? 3.137 -27.115 -29.337 1.000 0.720 340 SER A O 1
ATOM 5267 N N . THR A 1 341 ? 2.165 -25.259 -28.572 1.000 0.710 341 THR A N 1
ATOM 5268 C CA . THR A 1 341 ? 2.844 -24.352 -29.510 1.000 0.710 341 THR A CA 1
ATOM 5269 C C . THR A 1 341 ? 4.353 -24.241 -29.237 1.000 0.710 341 THR A C 1
ATOM 5270 O O . THR A 1 341 ? 5.115 -23.859 -30.132 1.000 0.710 341 THR A O 1
ATOM 5281 N N . PHE A 1 342 ? 4.811 -24.601 -28.033 1.000 0.670 342 PHE A N 1
ATOM 5282 C CA . PHE A 1 342 ? 6.211 -24.499 -27.615 1.000 0.670 342 PHE A CA 1
ATOM 5283 C C . PHE A 1 342 ? 7.001 -25.809 -27.763 1.000 0.670 342 PHE A C 1
ATOM 5284 O O . PHE A 1 342 ? 8.228 -25.748 -27.850 1.000 0.670 342 PHE A O 1
ATOM 5301 N N . GLU A 1 343 ? 6.339 -26.967 -27.902 1.000 0.640 343 GLU A N 1
ATOM 5302 C CA . GLU A 1 343 ? 6.976 -28.301 -27.907 1.000 0.640 343 GLU A CA 1
ATOM 5303 C C . GLU A 1 343 ? 8.153 -28.438 -28.882 1.000 0.640 343 GLU A C 1
ATOM 5304 O O . GLU A 1 343 ? 9.197 -29.001 -28.547 1.000 0.640 343 GLU A O 1
ATOM 5316 N N . LYS A 1 344 ? 8.031 -27.873 -30.090 1.000 0.650 344 LYS A N 1
ATOM 5317 C CA . LYS A 1 344 ? 9.065 -27.985 -31.137 1.000 0.650 344 LYS A CA 1
ATOM 5318 C C . LYS A 1 344 ? 10.375 -27.260 -30.806 1.000 0.650 344 LYS A C 1
ATOM 5319 O O . LYS A 1 344 ? 11.341 -27.405 -31.548 1.000 0.650 344 LYS A O 1
ATOM 5338 N N . LYS A 1 345 ? 10.416 -26.452 -29.742 1.000 0.710 345 LYS A N 1
ATOM 5339 C CA . LYS A 1 345 ? 11.599 -25.671 -29.338 1.000 0.710 345 LYS A CA 1
ATOM 5340 C C . LYS A 1 345 ? 12.338 -26.253 -28.132 1.000 0.710 345 LYS A C 1
ATOM 5341 O O . LYS A 1 345 ? 13.377 -25.722 -27.744 1.000 0.710 345 LYS A O 1
ATOM 5360 N N . LEU A 1 346 ? 11.823 -27.330 -27.547 1.000 0.780 346 LEU A N 1
ATOM 5361 C CA . LEU A 1 346 ? 12.324 -27.941 -26.316 1.000 0.780 346 LEU A CA 1
ATOM 5362 C C . LEU A 1 346 ? 13.526 -28.855 -26.604 1.000 0.780 346 LEU A C 1
ATOM 5363 O O . LEU A 1 346 ? 13.444 -30.076 -26.481 1.000 0.780 346 LEU A O 1
ATOM 5379 N N . THR A 1 347 ? 14.622 -28.249 -27.068 1.000 0.790 347 THR A N 1
ATOM 5380 C CA . THR A 1 347 ? 15.812 -28.943 -27.598 1.000 0.790 347 THR A CA 1
ATOM 5381 C C . THR A 1 347 ? 17.079 -28.761 -26.759 1.000 0.790 347 THR A C 1
ATOM 5382 O O . THR A 1 347 ? 18.092 -29.382 -27.056 1.000 0.790 347 THR A O 1
ATOM 5393 N N . SER A 1 348 ? 17.061 -27.906 -25.736 1.000 0.880 348 SER A N 1
ATOM 5394 C CA . SER A 1 348 ? 18.193 -27.672 -24.832 1.000 0.880 348 SER A CA 1
ATOM 5395 C C . SER A 1 348 ? 17.697 -27.394 -23.416 1.000 0.880 348 SER A C 1
ATOM 5396 O O . SER A 1 348 ? 16.544 -26.996 -23.231 1.000 0.880 348 SER A O 1
ATOM 5404 N N . ALA A 1 349 ? 18.575 -27.550 -22.421 1.000 0.910 349 ALA A N 1
ATOM 5405 C CA . ALA A 1 349 ? 18.264 -27.246 -21.023 1.000 0.910 349 ALA A CA 1
ATOM 5406 C C . ALA A 1 349 ? 17.760 -25.808 -20.828 1.000 0.910 349 ALA A C 1
ATOM 5407 O O . ALA A 1 349 ? 16.804 -25.580 -20.084 1.000 0.910 349 ALA A O 1
ATOM 5414 N N . GLY A 1 350 ? 18.355 -24.850 -21.544 1.000 0.930 350 GLY A N 1
ATOM 5415 C CA . GLY A 1 350 ? 17.936 -23.450 -21.528 1.000 0.930 350 GLY A CA 1
ATOM 5416 C C . GLY A 1 350 ? 16.539 -23.252 -22.098 1.000 0.930 350 GLY A C 1
ATOM 5417 O O . GLY A 1 350 ? 15.695 -22.650 -21.440 1.000 0.930 350 GLY A O 1
ATOM 5421 N N . ASN A 1 351 ? 16.253 -23.830 -23.269 1.000 0.910 351 ASN A N 1
ATOM 5422 C CA . ASN A 1 351 ? 14.936 -23.705 -23.895 1.000 0.910 351 ASN A CA 1
ATOM 5423 C C . ASN A 1 351 ? 13.836 -24.394 -23.083 1.000 0.910 351 ASN A C 1
ATOM 5424 O O . ASN A 1 351 ? 12.730 -23.860 -22.991 1.000 0.910 351 ASN A O 1
ATOM 5435 N N . VAL A 1 352 ? 14.130 -25.554 -22.486 1.000 0.920 352 VAL A N 1
ATOM 5436 C CA . VAL A 1 352 ? 13.204 -26.236 -21.577 1.000 0.920 352 VAL A CA 1
ATOM 5437 C C . VAL A 1 352 ? 12.981 -25.406 -20.323 1.000 0.920 352 VAL A C 1
ATOM 5438 O O . VAL A 1 352 ? 11.835 -25.174 -19.970 1.000 0.920 352 VAL A O 1
ATOM 5451 N N . THR A 1 353 ? 14.038 -24.861 -19.717 1.000 0.940 353 THR A N 1
ATOM 5452 C CA . THR A 1 353 ? 13.915 -23.997 -18.535 1.000 0.940 353 THR A CA 1
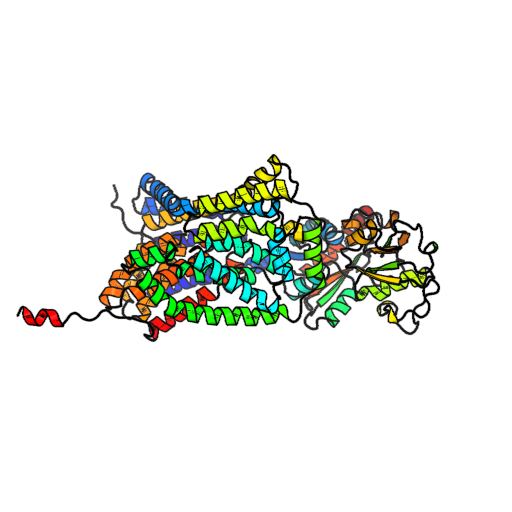ATOM 5453 C C . THR A 1 353 ? 13.047 -22.776 -18.805 1.000 0.940 353 THR A C 1
ATOM 5454 O O . THR A 1 353 ? 12.087 -22.533 -18.076 1.000 0.940 353 THR A O 1
ATOM 5465 N N . LEU A 1 354 ? 13.345 -22.041 -19.878 1.000 0.920 354 LEU A N 1
ATOM 5466 C CA . LEU A 1 354 ? 12.575 -20.867 -20.269 1.000 0.920 354 LEU A CA 1
ATOM 5467 C C . LEU A 1 354 ? 11.110 -21.226 -20.546 1.000 0.920 354 LEU A C 1
ATOM 5468 O O . LEU A 1 354 ? 10.207 -20.518 -20.112 1.000 0.920 354 LEU A O 1
ATOM 5484 N N . SER A 1 355 ? 10.867 -22.337 -21.240 1.000 0.890 355 SER A N 1
ATOM 5485 C CA . SER A 1 355 ? 9.505 -22.755 -21.569 1.000 0.890 355 SER A CA 1
ATOM 5486 C C . SER A 1 355 ? 8.730 -23.181 -20.330 1.000 0.890 355 SER A C 1
ATOM 5487 O O . SER A 1 355 ? 7.582 -22.784 -20.203 1.000 0.890 355 SER A O 1
ATOM 5495 N N . THR A 1 356 ? 9.342 -23.898 -19.384 1.000 0.930 356 THR A N 1
ATOM 5496 C CA . THR A 1 356 ? 8.695 -24.261 -18.114 1.000 0.930 356 THR A CA 1
ATOM 5497 C C . THR A 1 356 ? 8.245 -23.017 -17.350 1.000 0.930 356 THR A C 1
ATOM 5498 O O . THR A 1 356 ? 7.102 -22.959 -16.908 1.000 0.930 356 THR A O 1
ATOM 5509 N N . LEU A 1 357 ? 9.103 -21.991 -17.260 1.000 0.940 357 LEU A N 1
ATOM 5510 C CA . LEU A 1 357 ? 8.768 -20.719 -16.610 1.000 0.940 357 LEU A CA 1
ATOM 5511 C C . LEU A 1 357 ? 7.594 -20.011 -17.300 1.000 0.940 357 LEU A C 1
ATOM 5512 O O . LEU A 1 357 ? 6.673 -19.549 -16.632 1.000 0.940 357 LEU A O 1
ATOM 5528 N N . ILE A 1 358 ? 7.608 -19.956 -18.637 1.000 0.880 358 ILE A N 1
ATOM 5529 C CA . ILE A 1 358 ? 6.531 -19.345 -19.428 1.000 0.880 358 ILE A CA 1
ATOM 5530 C C . ILE A 1 358 ? 5.228 -20.130 -19.273 1.000 0.880 358 ILE A C 1
ATOM 5531 O O . ILE A 1 358 ? 4.182 -19.527 -19.069 1.000 0.880 358 ILE A O 1
ATOM 5547 N N . VAL A 1 359 ? 5.271 -21.459 -19.362 1.000 0.850 359 VAL A N 1
ATOM 5548 C CA . VAL A 1 359 ? 4.094 -22.326 -19.221 1.000 0.850 359 VAL A CA 1
ATOM 5549 C C . VAL A 1 359 ? 3.459 -22.147 -17.849 1.000 0.850 359 VAL A C 1
ATOM 5550 O O . VAL A 1 359 ? 2.248 -21.957 -17.774 1.000 0.850 359 VAL A O 1
ATOM 5563 N N . ALA A 1 360 ? 4.265 -22.127 -16.790 1.000 0.900 360 ALA A N 1
ATOM 5564 C CA . ALA A 1 360 ? 3.779 -21.926 -15.433 1.000 0.900 360 ALA A CA 1
ATOM 5565 C C . ALA A 1 360 ? 3.193 -20.525 -15.220 1.000 0.900 360 ALA A C 1
ATOM 5566 O O . ALA A 1 360 ? 2.113 -20.383 -14.645 1.000 0.900 360 ALA A O 1
ATOM 5573 N N . PHE A 1 361 ? 3.838 -19.488 -15.753 1.000 0.890 361 PHE A N 1
ATOM 5574 C CA . PHE A 1 361 ? 3.298 -18.136 -15.672 1.000 0.890 361 PHE A CA 1
ATOM 5575 C C . PHE A 1 361 ? 1.981 -17.999 -16.447 1.000 0.890 361 PHE A C 1
ATOM 5576 O O . PHE A 1 361 ? 1.006 -17.458 -15.932 1.000 0.890 361 PHE A O 1
ATOM 5593 N N . LEU A 1 362 ? 1.909 -18.551 -17.663 1.000 0.810 362 LEU A N 1
ATOM 5594 C CA . LEU A 1 362 ? 0.672 -18.585 -18.446 1.000 0.810 362 LEU A CA 1
ATOM 5595 C C . LEU A 1 362 ? -0.418 -19.392 -17.734 1.000 0.810 362 LEU A C 1
ATOM 5596 O O . LEU A 1 362 ? -1.588 -19.034 -17.808 1.000 0.810 362 LEU A O 1
ATOM 5612 N N . ALA A 1 363 ? -0.055 -20.448 -17.012 1.000 0.800 363 ALA A N 1
ATOM 5613 C CA . ALA A 1 363 ? -1.002 -21.195 -16.203 1.000 0.800 363 ALA A CA 1
ATOM 5614 C C . ALA A 1 363 ? -1.514 -20.391 -14.995 1.000 0.800 363 ALA A C 1
ATOM 5615 O O . ALA A 1 363 ? -2.680 -20.540 -14.657 1.000 0.800 363 ALA A O 1
ATOM 5622 N N . ASN A 1 364 ? -0.735 -19.477 -14.408 1.000 0.840 364 ASN A N 1
ATOM 5623 C CA . ASN A 1 364 ? -1.272 -18.517 -13.431 1.000 0.840 364 ASN A CA 1
ATOM 5624 C C . ASN A 1 364 ? -2.209 -17.499 -14.082 1.000 0.840 364 ASN A C 1
ATOM 5625 O O . ASN A 1 364 ? -3.258 -17.181 -13.530 1.000 0.840 364 ASN A O 1
ATOM 5636 N N . ILE A 1 365 ? -1.852 -17.012 -15.273 1.000 0.750 365 ILE A N 1
ATOM 5637 C CA . ILE A 1 365 ? -2.663 -16.051 -16.029 1.000 0.750 365 ILE A CA 1
ATOM 5638 C C . ILE A 1 365 ? -4.021 -16.650 -16.413 1.000 0.750 365 ILE A C 1
ATOM 5639 O O . ILE A 1 365 ? -5.040 -15.981 -16.267 1.000 0.750 365 ILE A O 1
ATOM 5655 N N . PHE A 1 366 ? -4.040 -17.881 -16.928 1.000 0.700 366 PHE A N 1
ATOM 5656 C CA . PHE A 1 366 ? -5.247 -18.501 -17.489 1.000 0.700 366 PHE A CA 1
ATOM 5657 C C . PHE A 1 366 ? -5.950 -19.455 -16.536 1.000 0.700 366 PHE A C 1
ATOM 5658 O O . PHE A 1 366 ? -7.156 -19.638 -16.639 1.000 0.700 366 PHE A O 1
ATOM 5675 N N . GLY A 1 367 ? -5.206 -20.081 -15.634 1.000 0.690 367 GLY A N 1
ATOM 5676 C CA . GLY A 1 367 ? -5.772 -20.879 -14.556 1.000 0.690 367 GLY A CA 1
ATOM 5677 C C . GLY A 1 367 ? -6.287 -20.026 -13.402 1.000 0.690 367 GLY A C 1
ATOM 5678 O O . GLY A 1 367 ? -7.057 -20.537 -12.597 1.000 0.690 367 GLY A O 1
ATOM 5682 N N . CYS A 1 368 ? -5.873 -18.753 -13.316 1.000 0.700 368 CYS A N 1
ATOM 5683 C CA . CYS A 1 368 ? -6.216 -17.812 -12.241 1.000 0.700 368 CYS A CA 1
ATOM 5684 C C . CYS A 1 368 ? -5.875 -18.324 -10.829 1.000 0.700 368 CYS A C 1
ATOM 5685 O O . CYS A 1 368 ? -6.351 -17.776 -9.839 1.000 0.700 368 CYS A O 1
ATOM 5693 N N . ALA A 1 369 ? -5.073 -19.382 -10.723 1.000 0.730 369 ALA A N 1
ATOM 5694 C CA . ALA A 1 369 ? -4.736 -20.007 -9.460 1.000 0.730 369 ALA A CA 1
ATOM 5695 C C . ALA A 1 369 ? -3.370 -20.676 -9.526 1.000 0.730 369 ALA A C 1
ATOM 5696 O O . ALA A 1 369 ? -3.035 -21.353 -10.507 1.000 0.730 369 ALA A O 1
ATOM 5703 N N . MET A 1 370 ? -2.613 -20.542 -8.440 1.000 0.840 370 MET A N 1
ATOM 5704 C CA . MET A 1 370 ? -1.283 -21.135 -8.312 1.000 0.840 370 MET A CA 1
ATOM 5705 C C . MET A 1 370 ? -1.320 -22.659 -8.451 1.000 0.840 370 MET A C 1
ATOM 5706 O O . MET A 1 370 ? -0.473 -23.240 -9.131 1.000 0.840 370 MET A O 1
ATOM 5720 N N . TYR A 1 371 ? -2.327 -23.312 -7.864 1.000 0.740 371 TYR A N 1
ATOM 5721 C CA . TYR A 1 371 ? -2.470 -24.767 -7.934 1.000 0.740 371 TYR A CA 1
ATOM 5722 C C . TYR A 1 371 ? -2.619 -25.262 -9.371 1.000 0.740 371 TYR A C 1
ATOM 5723 O O . TYR A 1 371 ? -1.999 -26.255 -9.737 1.000 0.740 371 TYR A O 1
ATOM 5741 N N . VAL A 1 372 ? -3.352 -24.541 -10.223 1.000 0.740 372 VAL A N 1
ATOM 5742 C CA . VAL A 1 372 ? -3.485 -24.899 -11.644 1.000 0.740 372 VAL A CA 1
ATOM 5743 C C . VAL A 1 372 ? -2.116 -24.859 -12.327 1.000 0.740 372 VAL A C 1
ATOM 5744 O O . VAL A 1 372 ? -1.765 -25.781 -13.065 1.000 0.740 372 VAL A O 1
ATOM 5757 N N . SER A 1 373 ? -1.303 -23.843 -12.026 1.000 0.850 373 SER A N 1
ATOM 5758 C CA . SER A 1 373 ? 0.062 -23.728 -12.545 1.000 0.850 373 SER A CA 1
ATOM 5759 C C . SER A 1 373 ? 0.983 -24.855 -12.084 1.000 0.850 373 SER A C 1
ATOM 5760 O O . SER A 1 373 ? 1.624 -25.510 -12.916 1.000 0.850 373 SER A O 1
ATOM 5768 N N . LEU A 1 374 ? 1.000 -25.138 -10.783 1.000 0.870 374 LEU A N 1
ATOM 5769 C CA . LEU A 1 374 ? 1.819 -26.195 -10.191 1.000 0.870 374 LEU A CA 1
ATOM 5770 C C . LEU A 1 374 ? 1.365 -27.597 -10.608 1.000 0.870 374 LEU A C 1
ATOM 5771 O O . LEU A 1 374 ? 2.184 -28.512 -10.639 1.000 0.870 374 LEU A O 1
ATOM 5787 N N . ILE A 1 375 ? 0.093 -27.765 -10.979 1.000 0.790 375 ILE A N 1
ATOM 5788 C CA . ILE A 1 375 ? -0.442 -29.041 -11.451 1.000 0.790 375 ILE A CA 1
ATOM 5789 C C . ILE A 1 375 ? -0.131 -29.291 -12.924 1.000 0.790 375 ILE A C 1
ATOM 5790 O O . ILE A 1 375 ? 0.362 -30.362 -13.288 1.000 0.790 375 ILE A O 1
ATOM 5806 N N . LEU A 1 376 ? -0.436 -28.329 -13.795 1.000 0.760 376 LEU A N 1
ATOM 5807 C CA . LEU A 1 376 ? -0.294 -28.513 -15.238 1.000 0.760 376 LEU A CA 1
ATOM 5808 C C . LEU A 1 376 ? 1.161 -28.475 -15.693 1.000 0.760 376 LEU A C 1
ATOM 5809 O O . LEU A 1 376 ? 1.532 -29.263 -16.564 1.000 0.760 376 LEU A O 1
ATOM 5825 N N . THR A 1 377 ? 1.988 -27.597 -15.121 1.000 0.880 377 THR A N 1
ATOM 5826 C CA . THR A 1 377 ? 3.356 -27.384 -15.617 1.000 0.880 377 THR A CA 1
ATOM 5827 C C . THR A 1 377 ? 4.201 -28.661 -15.576 1.000 0.880 377 THR A C 1
ATOM 5828 O O . THR A 1 377 ? 4.725 -29.028 -16.632 1.000 0.880 377 THR A O 1
ATOM 5839 N N . PRO A 1 378 ? 4.303 -29.402 -14.449 1.000 0.890 378 PRO A N 1
ATOM 5840 C CA . PRO A 1 378 ? 5.058 -30.654 -14.410 1.000 0.890 378 PRO A CA 1
ATOM 5841 C C . PRO A 1 378 ? 4.507 -31.686 -15.388 1.000 0.890 378 PRO A C 1
ATOM 5842 O O . PRO A 1 378 ? 5.268 -32.335 -16.097 1.000 0.890 378 PRO A O 1
ATOM 5853 N N . LYS A 1 379 ? 3.178 -31.785 -15.485 1.000 0.810 379 LYS A N 1
ATOM 5854 C CA . LYS A 1 379 ? 2.486 -32.743 -16.351 1.000 0.810 379 LYS A CA 1
ATOM 5855 C C . LYS A 1 379 ? 2.745 -32.498 -17.836 1.000 0.810 379 LYS A C 1
ATOM 5856 O O . LYS A 1 379 ? 2.855 -33.454 -18.592 1.000 0.810 379 LYS A O 1
ATOM 5875 N N . ILE A 1 380 ? 2.817 -31.234 -18.258 1.000 0.800 380 ILE A N 1
ATOM 5876 C CA . ILE A 1 380 ? 3.069 -30.887 -19.662 1.000 0.800 380 ILE A CA 1
ATOM 5877 C C . ILE A 1 380 ? 4.564 -30.937 -19.990 1.000 0.800 380 ILE A C 1
ATOM 5878 O O . ILE A 1 380 ? 4.947 -31.299 -21.101 1.000 0.800 380 ILE A O 1
ATOM 5894 N N . MET A 1 381 ? 5.421 -30.565 -19.040 1.000 0.880 381 MET A N 1
ATOM 5895 C CA . MET A 1 381 ? 6.853 -30.468 -19.293 1.000 0.880 381 MET A CA 1
ATOM 5896 C C . MET A 1 381 ? 7.621 -31.777 -19.008 1.000 0.880 381 MET A C 1
ATOM 5897 O O . MET A 1 381 ? 8.741 -31.878 -19.507 1.000 0.880 381 MET A O 1
ATOM 5911 N N . GLU A 1 382 ? 7.074 -32.783 -18.289 1.000 0.880 382 GLU A N 1
ATOM 5912 C CA . GLU A 1 382 ? 7.825 -33.992 -17.857 1.000 0.880 382 GLU A CA 1
ATOM 5913 C C . GLU A 1 382 ? 8.547 -34.715 -19.003 1.000 0.880 382 GLU A C 1
ATOM 5914 O O . GLU A 1 382 ? 9.753 -34.948 -18.908 1.000 0.880 382 GLU A O 1
ATOM 5926 N N . ASP A 1 383 ? 7.860 -34.942 -20.126 1.000 0.860 383 ASP A N 1
ATOM 5927 C CA . ASP A 1 383 ? 8.420 -35.639 -21.291 1.000 0.860 383 ASP A CA 1
ATOM 5928 C C . ASP A 1 383 ? 9.617 -34.897 -21.898 1.000 0.860 383 ASP A C 1
ATOM 5929 O O . ASP A 1 383 ? 10.554 -35.499 -22.425 1.000 0.860 383 ASP A O 1
ATOM 5938 N N . SER A 1 384 ? 9.615 -33.564 -21.827 1.000 0.870 384 SER A N 1
ATOM 5939 C CA . SER A 1 384 ? 10.699 -32.751 -22.384 1.000 0.870 384 SER A CA 1
ATOM 5940 C C . SER A 1 384 ? 11.958 -32.802 -21.528 1.000 0.870 384 SER A C 1
ATOM 5941 O O . SER A 1 384 ? 13.063 -32.774 -22.072 1.000 0.870 384 SER A O 1
ATOM 5949 N N . TYR A 1 385 ? 11.803 -32.898 -20.208 1.000 0.920 385 TYR A N 1
ATOM 5950 C CA . TYR A 1 385 ? 12.929 -33.114 -19.304 1.000 0.920 385 TYR A CA 1
ATOM 5951 C C . TYR A 1 385 ? 13.484 -34.534 -19.459 1.000 0.920 385 TYR A C 1
ATOM 5952 O O . TYR A 1 385 ? 14.694 -34.681 -19.634 1.000 0.920 385 TYR A O 1
ATOM 5970 N N . ASP A 1 386 ? 12.618 -35.553 -19.504 1.000 0.900 386 ASP A N 1
ATOM 5971 C CA . ASP A 1 386 ? 13.027 -36.957 -19.638 1.000 0.900 386 ASP A CA 1
ATOM 5972 C C . ASP A 1 386 ? 13.739 -37.223 -20.980 1.000 0.900 386 ASP A C 1
ATOM 5973 O O . ASP A 1 386 ? 14.800 -37.850 -21.002 1.000 0.900 386 ASP A O 1
ATOM 5982 N N . ARG A 1 387 ? 13.229 -36.672 -22.096 1.000 0.880 387 ARG A N 1
ATOM 5983 C CA . ARG A 1 387 ? 13.846 -36.785 -23.436 1.000 0.880 387 ARG A CA 1
ATOM 5984 C C . ARG A 1 387 ? 15.233 -36.145 -23.516 1.000 0.880 387 ARG A C 1
ATOM 5985 O O . ARG A 1 387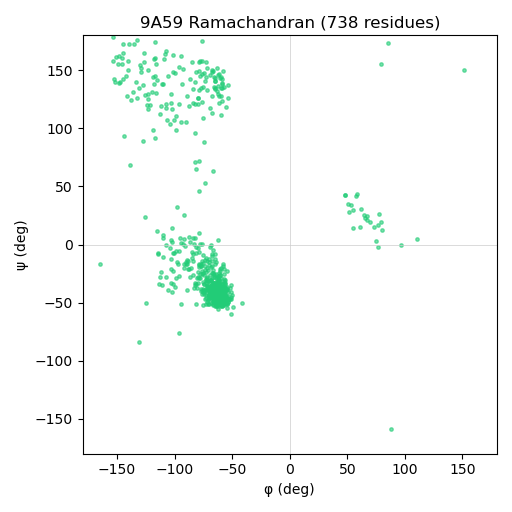 ? 16.067 -36.594 -24.296 1.000 0.880 387 ARG A O 1
ATOM 6006 N N . LEU A 1 388 ? 15.469 -35.079 -22.751 1.000 0.890 388 LEU A N 1
ATOM 6007 C CA . LEU A 1 388 ? 16.773 -34.412 -22.666 1.000 0.890 388 LEU A CA 1
ATOM 6008 C C . LEU A 1 388 ? 17.650 -34.960 -21.536 1.000 0.890 388 LEU A C 1
ATOM 6009 O O . LEU A 1 388 ? 18.727 -34.416 -21.292 1.000 0.890 388 LEU A O 1
ATOM 6025 N N . HIS A 1 389 ? 17.197 -36.009 -20.845 1.000 0.930 389 HIS A N 1
ATOM 6026 C CA . HIS A 1 389 ? 17.882 -36.588 -19.694 1.000 0.930 389 HIS A CA 1
ATOM 6027 C C . HIS A 1 389 ? 18.178 -35.566 -18.588 1.000 0.930 389 HIS A C 1
ATOM 6028 O O . HIS A 1 389 ? 19.164 -35.698 -17.866 1.000 0.930 389 HIS A O 1
ATOM 6042 N N . LEU A 1 390 ? 17.346 -34.530 -18.456 1.000 0.950 390 LEU A N 1
ATOM 6043 C CA . LEU A 1 390 ? 17.428 -33.558 -17.373 1.000 0.950 390 LEU A CA 1
ATOM 6044 C C . LEU A 1 390 ? 16.783 -34.169 -16.131 1.000 0.950 390 LEU A C 1
ATOM 6045 O O . LEU A 1 390 ? 15.635 -34.601 -16.164 1.000 0.950 390 LEU A O 1
ATOM 6061 N N . ASP A 1 391 ? 17.509 -34.186 -15.020 1.000 0.950 391 ASP A N 1
ATOM 6062 C CA . ASP A 1 391 ? 16.977 -34.645 -13.741 1.000 0.950 391 ASP A CA 1
ATOM 6063 C C . ASP A 1 391 ? 15.753 -33.802 -13.345 1.000 0.950 391 ASP A C 1
ATOM 6064 O O . ASP A 1 391 ? 15.771 -32.566 -13.417 1.000 0.950 391 ASP A O 1
ATOM 6073 N N . ARG A 1 392 ? 14.682 -34.458 -12.892 1.000 0.960 392 ARG A N 1
ATOM 6074 C CA . ARG A 1 392 ? 13.400 -33.805 -12.597 1.000 0.960 392 ARG A CA 1
ATOM 6075 C C . ARG A 1 392 ? 13.452 -32.801 -11.451 1.000 0.960 392 ARG A C 1
ATOM 6076 O O . ARG A 1 392 ? 12.545 -31.983 -11.330 1.000 0.960 392 ARG A O 1
ATOM 6097 N N . ARG A 1 393 ? 14.528 -32.761 -10.661 1.000 0.960 393 ARG A N 1
ATOM 6098 C CA . ARG A 1 393 ? 14.784 -31.650 -9.730 1.000 0.960 393 ARG A CA 1
ATOM 6099 C C . ARG A 1 393 ? 14.847 -30.296 -10.442 1.000 0.960 393 ARG A C 1
ATOM 6100 O O . ARG A 1 393 ? 14.459 -29.289 -9.862 1.000 0.960 393 ARG A O 1
ATOM 6121 N N . VAL A 1 394 ? 15.298 -30.254 -11.700 1.000 0.970 394 VAL A N 1
ATOM 6122 C CA . VAL A 1 394 ? 15.270 -29.033 -12.522 1.000 0.970 394 VAL A CA 1
ATOM 6123 C C . VAL A 1 394 ? 13.830 -28.691 -12.933 1.000 0.970 394 VAL A C 1
ATOM 6124 O O . VAL A 1 394 ? 13.474 -27.515 -12.975 1.000 0.970 394 VAL A O 1
ATOM 6137 N N . LEU A 1 395 ? 12.989 -29.699 -13.198 1.000 0.960 395 LEU A N 1
ATOM 6138 C CA . LEU A 1 395 ? 11.567 -29.513 -13.504 1.000 0.960 395 LEU A CA 1
ATOM 6139 C C . LEU A 1 395 ? 10.795 -28.974 -12.298 1.000 0.960 395 LEU A C 1
ATOM 6140 O O . LEU A 1 395 ? 10.109 -27.962 -12.437 1.000 0.960 395 LEU A O 1
ATOM 6156 N N . SER A 1 396 ? 10.933 -29.607 -11.130 1.000 0.960 396 SER A N 1
ATOM 6157 C CA . SER A 1 396 ? 10.221 -29.187 -9.917 1.000 0.960 396 SER A CA 1
ATOM 6158 C C . SER A 1 396 ? 10.613 -27.771 -9.517 1.000 0.960 396 SER A C 1
ATOM 6159 O O . SER A 1 396 ? 9.747 -26.922 -9.340 1.000 0.960 396 SER A O 1
ATOM 6167 N N . ARG A 1 397 ? 11.921 -27.478 -9.504 1.000 0.970 397 ARG A N 1
ATOM 6168 C CA . ARG A 1 397 ? 12.455 -26.134 -9.262 1.000 0.970 397 ARG A CA 1
ATOM 6169 C C . ARG A 1 397 ? 11.881 -25.101 -10.236 1.000 0.970 397 ARG A C 1
ATOM 6170 O O . ARG A 1 397 ? 11.435 -24.042 -9.816 1.000 0.970 397 ARG A O 1
ATOM 6191 N N . ASN A 1 398 ? 11.906 -25.369 -11.542 1.000 0.970 398 ASN A N 1
ATOM 6192 C CA . ASN A 1 398 ? 11.452 -24.388 -12.534 1.000 0.970 398 ASN A CA 1
ATOM 6193 C C . ASN A 1 398 ? 9.922 -24.212 -12.531 1.000 0.970 398 ASN A C 1
ATOM 6194 O O . ASN A 1 398 ? 9.448 -23.122 -12.841 1.000 0.970 398 ASN A O 1
ATOM 6205 N N . SER A 1 399 ? 9.163 -25.249 -12.168 1.000 0.950 399 SER A N 1
ATOM 6206 C CA . SER A 1 399 ? 7.705 -25.166 -12.003 1.000 0.950 399 SER A CA 1
ATOM 6207 C C . SER A 1 399 ? 7.336 -24.302 -10.798 1.000 0.950 399 SER A C 1
ATOM 6208 O O . SER A 1 399 ? 6.462 -23.455 -10.909 1.000 0.950 399 SER A O 1
ATOM 6216 N N . GLU A 1 400 ? 8.063 -24.436 -9.688 1.000 0.950 400 GLU A N 1
ATOM 6217 C CA . GLU A 1 400 ? 7.933 -23.581 -8.499 1.000 0.950 400 GLU A CA 1
ATOM 6218 C C . GLU A 1 400 ? 8.244 -22.108 -8.814 1.000 0.950 400 GLU A C 1
ATOM 6219 O O . GLU A 1 400 ? 7.493 -21.197 -8.469 1.000 0.950 400 GLU A O 1
ATOM 6231 N N . VAL A 1 401 ? 9.350 -21.850 -9.522 1.000 0.960 401 VAL A N 1
ATOM 6232 C CA . VAL A 1 401 ? 9.754 -20.481 -9.886 1.000 0.960 401 VAL A CA 1
ATOM 6233 C C . VAL A 1 401 ? 8.756 -19.853 -10.854 1.000 0.960 401 VAL A C 1
ATOM 6234 O O . VAL A 1 401 ? 8.413 -18.684 -10.721 1.000 0.960 401 VAL A O 1
ATOM 6247 N N . GLY A 1 402 ? 8.291 -20.610 -11.843 1.000 0.940 402 GLY A N 1
ATOM 6248 C CA . GLY A 1 402 ? 7.337 -20.102 -12.818 1.000 0.940 402 GLY A CA 1
ATOM 6249 C C . GLY A 1 402 ? 5.905 -20.034 -12.287 1.000 0.940 402 GLY A C 1
ATOM 6250 O O . GLY A 1 402 ? 5.135 -19.227 -12.791 1.000 0.940 402 GLY A O 1
ATOM 6254 N N . GLY A 1 403 ? 5.548 -20.856 -11.298 1.000 0.940 403 GLY A N 1
ATOM 6255 C CA . GLY A 1 403 ? 4.216 -20.954 -10.704 1.000 0.940 403 GLY A CA 1
ATOM 6256 C C . GLY A 1 403 ? 4.106 -20.116 -9.437 1.000 0.940 403 GLY A C 1
ATOM 6257 O O . GLY A 1 403 ? 3.560 -19.018 -9.466 1.000 0.940 403 GLY A O 1
ATOM 6261 N N . THR A 1 404 ? 4.672 -20.583 -8.329 1.000 0.930 404 THR A N 1
ATOM 6262 C CA . THR A 1 404 ? 4.582 -19.930 -7.014 1.000 0.930 404 THR A CA 1
ATOM 6263 C C . THR A 1 404 ? 5.038 -18.466 -7.056 1.000 0.930 404 THR A C 1
ATOM 6264 O O . THR A 1 404 ? 4.277 -17.575 -6.686 1.000 0.930 404 THR A O 1
ATOM 6275 N N . LEU A 1 405 ? 6.227 -18.164 -7.597 1.000 0.950 405 LEU A N 1
ATOM 6276 C CA . LEU A 1 405 ? 6.781 -16.795 -7.562 1.000 0.950 405 LEU A CA 1
ATOM 6277 C C . LEU A 1 405 ? 6.112 -15.794 -8.510 1.000 0.950 405 LEU A C 1
ATOM 6278 O O . LEU A 1 405 ? 6.287 -14.587 -8.321 1.000 0.950 405 LEU A O 1
ATOM 6294 N N . THR A 1 406 ? 5.379 -16.262 -9.522 1.000 0.940 406 THR A N 1
ATOM 6295 C CA . THR A 1 406 ? 4.638 -15.384 -10.441 1.000 0.940 406 THR A CA 1
ATOM 6296 C C . THR A 1 406 ? 3.149 -15.311 -10.116 1.000 0.940 406 THR A C 1
ATOM 6297 O O . THR A 1 406 ? 2.443 -14.493 -10.702 1.000 0.940 406 THR A O 1
ATOM 6308 N N . SER A 1 407 ? 2.660 -16.131 -9.181 1.000 0.910 407 SER A N 1
ATOM 6309 C CA . SER A 1 407 ? 1.240 -16.199 -8.829 1.000 0.910 407 SER A CA 1
ATOM 6310 C C . SER A 1 407 ? 0.717 -14.832 -8.384 1.000 0.910 407 SER A C 1
ATOM 6311 O O . SER A 1 407 ? -0.238 -14.325 -8.968 1.000 0.910 407 SER A O 1
ATOM 6319 N N . GLY A 1 408 ? 1.421 -14.167 -7.463 1.000 0.910 408 GLY A N 1
ATOM 6320 C CA . GLY A 1 408 ? 1.115 -12.808 -7.010 1.000 0.910 408 GLY A CA 1
ATOM 6321 C C . GLY A 1 408 ? 1.315 -11.707 -8.055 1.000 0.910 408 GLY A C 1
ATOM 6322 O O . GLY A 1 408 ? 0.931 -10.572 -7.799 1.000 0.910 408 GLY A O 1
ATOM 6326 N N . MET A 1 409 ? 1.894 -12.001 -9.225 1.000 0.920 409 MET A N 1
ATOM 6327 C CA . MET A 1 409 ? 2.067 -11.016 -10.303 1.000 0.920 409 MET A CA 1
ATOM 6328 C C . MET A 1 409 ? 0.819 -10.866 -11.180 1.000 0.920 409 MET A C 1
ATOM 6329 O O . MET A 1 409 ? 0.739 -9.932 -11.975 1.000 0.920 409 MET A O 1
ATOM 6343 N N . VAL A 1 410 ? -0.138 -11.791 -11.077 1.000 0.830 410 VAL A N 1
ATOM 6344 C CA . VAL A 1 410 ? -1.346 -11.812 -11.907 1.000 0.830 410 VAL A CA 1
ATOM 6345 C C . VAL A 1 410 ? -2.503 -11.182 -11.120 1.000 0.830 410 VAL A C 1
ATOM 6346 O O . VAL A 1 410 ? -2.979 -11.808 -10.184 1.000 0.830 410 VAL A O 1
ATOM 6359 N N . PRO A 1 411 ? -3.011 -9.986 -11.479 1.000 0.730 411 PRO A N 1
ATOM 6360 C CA . PRO A 1 411 ? -3.986 -9.248 -10.659 1.000 0.730 411 PRO A CA 1
ATOM 6361 C C . PRO A 1 411 ? -5.316 -9.964 -10.396 1.000 0.730 411 PRO A C 1
ATOM 6362 O O . PRO A 1 411 ? -6.029 -9.608 -9.467 1.000 0.730 411 PRO A O 1
ATOM 6373 N N . TRP A 1 412 ? -5.666 -10.940 -11.235 1.000 0.670 412 TRP A N 1
ATOM 6374 C CA . TRP A 1 412 ? -6.891 -11.741 -11.142 1.000 0.670 412 TRP A CA 1
ATOM 6375 C C . TRP A 1 412 ? -6.627 -13.196 -10.738 1.000 0.670 412 TRP A C 1
ATOM 6376 O O . TRP A 1 412 ? -7.535 -14.024 -10.818 1.000 0.670 412 TRP A O 1
ATOM 6397 N N . SER A 1 413 ? -5.393 -13.534 -10.353 1.000 0.760 413 SER A N 1
ATOM 6398 C CA . SER A 1 413 ? -5.136 -14.818 -9.709 1.000 0.760 413 SER A CA 1
ATOM 6399 C C . SER A 1 413 ? -5.542 -14.767 -8.239 1.000 0.760 413 SER A C 1
ATOM 6400 O O . SER A 1 413 ? -5.555 -13.697 -7.628 1.000 0.760 413 SER A O 1
ATOM 6408 N N . ASP A 1 414 ? -5.805 -15.936 -7.659 1.000 0.740 414 ASP A N 1
ATOM 6409 C CA . ASP A 1 414 ? -5.983 -16.128 -6.217 1.000 0.740 414 ASP A CA 1
ATOM 6410 C C . ASP A 1 414 ? -4.973 -15.326 -5.376 1.000 0.740 414 ASP A C 1
ATOM 6411 O O . ASP A 1 414 ? -5.352 -14.556 -4.496 1.000 0.740 414 ASP A O 1
ATOM 6420 N N . ASN A 1 415 ? -3.690 -15.440 -5.711 1.000 0.860 415 ASN A N 1
ATOM 6421 C CA . ASN A 1 415 ? -2.592 -14.775 -5.038 1.000 0.860 415 ASN A CA 1
ATOM 6422 C C . ASN A 1 415 ? -2.582 -13.275 -5.318 1.000 0.860 415 ASN A C 1
ATOM 6423 O O . ASN A 1 415 ? -2.461 -12.497 -4.382 1.000 0.860 415 ASN A O 1
ATOM 6434 N N . GLY A 1 416 ? -2.710 -12.832 -6.570 1.000 0.840 416 GLY A N 1
ATOM 6435 C CA . GLY A 1 416 ? -2.676 -11.400 -6.875 1.000 0.840 416 GLY A CA 1
ATOM 6436 C C . GLY A 1 416 ? -3.784 -10.632 -6.159 1.000 0.840 416 GLY A C 1
ATOM 6437 O O . GLY A 1 416 ? -3.526 -9.586 -5.564 1.000 0.840 416 GLY A O 1
ATOM 6441 N N . ILE A 1 417 ? -4.986 -11.209 -6.131 1.000 0.710 417 ILE A N 1
ATOM 6442 C CA . ILE A 1 417 ? -6.146 -10.653 -5.430 1.000 0.710 417 ILE A CA 1
ATOM 6443 C C . ILE A 1 417 ? -5.917 -10.672 -3.920 1.000 0.710 417 ILE A C 1
ATOM 6444 O O . ILE A 1 417 ? -6.071 -9.639 -3.271 1.000 0.710 417 ILE A O 1
ATOM 6460 N N . TYR A 1 418 ? -5.538 -11.827 -3.358 1.000 0.760 418 TYR A N 1
ATOM 6461 C CA . TYR A 1 418 ? -5.307 -11.981 -1.920 1.000 0.760 418 TYR A CA 1
ATOM 6462 C C . TYR A 1 418 ? -4.275 -10.970 -1.418 1.000 0.760 418 TYR A C 1
ATOM 6463 O O . TYR A 1 418 ? -4.526 -10.232 -0.467 1.000 0.760 418 TYR A O 1
ATOM 6481 N N . MET A 1 419 ? -3.127 -10.898 -2.095 1.000 0.880 419 MET A N 1
ATOM 6482 C CA . MET A 1 419 ? -2.036 -10.006 -1.719 1.000 0.880 419 MET A CA 1
ATOM 6483 C C . MET A 1 419 ? -2.460 -8.544 -1.819 1.000 0.880 419 MET A C 1
ATOM 6484 O O . MET A 1 419 ? -2.205 -7.777 -0.892 1.000 0.880 419 MET A O 1
ATOM 6498 N N . ALA A 1 420 ? -3.145 -8.160 -2.900 1.000 0.800 420 ALA A N 1
ATOM 6499 C CA . ALA A 1 420 ? -3.604 -6.789 -3.066 1.000 0.800 420 ALA A CA 1
ATOM 6500 C C . ALA A 1 420 ? -4.649 -6.382 -2.020 1.000 0.800 420 ALA A C 1
ATOM 6501 O O . ALA A 1 420 ? -4.561 -5.289 -1.461 1.000 0.800 420 ALA A O 1
ATOM 6508 N N . GLY A 1 421 ? -5.602 -7.270 -1.725 1.000 0.720 421 GLY A N 1
ATOM 6509 C CA . GLY A 1 421 ? -6.656 -7.034 -0.742 1.000 0.720 421 GLY A CA 1
ATOM 6510 C C . GLY A 1 421 ? -6.121 -6.920 0.685 1.000 0.720 421 GLY A C 1
ATOM 6511 O O . GLY A 1 421 ? -6.465 -5.977 1.391 1.000 0.720 421 GLY A O 1
ATOM 6515 N N . ILE A 1 422 ? -5.238 -7.835 1.099 1.000 0.730 422 ILE A N 1
ATOM 6516 C CA . ILE A 1 422 ? -4.665 -7.830 2.454 1.000 0.730 422 ILE A CA 1
ATOM 6517 C C . ILE A 1 422 ? -3.725 -6.644 2.668 1.000 0.730 422 ILE A C 1
ATOM 6518 O O . ILE A 1 422 ? -3.782 -5.986 3.706 1.000 0.730 422 ILE A O 1
ATOM 6534 N N . LEU A 1 423 ? -2.852 -6.366 1.698 1.000 0.830 423 LEU A N 1
ATOM 6535 C CA . LEU A 1 423 ? -1.877 -5.284 1.825 1.000 0.830 423 LEU A CA 1
ATOM 6536 C C . LEU A 1 423 ? -2.510 -3.905 1.592 1.000 0.830 423 LEU A C 1
ATOM 6537 O O . LEU A 1 423 ? -1.926 -2.896 1.975 1.000 0.830 423 LEU A O 1
ATOM 6553 N N . GLY A 1 424 ? -3.690 -3.839 0.965 1.000 0.730 424 GLY A N 1
ATOM 6554 C CA . GLY A 1 424 ? -4.292 -2.580 0.521 1.000 0.730 424 GLY A CA 1
ATOM 6555 C C . GLY A 1 424 ? -3.478 -1.890 -0.579 1.000 0.730 424 GLY A C 1
ATOM 6556 O O . GLY A 1 424 ? -3.563 -0.678 -0.751 1.000 0.730 424 GLY A O 1
ATOM 6560 N N . VAL A 1 425 ? -2.659 -2.651 -1.308 1.000 0.800 425 VAL A N 1
ATOM 6561 C CA . VAL A 1 425 ? -1.780 -2.157 -2.371 1.000 0.800 425 VAL A CA 1
ATOM 6562 C C . VAL A 1 425 ? -2.098 -2.927 -3.638 1.000 0.800 425 VAL A C 1
ATOM 6563 O O . VAL A 1 425 ? -1.947 -4.143 -3.675 1.000 0.800 425 VAL A O 1
ATOM 6576 N N . SER A 1 426 ? -2.521 -2.230 -4.693 1.000 0.760 426 SER A N 1
ATOM 6577 C CA . SER A 1 426 ? -2.914 -2.893 -5.939 1.000 0.760 426 SER A CA 1
ATOM 6578 C C . SER A 1 426 ? -1.780 -3.744 -6.522 1.000 0.760 426 SER A C 1
ATOM 6579 O O . SER A 1 426 ? -0.601 -3.393 -6.395 1.000 0.760 426 SER A O 1
ATOM 6587 N N . THR A 1 427 ? -2.130 -4.828 -7.225 1.000 0.820 427 THR A N 1
ATOM 6588 C CA . THR A 1 427 ? -1.137 -5.704 -7.861 1.000 0.820 427 THR A CA 1
ATOM 6589 C C . THR A 1 427 ? -0.193 -4.943 -8.769 1.000 0.820 427 THR A C 1
ATOM 6590 O O . THR A 1 427 ? 1.016 -5.100 -8.658 1.000 0.820 427 THR A O 1
ATOM 6601 N N . PHE A 1 428 ? -0.714 -4.054 -9.613 1.000 0.770 428 PHE A N 1
ATOM 6602 C CA . PHE A 1 428 ? 0.129 -3.256 -10.500 1.000 0.770 428 PHE A CA 1
ATOM 6603 C C . PHE A 1 428 ? 1.035 -2.275 -9.750 1.000 0.770 428 PHE A C 1
ATOM 6604 O O . PHE A 1 428 ? 2.122 -1.977 -10.237 1.000 0.770 428 PHE A O 1
ATOM 6621 N N . SER A 1 429 ? 0.628 -1.809 -8.565 1.000 0.800 429 SER A N 1
ATOM 6622 C CA . SER A 1 429 ? 1.461 -0.944 -7.734 1.000 0.800 429 SER A CA 1
ATOM 6623 C C . SER A 1 429 ? 2.632 -1.709 -7.118 1.000 0.800 429 SER A C 1
ATOM 6624 O O . SER A 1 429 ? 3.762 -1.244 -7.233 1.000 0.800 429 SER A O 1
ATOM 6632 N N . TYR A 1 430 ? 2.409 -2.875 -6.493 1.000 0.910 430 TYR A N 1
ATOM 6633 C CA . TYR A 1 430 ? 3.507 -3.625 -5.856 1.000 0.910 430 TYR A CA 1
ATOM 6634 C C . TYR A 1 430 ? 4.350 -4.441 -6.844 1.000 0.910 430 TYR A C 1
ATOM 6635 O O . TYR A 1 430 ? 5.498 -4.766 -6.539 1.000 0.910 430 TYR A O 1
ATOM 6653 N N . LEU A 1 431 ? 3.804 -4.805 -8.012 1.000 0.910 431 LEU A N 1
ATOM 6654 C CA . LEU A 1 431 ? 4.439 -5.717 -8.971 1.000 0.910 431 LEU A CA 1
ATOM 6655 C C . LEU A 1 431 ? 5.885 -5.331 -9.321 1.000 0.910 431 LEU A C 1
ATOM 6656 O O . LEU A 1 431 ? 6.733 -6.219 -9.242 1.000 0.910 431 LEU A O 1
ATOM 6672 N N . PRO A 1 432 ? 6.230 -4.058 -9.608 1.000 0.920 432 PRO A N 1
ATOM 6673 C CA . PRO A 1 432 ? 7.605 -3.647 -9.907 1.000 0.920 432 PRO A CA 1
ATOM 6674 C C . PRO A 1 432 ? 8.606 -3.917 -8.774 1.000 0.920 432 PRO A C 1
ATOM 6675 O O . PRO A 1 432 ? 9.810 -3.979 -9.019 1.000 0.920 432 PRO A O 1
ATOM 6686 N N . PHE A 1 433 ? 8.116 -4.086 -7.544 1.000 0.950 433 PHE A N 1
ATOM 6687 C CA . PHE A 1 433 ? 8.908 -4.274 -6.331 1.000 0.950 433 PHE A CA 1
ATOM 6688 C C . PHE A 1 433 ? 8.947 -5.736 -5.858 1.000 0.950 433 PHE A C 1
ATOM 6689 O O . PHE A 1 433 ? 9.580 -6.032 -4.846 1.000 0.950 433 PHE A O 1
ATOM 6706 N N . MET A 1 434 ? 8.348 -6.682 -6.601 1.000 0.960 434 MET A N 1
ATOM 6707 C CA . MET A 1 434 ? 8.512 -8.133 -6.381 1.000 0.960 434 MET A CA 1
ATOM 6708 C C . MET A 1 434 ? 9.896 -8.624 -6.843 1.000 0.960 434 MET A C 1
ATOM 6709 O O . MET A 1 434 ? 10.031 -9.550 -7.651 1.000 0.960 434 MET A O 1
ATOM 6723 N N . TRP A 1 435 ? 10.953 -7.978 -6.355 1.000 0.970 435 TRP A N 1
ATOM 6724 C CA . TRP A 1 435 ? 12.316 -8.171 -6.838 1.000 0.970 435 TRP A CA 1
ATOM 6725 C C . TRP A 1 435 ? 12.811 -9.598 -6.666 1.000 0.970 435 TRP A C 1
ATOM 6726 O O . TRP A 1 435 ? 13.453 -10.106 -7.583 1.000 0.970 435 TRP A O 1
ATOM 6747 N N . LEU A 1 436 ? 12.448 -10.288 -5.578 1.000 0.980 436 LEU A N 1
ATOM 6748 C CA . LEU A 1 436 ? 12.833 -11.691 -5.421 1.000 0.980 436 LEU A CA 1
ATOM 6749 C C . LEU A 1 436 ? 12.351 -12.546 -6.593 1.000 0.980 436 LEU A C 1
ATOM 6750 O O . LEU A 1 436 ? 13.116 -13.361 -7.108 1.000 0.980 436 LEU A O 1
ATOM 6766 N N . SER A 1 437 ? 11.099 -12.370 -7.013 1.000 0.970 437 SER A N 1
ATOM 6767 C CA . SER A 1 437 ? 10.519 -13.133 -8.116 1.000 0.970 437 SER A CA 1
ATOM 6768 C C . SER A 1 437 ? 11.245 -12.839 -9.425 1.000 0.970 437 SER A C 1
ATOM 6769 O O . SER A 1 437 ? 11.672 -13.772 -10.104 1.000 0.970 437 SER A O 1
ATOM 6777 N N . PHE A 1 438 ? 11.480 -11.564 -9.747 1.000 0.970 438 PHE A N 1
ATOM 6778 C CA . PHE A 1 438 ? 12.217 -11.191 -10.958 1.000 0.970 438 PHE A CA 1
ATOM 6779 C C . PHE A 1 438 ? 13.657 -11.707 -10.964 1.000 0.970 438 PHE A C 1
ATOM 6780 O O . PHE A 1 438 ? 14.101 -12.279 -11.962 1.000 0.970 438 PHE A O 1
ATOM 6797 N N . VAL A 1 439 ? 14.380 -11.559 -9.851 1.000 0.970 439 VAL A N 1
ATOM 6798 C CA . VAL A 1 439 ? 15.763 -12.035 -9.732 1.000 0.970 439 VAL A CA 1
ATOM 6799 C C . VAL A 1 439 ? 15.816 -13.561 -9.839 1.000 0.970 439 VAL A C 1
ATOM 6800 O O . VAL A 1 439 ? 16.668 -14.094 -10.548 1.000 0.970 439 VAL A O 1
ATOM 6813 N N . ALA A 1 440 ? 14.894 -14.281 -9.196 1.000 0.970 440 ALA A N 1
ATOM 6814 C CA . ALA A 1 440 ? 14.814 -15.738 -9.276 1.000 0.970 440 ALA A CA 1
ATOM 6815 C C . ALA A 1 440 ? 14.521 -16.232 -10.703 1.000 0.970 440 ALA A C 1
ATOM 6816 O O . ALA A 1 440 ? 15.184 -17.159 -11.171 1.000 0.970 440 ALA A O 1
ATOM 6823 N N . ILE A 1 441 ? 13.580 -15.599 -11.415 1.000 0.970 441 ILE A N 1
ATOM 6824 C CA . ILE A 1 441 ? 13.279 -15.906 -12.823 1.000 0.970 441 ILE A CA 1
ATOM 6825 C C . ILE A 1 441 ? 14.515 -15.657 -13.697 1.000 0.970 441 ILE A C 1
ATOM 6826 O O . ILE A 1 441 ? 14.901 -16.527 -14.478 1.000 0.970 441 ILE A O 1
ATOM 6842 N N . GLY A 1 442 ? 15.177 -14.507 -13.535 1.000 0.970 442 GLY A N 1
ATOM 6843 C CA . GLY A 1 442 ? 16.400 -14.177 -14.269 1.000 0.970 442 GLY A CA 1
ATOM 6844 C C . GLY A 1 442 ? 17.517 -15.196 -14.031 1.000 0.970 442 GLY A C 1
ATOM 6845 O O . GLY A 1 442 ? 18.093 -15.721 -14.985 1.000 0.970 442 GLY A O 1
ATOM 6849 N N . LEU A 1 443 ? 17.774 -15.550 -12.769 1.000 0.970 443 LEU A N 1
ATOM 6850 C CA . LEU A 1 443 ? 18.753 -16.578 -12.411 1.000 0.970 443 LEU A CA 1
ATOM 6851 C C . LEU A 1 443 ? 18.390 -17.950 -12.985 1.000 0.970 443 LEU A C 1
ATOM 6852 O O . LEU A 1 443 ? 19.276 -18.633 -13.492 1.000 0.970 443 LEU A O 1
ATOM 6868 N N . ALA A 1 444 ? 17.114 -18.349 -12.969 1.000 0.970 444 ALA A N 1
ATOM 6869 C CA . ALA A 1 444 ? 16.676 -19.620 -13.549 1.000 0.970 444 ALA A CA 1
ATOM 6870 C C . ALA A 1 444 ? 16.994 -19.676 -15.048 1.000 0.970 444 ALA A C 1
ATOM 6871 O O . ALA A 1 444 ? 17.555 -20.664 -15.523 1.000 0.970 444 ALA A O 1
ATOM 6878 N N . ILE A 1 445 ? 16.701 -18.598 -15.781 1.000 0.960 445 ILE A N 1
ATOM 6879 C CA . ILE A 1 445 ? 17.010 -18.480 -17.211 1.000 0.960 445 ILE A CA 1
ATOM 6880 C C . ILE A 1 445 ? 18.528 -18.538 -17.440 1.000 0.960 445 ILE A C 1
ATOM 6881 O O . ILE A 1 445 ? 18.985 -19.320 -18.278 1.000 0.960 445 ILE A O 1
ATOM 6897 N N . ILE A 1 446 ? 19.317 -17.779 -16.669 1.000 0.970 446 ILE A N 1
ATOM 6898 C CA . ILE A 1 446 ? 20.788 -17.794 -16.746 1.000 0.970 446 ILE A CA 1
ATOM 6899 C C . ILE A 1 446 ? 21.326 -19.207 -16.493 1.000 0.970 446 ILE A C 1
ATOM 6900 O O . ILE A 1 446 ? 22.157 -19.691 -17.259 1.000 0.970 446 ILE A O 1
ATOM 6916 N N . TYR A 1 447 ? 20.849 -19.905 -15.463 1.000 0.960 447 TYR A N 1
ATOM 6917 C CA . TYR A 1 447 ? 21.248 -21.283 -15.150 1.000 0.960 447 TYR A CA 1
ATOM 6918 C C . TYR A 1 447 ? 20.858 -22.258 -16.262 1.000 0.960 447 TYR A C 1
ATOM 6919 O O . TYR A 1 447 ? 21.661 -23.110 -16.642 1.000 0.960 447 TYR A O 1
ATOM 6937 N N . GLY A 1 448 ? 19.674 -22.081 -16.854 1.000 0.940 448 GLY A N 1
ATOM 6938 C CA . GLY A 1 448 ? 19.223 -22.858 -18.004 1.000 0.940 448 GLY A CA 1
ATOM 6939 C C . GLY A 1 448 ? 20.165 -22.742 -19.205 1.000 0.940 448 GLY A C 1
ATOM 6940 O O . GLY A 1 448 ? 20.534 -23.757 -19.791 1.000 0.940 448 GLY A O 1
ATOM 6944 N N . TYR A 1 449 ? 20.574 -21.524 -19.569 1.000 0.940 449 TYR A N 1
ATOM 6945 C CA . TYR A 1 449 ? 21.428 -21.296 -20.742 1.000 0.940 449 TYR A CA 1
ATOM 6946 C C . TYR A 1 449 ? 22.931 -21.482 -20.482 1.000 0.940 449 TYR A C 1
ATOM 6947 O O . TYR A 1 449 ? 23.656 -21.816 -21.414 1.000 0.940 449 TYR A O 1
ATOM 6965 N N . THR A 1 450 ? 23.411 -21.306 -19.246 1.000 0.950 450 THR A N 1
ATOM 6966 C CA . THR A 1 450 ? 24.827 -21.532 -18.880 1.000 0.950 450 THR A CA 1
ATOM 6967 C C . THR A 1 450 ? 25.124 -22.968 -18.444 1.000 0.950 450 THR A C 1
ATOM 6968 O O . THR A 1 450 ? 26.289 -23.335 -18.320 1.000 0.950 450 THR A O 1
ATOM 6979 N N . GLY A 1 451 ? 24.098 -23.782 -18.170 1.000 0.930 451 GLY A N 1
ATOM 6980 C CA . GLY A 1 451 ? 24.241 -25.156 -17.675 1.000 0.930 451 GLY A CA 1
ATOM 6981 C C . GLY A 1 451 ? 24.609 -25.264 -16.189 1.000 0.930 451 GLY A C 1
ATOM 6982 O O . GLY A 1 451 ? 24.690 -26.370 -15.651 1.000 0.930 451 GLY A O 1
ATOM 6986 N N . LYS A 1 452 ? 24.807 -24.140 -15.489 1.000 0.930 452 LYS A N 1
ATOM 6987 C CA . LYS A 1 452 ? 25.053 -24.142 -14.042 1.000 0.930 452 LYS A CA 1
ATOM 6988 C C . LYS A 1 452 ? 23.830 -24.645 -13.289 1.000 0.930 452 LYS A C 1
ATOM 6989 O O . LYS A 1 452 ? 22.715 -24.216 -13.555 1.000 0.930 452 LYS A O 1
ATOM 7008 N N . PHE A 1 453 ? 24.053 -25.517 -12.306 1.000 0.930 453 PHE A N 1
ATOM 7009 C CA . PHE A 1 453 ? 22.980 -26.089 -11.483 1.000 0.930 453 PHE A CA 1
ATOM 7010 C C . PHE A 1 453 ? 21.864 -26.739 -12.329 1.000 0.930 453 PHE A C 1
ATOM 7011 O O . PHE A 1 453 ? 20.684 -26.681 -11.974 1.000 0.930 453 PHE A O 1
ATOM 7028 N N . ILE A 1 454 ? 22.250 -27.328 -13.468 1.000 0.940 454 ILE A N 1
ATOM 7029 C CA . ILE A 1 454 ? 21.436 -28.217 -14.292 1.000 0.940 454 ILE A CA 1
ATOM 7030 C C . ILE A 1 454 ? 21.981 -29.629 -14.101 1.000 0.940 454 ILE A C 1
ATOM 7031 O O . ILE A 1 454 ? 23.138 -29.905 -14.416 1.000 0.940 454 ILE A O 1
ATOM 7047 N N . TRP A 1 455 ? 21.153 -30.517 -13.560 1.000 0.930 455 TRP A N 1
ATOM 7048 C CA . TRP A 1 455 ? 21.521 -31.911 -13.331 1.000 0.930 455 TRP A CA 1
ATOM 7049 C C . TRP A 1 455 ? 20.926 -32.799 -14.416 1.000 0.930 455 TRP A C 1
ATOM 7050 O O . TRP A 1 455 ? 19.837 -32.527 -14.920 1.000 0.930 455 TRP A O 1
ATOM 7071 N N . TYR A 1 456 ? 21.641 -33.871 -14.739 1.000 0.920 456 TYR A N 1
ATOM 7072 C CA . TYR A 1 456 ? 21.256 -34.845 -15.752 1.000 0.920 456 TYR A CA 1
ATOM 7073 C C . TYR A 1 456 ? 21.178 -36.249 -15.142 1.000 0.920 456 TYR A C 1
ATOM 7074 O O . TYR A 1 456 ? 21.903 -36.567 -14.195 1.000 0.920 456 TYR A O 1
ATOM 7092 N N . THR A 1 457 ? 20.317 -37.104 -15.686 1.000 0.890 457 TH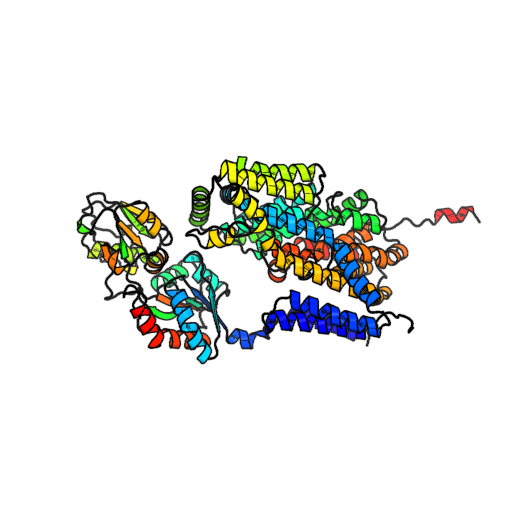R A N 1
ATOM 7093 C CA . THR A 1 457 ? 20.195 -38.513 -15.291 1.000 0.890 457 THR A CA 1
ATOM 7094 C C . THR A 1 457 ? 21.342 -39.338 -15.891 1.000 0.890 457 THR A C 1
ATOM 7095 O O . THR A 1 457 ? 21.650 -39.185 -17.072 1.000 0.890 457 THR A O 1
ATOM 7106 N N . LYS A 1 458 ? 21.989 -40.228 -15.116 1.000 0.750 458 LYS A N 1
ATOM 7107 C CA . LYS A 1 458 ? 23.047 -41.114 -15.648 1.000 0.750 458 LYS A CA 1
ATOM 7108 C C . LYS A 1 458 ? 22.473 -42.020 -16.744 1.000 0.750 458 LYS A C 1
ATOM 7109 O O . LYS A 1 458 ? 21.492 -42.720 -16.501 1.000 0.750 458 LYS A O 1
ATOM 7128 N N . ASN A 1 459 ? 23.111 -42.050 -17.916 1.000 0.570 459 ASN A N 1
ATOM 7129 C CA . ASN A 1 459 ? 22.763 -43.018 -18.954 1.000 0.570 459 ASN A CA 1
ATOM 7130 C C . ASN A 1 459 ? 22.988 -44.440 -18.425 1.000 0.570 459 ASN A C 1
ATOM 7131 O O . ASN A 1 459 ? 24.098 -44.811 -18.048 1.000 0.570 459 ASN A O 1
ATOM 7142 N N . ASN A 1 460 ? 21.932 -45.248 -18.421 1.000 0.430 460 ASN A N 1
ATOM 7143 C CA . ASN A 1 460 ? 21.987 -46.664 -18.063 1.000 0.430 460 ASN A CA 1
ATOM 7144 C C . ASN A 1 460 ? 22.524 -47.530 -19.231 1.000 0.430 460 ASN A C 1
ATOM 7145 O O . ASN A 1 460 ? 21.953 -48.573 -19.531 1.000 0.430 460 ASN A O 1
ATOM 7156 N N . THR A 1 461 ? 23.616 -47.150 -19.911 1.000 0.400 461 THR A N 1
ATOM 7157 C CA . THR A 1 461 ? 24.194 -47.975 -21.001 1.000 0.400 461 THR A CA 1
ATOM 7158 C C . THR A 1 461 ? 24.773 -49.303 -20.513 1.000 0.400 461 THR A C 1
ATOM 7159 O O . THR A 1 461 ? 24.822 -50.258 -21.277 1.000 0.400 461 THR A O 1
ATOM 7170 N N . VAL A 1 462 ? 25.167 -49.411 -19.241 1.000 0.380 462 VAL A N 1
ATOM 7171 C CA . VAL A 1 462 ? 25.879 -50.605 -18.741 1.000 0.380 462 VAL A CA 1
ATOM 7172 C C . VAL A 1 462 ? 25.016 -51.874 -18.756 1.000 0.380 462 VAL A C 1
ATOM 7173 O O . VAL A 1 462 ? 25.542 -52.979 -18.814 1.000 0.380 462 VAL A O 1
ATOM 7186 N N . LYS A 1 463 ? 23.684 -51.769 -18.675 1.000 0.340 463 LYS A N 1
ATOM 7187 C CA . LYS A 1 463 ? 22.847 -52.968 -18.491 1.000 0.340 463 LYS A CA 1
ATOM 7188 C C . LYS A 1 463 ? 22.603 -53.789 -19.757 1.000 0.340 463 LYS A C 1
ATOM 7189 O O . LYS A 1 463 ? 22.194 -54.938 -19.620 1.000 0.340 463 LYS A O 1
ATOM 7208 N N . ALA A 1 464 ? 22.795 -53.229 -20.950 1.000 0.330 464 ALA A N 1
ATOM 7209 C CA . ALA A 1 464 ? 22.459 -53.944 -22.181 1.000 0.330 464 ALA A CA 1
ATOM 7210 C C . ALA A 1 464 ? 23.521 -54.983 -22.585 1.000 0.330 464 ALA A C 1
ATOM 7211 O O . ALA A 1 464 ? 23.161 -56.011 -23.146 1.000 0.330 464 ALA A O 1
ATOM 7218 N N . GLU A 1 465 ? 24.796 -54.776 -22.240 1.000 0.310 465 GLU A N 1
ATOM 7219 C CA . GLU A 1 465 ? 25.904 -55.674 -22.630 1.000 0.310 465 GLU A CA 1
ATOM 7220 C C . GLU A 1 465 ? 25.888 -57.067 -21.970 1.000 0.310 465 GLU A C 1
ATOM 7221 O O . GLU A 1 465 ? 26.788 -57.857 -22.214 1.000 0.310 465 GLU A O 1
ATOM 7233 N N . LYS A 1 466 ? 24.917 -57.394 -21.105 1.000 0.300 466 LYS A N 1
ATOM 7234 C CA . LYS A 1 466 ? 24.842 -58.721 -20.460 1.000 0.300 466 LYS A CA 1
ATOM 7235 C C . LYS A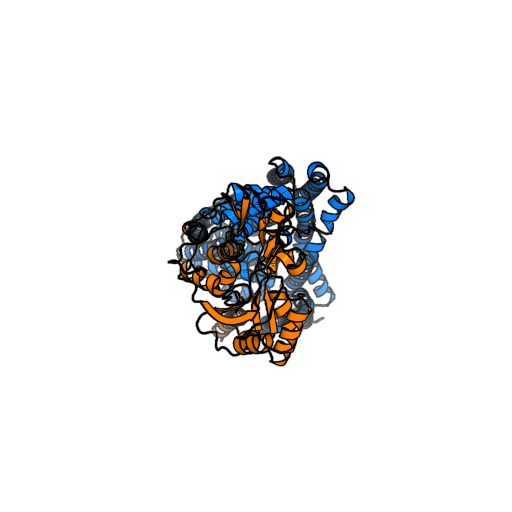 1 466 ? 23.793 -59.668 -21.042 1.000 0.300 466 LYS A C 1
ATOM 7236 O O . LYS A 1 466 ? 23.752 -60.815 -20.608 1.000 0.300 466 LYS A O 1
ATOM 7255 N N . LEU A 1 467 ? 22.878 -59.181 -21.884 1.000 0.280 467 LEU A N 1
ATOM 7256 C CA . LEU A 1 467 ? 21.778 -59.998 -22.426 1.000 0.280 467 LEU A CA 1
ATOM 7257 C C . LEU A 1 467 ? 21.997 -60.442 -23.876 1.000 0.280 467 LEU A C 1
ATOM 7258 O O . LEU A 1 467 ? 21.359 -61.406 -24.293 1.000 0.280 467 LEU A O 1
ATOM 7274 N N . GLY A 1 468 ? 22.855 -59.745 -24.624 1.000 0.220 468 GLY A N 1
ATOM 7275 C CA . GLY A 1 468 ? 23.544 -60.312 -25.786 1.000 0.220 468 GLY A CA 1
ATOM 7276 C C . GLY A 1 468 ? 24.913 -60.791 -25.343 1.000 0.220 468 GLY A C 1
ATOM 7277 O O . GLY A 1 468 ? 25.392 -61.783 -25.930 1.000 0.220 468 GLY A O 1
ATOM 7282 N N . MET B 2 1 ? 4.718 -16.964 -41.292 1.000 0.390 1 MET B N 1
ATOM 7283 C CA . MET B 2 1 ? 3.369 -16.763 -40.709 1.000 0.390 1 MET B CA 1
ATOM 7284 C C . MET B 2 1 ? 3.314 -17.063 -39.217 1.000 0.390 1 MET B C 1
ATOM 7285 O O . MET B 2 1 ? 3.060 -16.149 -38.452 1.000 0.390 1 MET B O 1
ATOM 7301 N N . LYS B 2 2 ? 3.621 -18.293 -38.774 1.000 0.370 2 LYS B N 1
ATOM 7302 C CA . LYS B 2 2 ? 3.529 -18.658 -37.343 1.000 0.370 2 LYS B CA 1
ATOM 7303 C C . LYS B 2 2 ? 4.394 -17.791 -36.403 1.000 0.370 2 LYS B C 1
ATOM 7304 O O . LYS B 2 2 ? 3.919 -17.408 -35.343 1.000 0.370 2 LYS B O 1
ATOM 7323 N N . LYS B 2 3 ? 5.626 -17.427 -36.802 1.000 0.380 3 LYS B N 1
ATOM 7324 C CA . LYS B 2 3 ? 6.512 -16.525 -36.024 1.000 0.380 3 LYS B CA 1
ATOM 7325 C C . LYS B 2 3 ? 5.930 -15.112 -35.842 1.000 0.380 3 LYS B C 1
ATOM 7326 O O . LYS B 2 3 ? 5.996 -14.584 -34.740 1.000 0.380 3 LYS B O 1
ATOM 7345 N N . LEU B 2 4 ? 5.339 -14.549 -36.904 1.000 0.390 4 LEU B N 1
ATOM 7346 C CA . LEU B 2 4 ? 4.677 -13.236 -36.884 1.000 0.390 4 LEU B CA 1
ATOM 7347 C C . LEU B 2 4 ? 3.499 -13.212 -35.901 1.000 0.390 4 LEU B C 1
ATOM 7348 O O . LEU B 2 4 ? 3.276 -12.210 -35.239 1.000 0.390 4 LEU B O 1
ATOM 7364 N N . PHE B 2 5 ? 2.785 -14.332 -35.775 1.000 0.380 5 PHE B N 1
ATOM 7365 C CA . PHE B 2 5 ? 1.572 -14.423 -34.964 1.000 0.380 5 PHE B CA 1
ATOM 7366 C C . PHE B 2 5 ? 1.839 -14.485 -33.454 1.000 0.380 5 PHE B C 1
ATOM 7367 O O . PHE B 2 5 ? 1.148 -13.825 -32.689 1.000 0.380 5 PHE B O 1
ATOM 7384 N N . LEU B 2 6 ? 2.855 -15.239 -33.008 1.000 0.370 6 LEU B N 1
ATOM 7385 C CA . LEU B 2 6 ? 3.236 -15.247 -31.587 1.000 0.370 6 LEU B CA 1
ATOM 7386 C C . LEU B 2 6 ? 3.844 -13.900 -31.177 1.000 0.370 6 LEU B C 1
ATOM 7387 O O . LEU B 2 6 ? 3.559 -13.407 -30.091 1.000 0.370 6 LEU B O 1
ATOM 7403 N N . GLY B 2 7 ? 4.631 -13.295 -32.076 1.000 0.420 7 GLY B N 1
ATOM 7404 C CA . GLY B 2 7 ? 5.097 -11.919 -31.928 1.000 0.420 7 GLY B CA 1
ATOM 7405 C C . GLY B 2 7 ? 3.929 -10.947 -31.789 1.000 0.420 7 GLY B C 1
ATOM 7406 O O . GLY B 2 7 ? 3.971 -10.108 -30.906 1.000 0.420 7 GLY B O 1
ATOM 7410 N N . ALA B 2 8 ? 2.860 -11.122 -32.572 1.000 0.410 8 ALA B N 1
ATOM 7411 C CA . ALA B 2 8 ? 1.643 -10.323 -32.471 1.000 0.410 8 ALA B CA 1
ATOM 7412 C C . ALA B 2 8 ? 0.888 -10.546 -31.155 1.000 0.410 8 ALA B C 1
ATOM 7413 O O . ALA B 2 8 ? 0.437 -9.576 -30.573 1.000 0.410 8 ALA B O 1
ATOM 7420 N N . LEU B 2 9 ? 0.774 -11.778 -30.644 1.000 0.400 9 LEU B N 1
ATOM 7421 C CA . LEU B 2 9 ? 0.104 -12.011 -29.359 1.000 0.400 9 LEU B CA 1
ATOM 7422 C C . LEU B 2 9 ? 0.888 -11.391 -28.201 1.000 0.400 9 LEU B C 1
ATOM 7423 O O . LEU B 2 9 ? 0.305 -10.722 -27.357 1.000 0.400 9 LEU B O 1
ATOM 7439 N N . LEU B 2 10 ? 2.211 -11.576 -28.199 1.000 0.400 10 LEU B N 1
ATOM 7440 C CA . LEU B 2 10 ? 3.101 -10.913 -27.250 1.000 0.400 10 LEU B CA 1
ATOM 7441 C C . LEU B 2 10 ? 3.056 -9.395 -27.412 1.000 0.400 10 LEU B C 1
ATOM 7442 O O . LEU B 2 10 ? 3.067 -8.710 -26.406 1.000 0.400 10 LEU B O 1
ATOM 7458 N N . LEU B 2 11 ? 2.948 -8.868 -28.632 1.000 0.390 11 LEU B N 1
ATOM 7459 C CA . LEU B 2 11 ? 2.771 -7.439 -28.901 1.000 0.390 11 LEU B CA 1
ATOM 7460 C C . LEU B 2 11 ? 1.393 -6.920 -28.509 1.000 0.390 11 LEU B C 1
ATOM 7461 O O . LEU B 2 11 ? 1.299 -5.766 -28.135 1.000 0.390 11 LEU B O 1
ATOM 7477 N N . VAL B 2 12 ? 0.333 -7.720 -28.586 1.000 0.390 12 VAL B N 1
ATOM 7478 C CA . VAL B 2 12 ? -1.001 -7.324 -28.125 1.000 0.390 12 VAL B CA 1
ATOM 7479 C C . VAL B 2 12 ? -1.041 -7.376 -26.610 1.000 0.390 12 VAL B C 1
ATOM 7480 O O . VAL B 2 12 ? -1.569 -6.461 -26.011 1.000 0.390 12 VAL B O 1
ATOM 7493 N N . PHE B 2 13 ? -0.436 -8.372 -25.963 1.000 0.400 13 PHE B N 1
ATOM 7494 C CA . PHE B 2 13 ? -0.365 -8.412 -24.503 1.000 0.400 13 PHE B CA 1
ATOM 7495 C C . PHE B 2 13 ? 0.578 -7.336 -23.963 1.000 0.400 13 PHE B C 1
ATOM 7496 O O . PHE B 2 13 ? 0.217 -6.630 -23.036 1.000 0.400 13 PHE B O 1
ATOM 7513 N N . ALA B 2 14 ? 1.750 -7.152 -24.576 1.000 0.390 14 ALA B N 1
ATOM 7514 C CA . ALA B 2 14 ? 2.675 -6.067 -24.258 1.000 0.390 14 ALA B CA 1
ATOM 7515 C C . ALA B 2 14 ? 2.100 -4.711 -24.646 1.000 0.390 14 ALA B C 1
ATOM 7516 O O . ALA B 2 14 ? 2.347 -3.751 -23.947 1.000 0.390 14 ALA B O 1
ATOM 7523 N N . GLY B 2 15 ? 1.332 -4.632 -25.728 1.000 0.350 15 GLY B N 1
ATOM 7524 C CA . GLY B 2 15 ? 0.671 -3.430 -26.214 1.000 0.350 15 GLY B CA 1
ATOM 7525 C C . GLY B 2 15 ? -0.547 -3.079 -25.385 1.000 0.350 15 GLY B C 1
ATOM 7526 O O . GLY B 2 15 ? -0.794 -1.908 -25.201 1.000 0.350 15 GLY B O 1
ATOM 7530 N N . VAL B 2 16 ? -1.260 -4.058 -24.829 1.000 0.350 16 VAL B N 1
ATOM 7531 C CA . VAL B 2 16 ? -2.333 -3.848 -23.855 1.000 0.350 16 VAL B CA 1
ATOM 7532 C C . VAL B 2 16 ? -1.740 -3.546 -22.492 1.000 0.350 16 VAL B C 1
ATOM 7533 O O . VAL B 2 16 ? -2.187 -2.615 -21.855 1.000 0.350 16 VAL B O 1
ATOM 7546 N N . MET B 2 17 ? -0.668 -4.207 -22.069 1.000 0.330 17 MET B N 1
ATOM 7547 C CA . MET B 2 17 ? 0.099 -3.787 -20.891 1.000 0.330 17 MET B CA 1
ATOM 7548 C C . MET B 2 17 ? 0.643 -2.370 -21.073 1.000 0.330 17 MET B C 1
ATOM 7549 O O . MET B 2 17 ? 0.557 -1.555 -20.166 1.000 0.330 17 MET B O 1
ATOM 7563 N N . ALA B 2 18 ? 1.130 -2.051 -22.268 1.000 0.330 18 ALA B N 1
ATOM 7564 C CA . ALA B 2 18 ? 1.573 -0.728 -22.665 1.000 0.330 18 ALA B CA 1
ATOM 7565 C C . ALA B 2 18 ? 0.428 0.161 -23.149 1.000 0.330 18 ALA B C 1
ATOM 7566 O O . ALA B 2 18 ? 0.734 1.249 -23.588 1.000 0.330 18 ALA B O 1
ATOM 7573 N N . ALA B 2 19 ? -0.846 -0.239 -23.084 1.000 0.310 19 ALA B N 1
ATOM 7574 C CA . ALA B 2 19 ? -2.021 0.603 -23.355 1.000 0.310 19 ALA B CA 1
ATOM 7575 C C . ALA B 2 19 ? -2.841 0.836 -22.087 1.000 0.310 19 ALA B C 1
ATOM 7576 O O . ALA B 2 19 ? -3.434 1.890 -21.940 1.000 0.310 19 ALA B O 1
ATOM 7583 N N . CYS B 2 20 ? -2.805 -0.101 -21.142 1.000 0.310 20 CYS B N 1
ATOM 7584 C CA . CYS B 2 20 ? -3.017 0.148 -19.724 1.000 0.310 20 CYS B CA 1
ATOM 7585 C C . CYS B 2 20 ? -1.916 1.068 -19.187 1.000 0.310 20 CYS B C 1
ATOM 7586 O O . CYS B 2 20 ? -2.175 1.907 -18.337 1.000 0.310 20 CYS B O 1
ATOM 7594 N N . GLY B 2 21 ? -0.680 0.878 -19.663 1.000 0.280 21 GLY B N 1
ATOM 7595 C CA . GLY B 2 21 ? 0.475 1.701 -19.321 1.000 0.280 21 GLY B CA 1
ATOM 7596 C C . GLY B 2 21 ? 0.704 2.877 -20.270 1.000 0.280 21 GLY B C 1
ATOM 7597 O O . GLY B 2 21 ? 1.384 3.829 -19.898 1.000 0.280 21 GLY B O 1
ATOM 7601 N N . SER B 2 22 ? 0.157 2.850 -21.489 1.000 0.260 22 SER B N 1
ATOM 7602 C CA . SER B 2 22 ? 0.094 4.061 -22.306 1.000 0.260 22 SER B CA 1
ATOM 7603 C C . SER B 2 22 ? -1.073 4.847 -21.785 1.000 0.260 22 SER B C 1
ATOM 7604 O O . SER B 2 22 ? -2.211 4.387 -21.741 1.000 0.260 22 SER B O 1
ATOM 7612 N N . ASN B 2 23 ? -0.774 6.086 -21.460 1.000 0.260 23 ASN B N 1
ATOM 7613 C CA . ASN B 2 23 ? -1.777 7.093 -21.255 1.000 0.260 23 ASN B CA 1
ATOM 7614 C C . ASN B 2 23 ? -2.484 7.404 -22.588 1.000 0.260 23 ASN B C 1
ATOM 7615 O O . ASN B 2 23 ? -2.435 8.534 -23.040 1.000 0.260 23 ASN B O 1
ATOM 7626 N N . ASN B 2 24 ? -3.191 6.477 -23.236 1.000 0.260 24 ASN B N 1
ATOM 7627 C CA . ASN B 2 24 ? -4.290 6.894 -24.119 1.000 0.260 24 ASN B CA 1
ATOM 7628 C C . ASN B 2 24 ? -5.509 7.330 -23.299 1.000 0.260 24 ASN B C 1
ATOM 7629 O O . ASN B 2 24 ? -6.319 8.117 -23.774 1.000 0.260 24 ASN B O 1
ATOM 7640 N N . GLY B 2 25 ? -5.545 6.971 -22.014 1.000 0.270 25 GLY B N 1
ATOM 7641 C CA . GLY B 2 25 ? -6.219 7.780 -21.002 1.000 0.270 25 GLY B CA 1
ATOM 7642 C C . GLY B 2 25 ? -5.620 9.189 -20.826 1.000 0.270 25 GLY B C 1
ATOM 7643 O O . GLY B 2 25 ? -6.078 9.910 -19.951 1.000 0.270 25 GLY B O 1
ATOM 7647 N N . ALA B 2 26 ? -4.618 9.630 -21.609 1.000 0.290 26 ALA B N 1
ATOM 7648 C CA . ALA B 2 26 ? -4.069 10.984 -21.503 1.000 0.290 26 ALA B CA 1
ATOM 7649 C C . ALA B 2 26 ? -5.061 12.055 -21.920 1.000 0.290 26 ALA B C 1
ATOM 7650 O O . ALA B 2 26 ? -4.954 13.138 -21.379 1.000 0.290 26 ALA B O 1
ATOM 7657 N N . GLU B 2 27 ? -5.964 11.857 -22.886 1.000 0.300 27 GLU B N 1
ATOM 7658 C CA . GLU B 2 27 ? -6.873 12.962 -23.235 1.000 0.300 27 GLU B CA 1
ATOM 7659 C C . GLU B 2 27 ? -7.893 13.237 -22.129 1.000 0.300 27 GLU B C 1
ATOM 7660 O O . GLU B 2 27 ? -8.051 14.398 -21.753 1.000 0.300 27 GLU B O 1
ATOM 7672 N N . SER B 2 28 ? -8.511 12.206 -21.536 1.000 0.390 28 SER B N 1
ATOM 7673 C CA . SER B 2 28 ? -9.381 12.427 -20.370 1.000 0.390 28 SER B CA 1
ATOM 7674 C C . SER B 2 28 ? -8.570 12.773 -19.121 1.000 0.390 28 SER B C 1
ATOM 7675 O O . SER B 2 28 ? -8.959 13.670 -18.386 1.000 0.390 28 SER B O 1
ATOM 7683 N N . GLY B 2 29 ? -7.396 12.165 -18.927 1.000 0.480 29 GLY B N 1
ATOM 7684 C CA . GLY B 2 29 ? -6.470 12.518 -17.848 1.000 0.480 29 GLY B CA 1
ATOM 7685 C C . GLY B 2 29 ? -5.922 13.944 -17.970 1.000 0.480 29 GLY B C 1
ATOM 7686 O O . GLY B 2 29 ? -5.687 14.606 -16.970 1.000 0.480 29 GLY B O 1
ATOM 7690 N N . LYS B 2 30 ? -5.800 14.492 -19.186 1.000 0.640 30 LYS B N 1
ATOM 7691 C CA . LYS B 2 30 ? -5.487 15.916 -19.421 1.000 0.640 30 LYS B CA 1
ATOM 7692 C C . LYS B 2 30 ? -6.630 16.836 -18.987 1.000 0.640 30 LYS B C 1
ATOM 7693 O O . LYS B 2 30 ? -6.399 18.035 -18.834 1.000 0.640 30 LYS B O 1
ATOM 7712 N N . LYS B 2 31 ? -7.840 16.295 -18.825 1.000 0.840 31 LYS B N 1
ATOM 7713 C CA . LYS B 2 31 ? -9.029 16.991 -18.330 1.000 0.840 31 LYS B CA 1
ATOM 7714 C C . LYS B 2 31 ? -9.353 16.672 -16.867 1.000 0.840 31 LYS B C 1
ATOM 7715 O O . LYS B 2 31 ? -10.317 17.226 -16.354 1.000 0.840 31 LYS B O 1
ATOM 7734 N N . GLU B 2 32 ? -8.549 15.870 -16.178 1.000 0.900 32 GLU B N 1
ATOM 7735 C CA . GLU B 2 32 ? -8.623 15.736 -14.724 1.000 0.900 32 GLU B CA 1
ATOM 7736 C C . GLU B 2 32 ? -7.628 16.699 -14.067 1.000 0.900 32 GLU B C 1
ATOM 7737 O O . GLU B 2 32 ? -6.504 16.877 -14.540 1.000 0.900 32 GLU B O 1
ATOM 7749 N N . ILE B 2 33 ? -8.063 17.344 -12.987 1.000 0.940 33 ILE B N 1
ATOM 7750 C CA . ILE B 2 33 ? -7.213 18.142 -12.109 1.000 0.940 33 ILE B CA 1
ATOM 7751 C C . ILE B 2 33 ? -7.153 17.422 -10.768 1.000 0.940 33 ILE B C 1
ATOM 7752 O O . ILE B 2 33 ? -8.155 17.341 -10.053 1.000 0.940 33 ILE B O 1
ATOM 7768 N N . VAL B 2 34 ? -5.983 16.901 -10.415 1.000 0.900 34 VAL B N 1
ATOM 7769 C CA . VAL B 2 34 ? -5.761 16.285 -9.107 1.000 0.900 34 VAL B CA 1
ATOM 7770 C C . VAL B 2 34 ? -5.125 17.312 -8.177 1.000 0.900 34 VAL B C 1
ATOM 7771 O O . VAL B 2 34 ? -4.037 17.810 -8.458 1.000 0.900 34 VAL B O 1
ATOM 7784 N N . VAL B 2 35 ? -5.771 17.626 -7.055 1.000 0.940 35 VAL B N 1
ATOM 7785 C CA . VAL B 2 35 ? -5.307 18.662 -6.119 1.000 0.940 35 VAL B CA 1
ATOM 7786 C C . VAL B 2 35 ? -5.126 18.082 -4.722 1.000 0.940 35 VAL B C 1
ATOM 7787 O O . VAL B 2 35 ? -6.064 17.513 -4.163 1.000 0.940 35 VAL B O 1
ATOM 7800 N N . ALA B 2 36 ? -3.937 18.238 -4.137 1.000 0.910 36 ALA B N 1
ATOM 7801 C CA . ALA B 2 36 ? -3.738 17.977 -2.712 1.000 0.910 36 ALA B CA 1
ATOM 7802 C C . ALA B 2 36 ? -4.170 19.205 -1.900 1.000 0.910 36 ALA B C 1
ATOM 7803 O O . ALA B 2 36 ? -3.620 20.284 -2.105 1.000 0.910 36 ALA B O 1
ATOM 7810 N N . ALA B 2 37 ? -5.130 19.070 -0.988 1.000 0.950 37 ALA B N 1
ATOM 7811 C CA . ALA B 2 37 ? -5.641 20.202 -0.217 1.000 0.950 37 ALA B CA 1
ATOM 7812 C C . ALA B 2 37 ? -5.959 19.851 1.237 1.000 0.950 37 ALA B C 1
ATOM 7813 O O . ALA B 2 37 ? -6.439 18.756 1.523 1.000 0.950 37 ALA B O 1
ATOM 7820 N N . THR B 2 38 ? -5.726 20.792 2.150 1.000 0.910 38 THR B N 1
ATOM 7821 C CA . THR B 2 38 ? -6.151 20.673 3.551 1.000 0.910 38 THR B CA 1
ATOM 7822 C C . THR B 2 38 ? -7.668 20.569 3.653 1.000 0.910 38 THR B C 1
ATOM 7823 O O . THR B 2 38 ? -8.413 21.124 2.847 1.000 0.910 38 THR B O 1
ATOM 7834 N N . LYS B 2 39 ? -8.154 19.822 4.648 1.000 0.880 39 LYS B N 1
ATOM 7835 C CA . LYS B 2 39 ? -9.560 19.395 4.730 1.000 0.880 39 LYS B CA 1
ATOM 7836 C C . LYS B 2 39 ? -10.560 20.545 4.679 1.000 0.880 39 LYS B C 1
ATOM 7837 O O . LYS B 2 39 ? -11.588 20.457 4.016 1.000 0.880 39 LYS B O 1
ATOM 7856 N N . THR B 2 40 ? -10.270 21.604 5.414 1.000 0.920 40 THR B N 1
ATOM 7857 C CA . THR B 2 40 ? -11.093 22.803 5.487 1.000 0.920 40 THR B CA 1
ATOM 7858 C C . THR B 2 40 ? -10.172 23.998 5.699 1.000 0.920 40 THR B C 1
ATOM 7859 O O . THR B 2 40 ? -9.231 23.867 6.473 1.000 0.920 40 THR B O 1
ATOM 7870 N N . PRO B 2 41 ? -10.422 25.143 5.052 1.000 0.940 41 PRO B N 1
ATOM 7871 C CA . PRO B 2 41 ? -11.464 25.369 4.047 1.000 0.940 41 PRO B CA 1
ATOM 7872 C C . PRO B 2 41 ? -11.126 24.802 2.654 1.000 0.940 41 PRO B C 1
ATOM 7873 O O . PRO B 2 41 ? -12.016 24.629 1.829 1.000 0.940 41 PRO B O 1
ATOM 7884 N N . HIS B 2 42 ? -9.860 24.483 2.381 1.000 0.970 42 HIS B N 1
ATOM 7885 C CA . HIS B 2 42 ? -9.319 24.299 1.028 1.000 0.970 42 HIS B CA 1
ATOM 7886 C C . HIS B 2 42 ? -10.029 23.206 0.220 1.000 0.970 42 HIS B C 1
ATOM 7887 O O . HIS B 2 42 ? -10.523 23.463 -0.878 1.000 0.970 42 HIS B O 1
ATOM 7901 N N . ALA B 2 43 ? -10.153 21.997 0.768 1.000 0.950 43 ALA B N 1
ATOM 7902 C CA . ALA B 2 43 ? -10.847 20.901 0.095 1.000 0.950 43 ALA B CA 1
ATOM 7903 C C . ALA B 2 43 ? -12.364 21.136 -0.019 1.000 0.950 43 ALA B C 1
ATOM 7904 O O . ALA B 2 43 ? -12.981 20.693 -0.988 1.000 0.950 43 ALA B O 1
ATOM 7911 N N . GLU B 2 44 ? -12.978 21.852 0.927 1.000 0.950 44 GLU B N 1
ATOM 7912 C CA . GLU B 2 44 ? -14.394 22.219 0.833 1.000 0.950 44 GLU B CA 1
ATOM 7913 C C . GLU B 2 44 ? -14.646 23.259 -0.265 1.000 0.950 44 GLU B C 1
ATOM 7914 O O . GLU B 2 44 ? -15.617 23.129 -1.006 1.000 0.950 44 GLU B O 1
ATOM 7926 N N . ILE B 2 45 ? -13.759 24.250 -0.402 1.000 0.960 45 ILE B N 1
ATOM 7927 C CA . ILE B 2 45 ? -13.779 25.234 -1.494 1.000 0.960 45 ILE B CA 1
ATOM 7928 C C . ILE B 2 45 ? -13.630 24.518 -2.838 1.000 0.960 45 ILE B C 1
ATOM 7929 O O . ILE B 2 45 ? -14.396 24.773 -3.764 1.000 0.960 45 ILE B O 1
ATOM 7945 N N . LEU B 2 46 ? -12.687 23.577 -2.939 1.000 0.970 46 LEU B N 1
ATOM 7946 C CA . LEU B 2 46 ? -12.501 22.761 -4.139 1.000 0.970 46 LEU B CA 1
ATOM 7947 C C . LEU B 2 46 ? -13.750 21.941 -4.476 1.000 0.970 46 LEU B C 1
ATOM 7948 O O . LEU B 2 46 ? -14.152 21.886 -5.635 1.000 0.970 46 LEU B O 1
ATOM 7964 N N . LYS B 2 47 ? -14.411 21.358 -3.475 1.000 0.960 47 LYS B N 1
ATOM 7965 C CA . LYS B 2 47 ? -15.665 20.626 -3.678 1.000 0.960 47 LYS B CA 1
ATOM 7966 C C . LYS B 2 47 ? -16.795 21.533 -4.181 1.000 0.960 47 LYS B C 1
ATOM 7967 O O . LYS B 2 47 ? -17.568 21.115 -5.035 1.000 0.960 47 LYS B O 1
ATOM 7986 N N . GLU B 2 48 ? -16.869 22.776 -3.709 1.000 0.960 48 GLU B N 1
ATOM 7987 C CA . GLU B 2 48 ? -17.823 23.762 -4.239 1.000 0.960 48 GLU B CA 1
ATOM 7988 C C . GLU B 2 48 ? -17.456 24.208 -5.671 1.000 0.960 48 GLU B C 1
ATOM 7989 O O . GLU B 2 48 ? -18.329 24.504 -6.489 1.000 0.960 48 GLU B O 1
ATOM 8001 N N . ALA B 2 49 ? -16.161 24.209 -6.007 1.000 0.980 49 ALA B N 1
ATOM 8002 C CA . ALA B 2 49 ? -15.641 24.520 -7.339 1.000 0.980 49 ALA B CA 1
ATOM 8003 C C . ALA B 2 49 ? -15.829 23.382 -8.363 1.000 0.980 49 ALA B C 1
ATOM 8004 O O . ALA B 2 49 ? -15.866 23.644 -9.566 1.000 0.980 49 ALA B O 1
ATOM 8011 N N . GLU B 2 50 ? -15.978 22.133 -7.915 1.000 0.950 50 GLU B N 1
ATOM 8012 C CA . GLU B 2 50 ? -16.114 20.938 -8.759 1.000 0.950 50 GLU B CA 1
ATOM 8013 C C . GLU B 2 50 ? -17.173 21.063 -9.882 1.000 0.950 50 GLU B C 1
ATOM 8014 O O . GLU B 2 50 ? -16.818 20.865 -11.048 1.000 0.950 50 GLU B O 1
ATOM 8026 N N . PRO B 2 51 ? -18.451 21.421 -9.621 1.000 0.960 51 PRO B N 1
ATOM 8027 C CA . PRO B 2 51 ? -19.450 21.559 -10.686 1.000 0.960 51 PRO B CA 1
ATOM 8028 C C . PRO B 2 51 ? -19.114 22.672 -11.695 1.000 0.960 51 PRO B C 1
ATOM 8029 O O . PRO B 2 51 ? -19.371 22.509 -12.886 1.000 0.960 51 PRO B O 1
ATOM 8040 N N . LEU B 2 52 ? -18.493 23.771 -11.251 1.000 0.960 52 LEU B N 1
ATOM 8041 C CA . LEU B 2 52 ? -18.087 24.892 -12.112 1.000 0.960 52 LEU B CA 1
ATOM 8042 C C . LEU B 2 52 ? -16.895 24.518 -13.011 1.000 0.960 52 LEU B C 1
ATOM 8043 O O . LEU B 2 52 ? -16.824 24.926 -14.170 1.000 0.960 52 LEU B O 1
ATOM 8059 N N . LEU B 2 53 ? -15.972 23.696 -12.502 1.000 0.950 53 LEU B N 1
ATOM 8060 C CA . LEU B 2 53 ? -14.904 23.093 -13.304 1.000 0.950 53 LEU B CA 1
ATOM 8061 C C . LEU B 2 53 ? -15.461 22.139 -14.362 1.000 0.950 53 LEU B C 1
ATOM 8062 O O . LEU B 2 53 ? -14.980 22.124 -15.499 1.000 0.950 53 LEU B O 1
ATOM 8078 N N . LYS B 2 54 ? -16.521 21.398 -14.023 1.000 0.940 54 LYS B N 1
ATOM 8079 C CA . LYS B 2 54 ? -17.193 20.484 -14.950 1.000 0.940 54 LYS B CA 1
ATOM 8080 C C . LYS B 2 54 ? -17.846 21.218 -16.122 1.000 0.940 54 LYS B C 1
ATOM 8081 O O . LYS B 2 54 ? -17.752 20.744 -17.251 1.000 0.940 54 LYS B O 1
ATOM 8100 N N . GLU B 2 55 ? -18.414 22.404 -15.893 1.000 0.950 55 GLU B N 1
ATOM 8101 C CA . GLU B 2 55 ? -18.907 23.301 -16.956 1.000 0.950 55 GLU B CA 1
ATOM 8102 C C . GLU B 2 55 ? -17.782 23.768 -17.904 1.000 0.950 55 GLU B C 1
ATOM 8103 O O . GLU B 2 55 ? -18.020 23.985 -19.092 1.000 0.950 55 GLU B O 1
ATOM 8115 N N . LYS B 2 56 ? -16.535 23.849 -17.415 1.000 0.950 56 LYS B N 1
ATOM 8116 C CA . LYS B 2 56 ? -15.324 24.121 -18.217 1.000 0.950 56 LYS B CA 1
ATOM 8117 C C . LYS B 2 56 ? -14.695 22.860 -18.830 1.000 0.950 56 LYS B C 1
ATOM 8118 O O . LYS B 2 56 ? -13.662 22.939 -19.501 1.000 0.950 56 LYS B O 1
ATOM 8137 N N . GLY B 2 57 ? -15.313 21.698 -18.626 1.000 0.920 57 GLY B N 1
ATOM 8138 C CA . GLY B 2 57 ? -14.864 20.420 -19.165 1.000 0.920 57 GLY B CA 1
ATOM 8139 C C . GLY B 2 57 ? -13.687 19.801 -18.415 1.000 0.920 57 GLY B C 1
ATOM 8140 O O . GLY B 2 57 ? -12.936 19.048 -19.033 1.000 0.920 57 GLY B O 1
ATOM 8144 N N . TYR B 2 58 ? -13.515 20.122 -17.129 1.000 0.940 58 TYR B N 1
ATOM 8145 C CA . TYR B 2 58 ? -12.536 19.482 -16.249 1.000 0.940 58 TYR B CA 1
ATOM 8146 C C . TYR B 2 58 ? -13.222 18.711 -15.117 1.000 0.940 58 TYR B C 1
ATOM 8147 O O . TYR B 2 58 ? -14.218 19.169 -14.560 1.000 0.940 58 TYR B O 1
ATOM 8165 N N . THR B 2 59 ? -12.685 17.550 -14.754 1.000 0.920 59 THR B N 1
ATOM 8166 C CA . THR B 2 59 ? -13.044 16.829 -13.523 1.000 0.920 59 THR B CA 1
ATOM 8167 C C . THR B 2 59 ? -12.050 17.157 -12.417 1.000 0.920 59 THR B C 1
ATOM 8168 O O . THR B 2 59 ? -10.896 17.492 -12.687 1.000 0.920 59 THR B O 1
ATOM 8179 N N . LEU B 2 60 ? -12.491 17.072 -11.162 1.000 0.930 60 LEU B N 1
ATOM 8180 C CA . LEU B 2 60 ? -11.675 17.412 -10.002 1.000 0.930 60 LEU B CA 1
ATOM 8181 C C . LEU B 2 60 ? -11.516 16.196 -9.093 1.000 0.930 60 LEU B C 1
ATOM 8182 O O . LEU B 2 60 ? -12.501 15.562 -8.725 1.000 0.930 60 LEU B O 1
ATOM 8198 N N . LYS B 2 61 ? -10.280 15.907 -8.686 1.000 0.880 61 LYS B N 1
ATOM 8199 C CA . LYS B 2 61 ? -9.971 14.886 -7.684 1.000 0.880 61 LYS B CA 1
ATOM 8200 C C . LYS B 2 61 ? -9.185 15.514 -6.545 1.000 0.880 61 LYS B C 1
ATOM 8201 O O . LYS B 2 61 ? -8.071 15.988 -6.744 1.000 0.880 61 LYS B O 1
ATOM 8220 N N . VAL B 2 62 ? -9.755 15.511 -5.345 1.000 0.900 62 VAL B N 1
ATOM 8221 C CA . VAL B 2 62 ? -9.141 16.145 -4.171 1.000 0.900 62 VAL B CA 1
ATOM 8222 C C . VAL B 2 62 ? -8.529 15.085 -3.259 1.000 0.900 62 VAL B C 1
ATOM 8223 O O . VAL B 2 62 ? -9.195 14.115 -2.900 1.000 0.900 62 VAL B O 1
ATOM 8236 N N . LYS B 2 63 ? -7.263 15.270 -2.873 1.000 0.780 63 LYS B N 1
ATOM 8237 C CA . LYS B 2 63 ? -6.562 14.449 -1.877 1.000 0.780 63 LYS B CA 1
ATOM 8238 C C . LYS B 2 63 ? -6.301 15.280 -0.624 1.000 0.780 63 LYS B C 1
ATOM 8239 O O . LYS B 2 63 ? -5.580 16.269 -0.687 1.000 0.780 63 LYS B O 1
ATOM 8258 N N . VAL B 2 64 ? -6.849 14.867 0.513 1.000 0.810 64 VAL B N 1
ATOM 8259 C CA . VAL B 2 64 ? -6.488 15.446 1.814 1.000 0.810 64 VAL B CA 1
ATOM 8260 C C . VAL B 2 64 ? -5.316 14.657 2.380 1.000 0.810 64 VAL B C 1
ATOM 8261 O O . VAL B 2 64 ? -5.376 13.429 2.424 1.000 0.810 64 VAL B O 1
ATOM 8274 N N . LEU B 2 65 ? -4.247 15.350 2.767 1.000 0.700 65 LEU B N 1
ATOM 8275 C CA . LEU B 2 65 ? -3.038 14.744 3.332 1.000 0.700 65 LEU B CA 1
ATOM 8276 C C . LEU B 2 65 ? -2.932 15.055 4.830 1.000 0.700 65 LEU B C 1
ATOM 8277 O O . LEU B 2 65 ? -3.623 15.937 5.340 1.000 0.700 65 LEU B O 1
ATOM 8293 N N . SER B 2 66 ? -2.086 14.306 5.537 1.000 0.630 66 SER B N 1
ATOM 8294 C CA . SER B 2 66 ? -2.038 14.310 7.005 1.000 0.630 66 SER B CA 1
ATOM 8295 C C . SER B 2 66 ? -1.464 15.579 7.621 1.000 0.630 66 SER B C 1
ATOM 8296 O O . SER B 2 66 ? -1.905 15.980 8.690 1.000 0.630 66 SER B O 1
ATOM 8304 N N . ASP B 2 67 ? -0.463 16.160 6.971 1.000 0.690 67 ASP B N 1
ATOM 8305 C CA . ASP B 2 67 ? 0.366 17.229 7.515 1.000 0.690 67 ASP B CA 1
ATOM 8306 C C . ASP B 2 67 ? 0.877 18.113 6.379 1.000 0.690 67 ASP B C 1
ATOM 8307 O O . ASP B 2 67 ? 0.883 17.718 5.206 1.000 0.690 67 ASP B O 1
ATOM 8316 N N . TYR B 2 68 ? 1.307 19.320 6.727 1.000 0.810 68 TYR B N 1
ATOM 8317 C CA . TYR B 2 68 ? 1.739 20.316 5.747 1.000 0.810 68 TYR B CA 1
ATOM 8318 C C . TYR B 2 68 ? 2.927 19.866 4.889 1.000 0.810 68 TYR B C 1
ATOM 8319 O O . TYR B 2 68 ? 2.965 20.152 3.688 1.000 0.810 68 TYR B O 1
ATOM 8337 N N . LYS B 2 69 ? 3.863 19.105 5.461 1.000 0.740 69 LYS B N 1
ATOM 8338 C CA . LYS B 2 69 ? 5.069 18.653 4.755 1.000 0.740 69 LYS B CA 1
ATOM 8339 C C . LYS B 2 69 ? 4.742 17.670 3.619 1.000 0.740 69 LYS B C 1
ATOM 8340 O O . LYS B 2 69 ? 5.516 17.551 2.668 1.000 0.740 69 LYS B O 1
ATOM 8359 N N . MET B 2 70 ? 3.585 16.999 3.641 1.000 0.760 70 MET B N 1
ATOM 8360 C CA . MET B 2 70 ? 3.198 16.057 2.578 1.000 0.760 70 MET B CA 1
ATOM 8361 C C . MET B 2 70 ? 2.752 16.724 1.266 1.000 0.760 70 MET B C 1
ATOM 8362 O O . MET B 2 70 ? 2.872 16.113 0.203 1.000 0.760 70 MET B O 1
ATOM 8376 N N . TYR B 2 71 ? 2.237 17.955 1.298 1.000 0.890 71 TYR B N 1
ATOM 8377 C CA . TYR B 2 71 ? 1.575 18.568 0.137 1.000 0.890 71 TYR B CA 1
ATOM 8378 C C . TYR B 2 71 ? 2.543 18.996 -0.971 1.000 0.890 71 TYR B C 1
ATOM 8379 O O . TYR B 2 71 ? 2.311 18.700 -2.147 1.000 0.890 71 TYR B O 1
ATOM 8397 N N . ASN B 2 72 ? 3.640 19.677 -0.624 1.000 0.910 72 ASN B N 1
ATOM 8398 C CA . ASN B 2 72 ? 4.676 20.038 -1.600 1.000 0.910 72 ASN B CA 1
ATOM 8399 C C . ASN B 2 72 ? 5.408 18.804 -2.119 1.000 0.910 72 ASN B C 1
ATOM 8400 O O . ASN B 2 72 ? 5.671 18.705 -3.319 1.000 0.910 72 ASN B O 1
ATOM 8411 N N . LYS B 2 73 ? 5.637 17.821 -1.243 1.000 0.810 73 LYS B N 1
ATOM 8412 C CA . LYS B 2 73 ? 6.206 16.531 -1.619 1.000 0.810 73 LYS B CA 1
ATOM 8413 C C . LYS B 2 73 ? 5.352 15.811 -2.670 1.000 0.810 73 LYS B C 1
ATOM 8414 O O . LYS B 2 73 ? 5.868 15.467 -3.729 1.000 0.810 73 LYS B O 1
ATOM 8433 N N . ALA B 2 74 ? 4.047 15.645 -2.432 1.000 0.800 74 ALA B N 1
ATOM 8434 C CA . ALA B 2 74 ? 3.135 14.987 -3.376 1.000 0.800 74 ALA B CA 1
ATOM 8435 C C . ALA B 2 74 ? 3.108 15.682 -4.751 1.000 0.800 74 ALA B C 1
ATOM 8436 O O . ALA B 2 74 ? 3.019 15.032 -5.797 1.000 0.800 74 ALA B O 1
ATOM 8443 N N . LEU B 2 75 ? 3.211 17.013 -4.762 1.000 0.900 75 LEU B N 1
ATOM 8444 C CA . LEU B 2 75 ? 3.268 17.802 -5.989 1.000 0.900 75 LEU B CA 1
ATOM 8445 C C . LEU B 2 75 ? 4.588 17.601 -6.751 1.000 0.900 75 LEU B C 1
ATOM 8446 O O . LEU B 2 75 ? 4.565 17.402 -7.973 1.000 0.900 75 LEU B O 1
ATOM 8462 N N . ALA B 2 76 ? 5.722 17.628 -6.043 1.000 0.890 76 ALA B N 1
ATOM 8463 C CA . ALA B 2 76 ? 7.051 17.382 -6.604 1.000 0.890 76 ALA B CA 1
ATOM 8464 C C . ALA B 2 76 ? 7.184 15.950 -7.157 1.000 0.890 76 ALA B C 1
ATOM 8465 O O . ALA B 2 76 ? 7.699 15.762 -8.261 1.000 0.890 76 ALA B O 1
ATOM 8472 N N . ASP B 2 77 ? 6.611 14.970 -6.454 1.000 0.760 77 ASP B N 1
ATOM 8473 C CA . ASP B 2 77 ? 6.580 13.551 -6.837 1.000 0.760 77 ASP B CA 1
ATOM 8474 C C . ASP B 2 77 ? 5.563 13.230 -7.947 1.000 0.760 77 ASP B C 1
ATOM 8475 O O . ASP B 2 77 ? 5.463 12.088 -8.397 1.000 0.760 77 ASP B O 1
ATOM 8484 N N . LYS B 2 78 ? 4.843 14.243 -8.451 1.000 0.810 78 LYS B N 1
ATOM 8485 C CA . LYS B 2 78 ? 3.844 14.132 -9.530 1.000 0.810 78 LYS B CA 1
ATOM 8486 C C . LYS B 2 78 ? 2.627 13.272 -9.178 1.000 0.810 78 LYS B C 1
ATOM 8487 O O . LYS B 2 78 ? 1.957 12.760 -10.072 1.000 0.810 78 LYS B O 1
ATOM 8506 N N . GLU B 2 79 ? 2.299 13.151 -7.895 1.000 0.770 79 GLU B N 1
ATOM 8507 C CA . GLU B 2 79 ? 1.089 12.458 -7.435 1.000 0.770 79 GLU B CA 1
ATOM 8508 C C . GLU B 2 79 ? -0.184 13.307 -7.563 1.000 0.770 79 GLU B C 1
ATOM 8509 O O . GLU B 2 79 ? -1.298 12.771 -7.475 1.000 0.770 79 GLU B O 1
ATOM 8521 N N . VAL B 2 80 ? -0.010 14.622 -7.715 1.000 0.880 80 VAL B N 1
ATOM 8522 C CA . VAL B 2 80 ? -1.054 15.636 -7.909 1.000 0.880 80 VAL B CA 1
ATOM 8523 C C . VAL B 2 80 ? -0.602 16.679 -8.939 1.000 0.880 80 VAL B C 1
ATOM 8524 O O . VAL B 2 80 ? 0.594 16.846 -9.182 1.000 0.880 80 VAL B O 1
ATOM 8537 N N . ASP B 2 81 ? -1.542 17.381 -9.566 1.000 0.940 81 ASP B N 1
ATOM 8538 C CA . ASP B 2 81 ? -1.281 18.488 -10.497 1.000 0.940 81 ASP B CA 1
ATOM 8539 C C . ASP B 2 81 ? -1.006 19.807 -9.776 1.000 0.940 81 ASP B C 1
ATOM 8540 O O . ASP B 2 81 ? -0.198 20.609 -10.245 1.000 0.940 81 ASP B O 1
ATOM 8549 N N . ALA B 2 82 ? -1.670 20.010 -8.640 1.000 0.970 82 ALA B N 1
ATOM 8550 C CA . ALA B 2 82 ? -1.559 21.205 -7.820 1.000 0.970 82 ALA B CA 1
ATOM 8551 C C . ALA B 2 82 ? -1.676 20.861 -6.331 1.000 0.970 82 ALA B C 1
ATOM 8552 O O . ALA B 2 82 ? -2.151 19.782 -5.959 1.000 0.970 82 ALA B O 1
ATOM 8559 N N . ASN B 2 83 ? -1.291 21.800 -5.473 1.000 0.960 83 ASN B N 1
ATOM 8560 C CA . ASN B 2 83 ? -1.694 21.778 -4.075 1.000 0.960 83 ASN B CA 1
ATOM 8561 C C . ASN B 2 83 ? -2.339 23.101 -3.649 1.000 0.960 83 ASN B C 1
ATOM 8562 O O . ASN B 2 83 ? -2.147 24.138 -4.285 1.000 0.960 83 ASN B O 1
ATOM 8573 N N . TYR B 2 84 ? -3.144 23.026 -2.592 1.000 0.980 84 TYR B N 1
ATOM 8574 C CA . TYR B 2 84 ? -3.891 24.144 -2.039 1.000 0.980 84 TYR B CA 1
ATOM 8575 C C . TYR B 2 84 ? -3.951 24.026 -0.515 1.000 0.980 84 TYR B C 1
ATOM 8576 O O . TYR B 2 84 ? -4.799 23.320 0.030 1.000 0.980 84 TYR B O 1
ATOM 8594 N N . PHE B 2 85 ? -3.001 24.675 0.161 1.000 0.960 85 PHE B N 1
ATOM 8595 C CA . PHE B 2 85 ? -2.859 24.587 1.625 1.000 0.960 85 PHE B CA 1
ATOM 8596 C C . PHE B 2 85 ? -1.960 25.663 2.259 1.000 0.960 85 PHE B C 1
ATOM 8597 O O . PHE B 2 85 ? -1.970 25.827 3.474 1.000 0.960 85 PHE B O 1
ATOM 8614 N N . GLN B 2 86 ? -1.133 26.337 1.459 1.000 0.950 86 GLN B N 1
ATOM 8615 C CA . GLN B 2 86 ? 0.014 27.118 1.930 1.000 0.950 86 GLN B CA 1
ATOM 8616 C C . GLN B 2 86 ? -0.024 28.550 1.407 1.000 0.950 86 GLN B C 1
ATOM 8617 O O . GLN B 2 86 ? -0.702 28.834 0.424 1.000 0.950 86 GLN B O 1
ATOM 8631 N N . HIS B 2 87 ? 0.782 29.422 2.008 1.000 0.960 87 HIS B N 1
ATOM 8632 C CA . HIS B 2 87 ? 1.075 30.780 1.541 1.000 0.960 87 HIS B CA 1
ATOM 8633 C C . HIS B 2 87 ? 2.502 30.901 0.977 1.000 0.960 87 HIS B C 1
ATOM 8634 O O . HIS B 2 87 ? 3.342 30.032 1.220 1.000 0.960 87 HIS B O 1
ATOM 8648 N N . ILE B 2 88 ? 2.803 32.000 0.269 1.000 0.950 88 ILE B N 1
ATOM 8649 C CA . ILE B 2 88 ? 4.103 32.217 -0.407 1.000 0.950 88 ILE B CA 1
ATOM 8650 C C . ILE B 2 88 ? 5.312 32.010 0.531 1.000 0.950 88 ILE B C 1
ATOM 8651 O O . ILE B 2 88 ? 6.192 31.238 0.153 1.000 0.950 88 ILE B O 1
ATOM 8667 N N . PRO B 2 89 ? 5.348 32.553 1.769 1.000 0.950 89 PRO B N 1
ATOM 8668 C CA . PRO B 2 89 ? 6.485 32.332 2.672 1.000 0.950 89 PRO B CA 1
ATOM 8669 C C . PRO B 2 89 ? 6.749 30.858 3.003 1.000 0.950 89 PRO B C 1
ATOM 8670 O O . PRO B 2 89 ? 7.894 30.441 3.163 1.000 0.950 89 PRO B O 1
ATOM 8681 N N . TYR B 2 90 ? 5.690 30.044 3.082 1.000 0.950 90 TYR B N 1
ATOM 8682 C CA . TYR B 2 90 ? 5.839 28.615 3.339 1.000 0.950 90 TYR B CA 1
ATOM 8683 C C . TYR B 2 90 ? 6.437 27.913 2.120 1.000 0.950 90 TYR B C 1
ATOM 8684 O O . TYR B 2 90 ? 7.373 27.129 2.263 1.000 0.950 90 TYR B O 1
ATOM 8702 N N . LEU B 2 91 ? 5.954 28.249 0.918 1.000 0.960 91 LEU B N 1
ATOM 8703 C CA . LEU B 2 91 ? 6.490 27.716 -0.333 1.000 0.960 91 LEU B CA 1
ATOM 8704 C C . LEU B 2 91 ? 7.977 28.064 -0.512 1.000 0.960 91 LEU B C 1
ATOM 8705 O O . LEU B 2 91 ? 8.771 27.199 -0.877 1.000 0.960 91 LEU B O 1
ATOM 8721 N N . GLU B 2 92 ? 8.369 29.309 -0.235 1.000 0.950 92 GLU B N 1
ATOM 8722 C CA . GLU B 2 92 ? 9.763 29.752 -0.336 1.000 0.950 92 GLU B CA 1
ATOM 8723 C C . GLU B 2 92 ? 10.675 29.021 0.651 1.000 0.950 92 GLU B C 1
ATOM 8724 O O . GLU B 2 92 ? 11.742 28.541 0.258 1.000 0.950 92 GLU B O 1
ATOM 8736 N N . GLN B 2 93 ? 10.246 28.875 1.910 1.000 0.920 93 GLN B N 1
ATOM 8737 C CA . GLN B 2 93 ? 10.990 28.120 2.916 1.000 0.920 93 GLN B CA 1
ATOM 8738 C C . GLN B 2 93 ? 11.146 26.648 2.506 1.000 0.920 93 GLN B C 1
ATOM 8739 O O . GLN B 2 93 ? 12.245 26.097 2.576 1.000 0.920 93 GLN B O 1
ATOM 8753 N N . GLU B 2 94 ? 10.081 26.026 2.000 1.000 0.910 94 GLU B N 1
ATOM 8754 C CA . GLU B 2 94 ? 10.102 24.643 1.519 1.000 0.910 94 GLU B CA 1
ATOM 8755 C C . GLU B 2 94 ? 11.061 24.444 0.343 1.000 0.910 94 GLU B C 1
ATOM 8756 O O . GLU B 2 94 ? 11.833 23.487 0.339 1.000 0.910 94 GLU B O 1
ATOM 8768 N N . MET B 2 95 ? 11.064 25.347 -0.640 1.000 0.930 95 MET B N 1
ATOM 8769 C CA . MET B 2 95 ? 11.987 25.285 -1.781 1.000 0.930 95 MET B CA 1
ATOM 8770 C C . MET B 2 95 ? 13.445 25.561 -1.386 1.000 0.930 95 MET B C 1
ATOM 8771 O O . MET B 2 95 ? 14.371 25.098 -2.057 1.000 0.930 95 MET B O 1
ATOM 8785 N N . LYS B 2 96 ? 13.663 26.314 -0.302 1.000 0.910 96 LYS B N 1
ATOM 8786 C CA . LYS B 2 96 ? 14.989 26.582 0.267 1.000 0.910 96 LYS B CA 1
ATOM 8787 C C . LYS B 2 96 ? 15.543 25.361 0.999 1.000 0.910 96 LYS B C 1
ATOM 8788 O O . LYS B 2 96 ? 16.725 25.055 0.863 1.000 0.910 96 LYS B O 1
ATOM 8807 N N . GLU B 2 97 ? 14.688 24.665 1.742 1.000 0.870 97 GLU B N 1
ATOM 8808 C CA . GLU B 2 97 ? 15.017 23.407 2.420 1.000 0.870 97 GLU B CA 1
ATOM 8809 C C . GLU B 2 97 ? 15.153 22.236 1.429 1.000 0.870 97 GLU B C 1
ATOM 8810 O O . GLU B 2 97 ? 15.968 21.341 1.645 1.000 0.870 97 GLU B O 1
ATOM 8822 N N . ASN B 2 98 ? 14.415 22.267 0.312 1.000 0.870 98 ASN B N 1
ATOM 8823 C CA . ASN B 2 98 ? 14.354 21.194 -0.681 1.000 0.870 98 ASN B CA 1
ATOM 8824 C C . ASN B 2 98 ? 14.644 21.735 -2.091 1.000 0.870 98 ASN B C 1
ATOM 8825 O O . ASN B 2 98 ? 13.737 22.074 -2.851 1.000 0.870 98 ASN B O 1
ATOM 8836 N N . THR B 2 99 ? 15.919 21.756 -2.492 1.000 0.860 99 THR B N 1
ATOM 8837 C CA . THR B 2 99 ? 16.367 22.280 -3.805 1.000 0.860 99 THR B CA 1
ATOM 8838 C C . THR B 2 99 ? 15.733 21.598 -5.028 1.000 0.860 99 THR B C 1
ATOM 8839 O O . THR B 2 99 ? 15.755 22.131 -6.148 1.000 0.860 99 THR B O 1
ATOM 8850 N N . ASP B 2 100 ? 15.188 20.407 -4.800 1.000 0.870 100 ASP B N 1
ATOM 8851 C CA . ASP B 2 100 ? 14.543 19.507 -5.749 1.000 0.870 100 ASP B CA 1
ATOM 8852 C C . ASP B 2 100 ? 13.127 19.999 -6.094 1.000 0.870 100 ASP B C 1
ATOM 8853 O O . ASP B 2 100 ? 12.610 19.732 -7.183 1.000 0.870 100 ASP B O 1
ATOM 8862 N N . TYR B 2 101 ? 12.508 20.757 -5.182 1.000 0.930 101 TYR B N 1
ATOM 8863 C CA . TYR B 2 101 ? 11.164 21.298 -5.327 1.000 0.930 101 TYR B CA 1
ATOM 8864 C C . TYR B 2 101 ? 11.179 22.467 -6.313 1.000 0.930 101 TYR B C 1
ATOM 8865 O O . TYR B 2 101 ? 11.333 23.637 -5.970 1.000 0.930 101 TYR B O 1
ATOM 8883 N N . LYS B 2 102 ? 11.007 22.144 -7.598 1.000 0.960 102 LYS B N 1
ATOM 8884 C CA . LYS B 2 102 ? 10.781 23.123 -8.670 1.000 0.960 102 LYS B CA 1
ATOM 8885 C C . LYS B 2 102 ? 9.305 23.516 -8.713 1.000 0.960 102 LYS B C 1
ATOM 8886 O O . LYS B 2 102 ? 8.590 23.122 -9.633 1.000 0.960 102 LYS B O 1
ATOM 8905 N N . LEU B 2 103 ? 8.863 24.261 -7.707 1.000 0.970 103 LEU B N 1
ATOM 8906 C CA . LEU B 2 103 ? 7.473 24.686 -7.540 1.000 0.970 103 LEU B CA 1
ATOM 8907 C C . LEU B 2 103 ? 7.314 26.188 -7.804 1.000 0.970 103 LEU B C 1
ATOM 8908 O O . LEU B 2 103 ? 8.293 26.933 -7.781 1.000 0.970 103 LEU B O 1
ATOM 8924 N N . VAL B 2 104 ? 6.088 26.614 -8.103 1.000 0.980 104 VAL B N 1
ATOM 8925 C CA . VAL B 2 104 ? 5.733 28.015 -8.369 1.000 0.980 104 VAL B CA 1
ATOM 8926 C C . VAL B 2 104 ? 4.324 28.330 -7.870 1.000 0.980 104 VAL B C 1
ATOM 8927 O O . VAL B 2 104 ? 3.470 27.446 -7.775 1.000 0.980 104 VAL B O 1
ATOM 8940 N N . ASN B 2 105 ? 4.089 29.607 -7.581 1.000 0.970 105 ASN B N 1
ATOM 8941 C CA . ASN B 2 105 ? 2.773 30.152 -7.273 1.000 0.970 105 ASN B CA 1
ATOM 8942 C C . ASN B 2 105 ? 1.952 30.318 -8.565 1.000 0.970 105 ASN B C 1
ATOM 8943 O O . ASN B 2 105 ? 2.389 31.027 -9.469 1.000 0.970 105 ASN B O 1
ATOM 8954 N N . ALA B 2 106 ? 0.779 29.687 -8.635 1.000 0.980 106 ALA B N 1
ATOM 8955 C CA . ALA B 2 106 ? -0.181 29.862 -9.724 1.000 0.980 106 ALA B CA 1
ATOM 8956 C C . ALA B 2 106 ? -1.224 30.959 -9.447 1.000 0.980 106 ALA B C 1
ATOM 8957 O O . ALA B 2 106 ? -1.883 31.402 -10.381 1.000 0.980 106 ALA B O 1
ATOM 8964 N N . GLY B 2 107 ? -1.376 31.386 -8.192 1.000 0.970 107 GLY B N 1
ATOM 8965 C CA . GLY B 2 107 ? -2.236 32.499 -7.792 1.000 0.970 107 GLY B CA 1
ATOM 8966 C C . GLY B 2 107 ? -2.763 32.359 -6.363 1.000 0.970 107 GLY B C 1
ATOM 8967 O O . GLY B 2 107 ? -2.943 31.243 -5.857 1.000 0.970 107 GLY B O 1
ATOM 8971 N N . ALA B 2 108 ? -2.997 33.498 -5.704 1.000 0.970 108 ALA B N 1
ATOM 8972 C CA . ALA B 2 108 ? -3.603 33.553 -4.374 1.000 0.970 108 ALA B CA 1
ATOM 8973 C C . ALA B 2 108 ? -5.121 33.367 -4.447 1.000 0.970 108 ALA B C 1
ATOM 8974 O O . ALA B 2 108 ? -5.742 33.747 -5.422 1.000 0.970 108 ALA B O 1
ATOM 8981 N N . VAL B 2 109 ? -5.743 32.793 -3.415 1.000 0.970 109 VAL B N 1
ATOM 8982 C CA . VAL B 2 109 ? -7.188 32.490 -3.416 1.000 0.970 109 VAL B CA 1
ATOM 8983 C C . VAL B 2 109 ? -7.886 33.113 -2.215 1.000 0.970 109 VAL B C 1
ATOM 8984 O O . VAL B 2 109 ? -8.892 33.816 -2.357 1.000 0.970 109 VAL B O 1
ATOM 8997 N N . HIS B 2 110 ? -7.351 32.890 -1.015 1.000 0.960 110 HIS B N 1
ATOM 8998 C CA . HIS B 2 110 ? -7.944 33.399 0.220 1.000 0.960 110 HIS B CA 1
ATOM 8999 C C . HIS B 2 110 ? -6.896 33.719 1.282 1.000 0.960 110 HIS B C 1
ATOM 9000 O O . HIS B 2 110 ? -5.774 33.236 1.234 1.000 0.960 110 HIS B O 1
ATOM 9014 N N . LEU B 2 111 ? -7.282 34.507 2.276 1.000 0.960 111 LEU B N 1
ATOM 9015 C CA . LEU B 2 111 ? -6.517 34.794 3.478 1.000 0.960 111 LEU B CA 1
ATOM 9016 C C . LEU B 2 111 ? -7.188 34.140 4.691 1.000 0.960 111 LEU B C 1
ATOM 9017 O O . LEU B 2 111 ? -8.407 34.199 4.850 1.000 0.960 111 LEU B O 1
ATOM 9033 N N . GLU B 2 112 ? -6.367 33.553 5.554 1.000 0.970 112 GLU B N 1
ATOM 9034 C CA . GLU B 2 112 ? -6.737 32.978 6.848 1.000 0.970 112 GLU B CA 1
ATOM 9035 C C . GLU B 2 112 ? -6.007 33.750 7.953 1.000 0.970 112 GLU B C 1
ATOM 9036 O O . GLU B 2 112 ? -4.860 33.413 8.262 1.000 0.970 112 GLU B O 1
ATOM 9048 N N . PRO B 2 113 ? -6.612 34.812 8.517 1.000 0.960 113 PRO B N 1
ATOM 9049 C CA . PRO B 2 113 ? -5.993 35.580 9.592 1.000 0.960 113 PRO B CA 1
ATOM 9050 C C . PRO B 2 113 ? -5.687 34.678 10.790 1.000 0.960 113 PRO B C 1
ATOM 9051 O O . PRO B 2 113 ? -6.580 34.008 11.309 1.000 0.960 113 PRO B O 1
ATOM 9062 N N . PHE B 2 114 ? -4.426 34.640 11.217 1.000 0.950 114 PHE B N 1
ATOM 9063 C CA . PHE B 2 114 ? -3.983 33.745 12.288 1.000 0.950 114 PHE B CA 1
ATOM 9064 C C . PHE B 2 114 ? -4.702 34.071 13.611 1.000 0.950 114 PHE B C 1
ATOM 9065 O O . PHE B 2 114 ? -4.997 35.234 13.890 1.000 0.950 114 PHE B O 1
ATOM 9082 N N . GLY B 2 115 ? -4.993 33.061 14.433 1.000 0.970 115 GLY B N 1
ATOM 9083 C CA . GLY B 2 115 ? -5.646 33.235 15.730 1.000 0.970 115 GLY B CA 1
ATOM 9084 C C . GLY B 2 115 ? -4.777 32.760 16.891 1.000 0.970 115 GLY B C 1
ATOM 9085 O O . GLY B 2 115 ? -4.082 31.746 16.785 1.000 0.970 115 GLY B O 1
ATOM 9089 N N . ILE B 2 116 ? -4.870 33.471 18.016 1.000 0.980 116 ILE B N 1
ATOM 9090 C CA . ILE B 2 116 ? -4.333 33.043 19.311 1.000 0.980 116 ILE B CA 1
ATOM 9091 C C . ILE B 2 116 ? -5.501 32.710 20.232 1.000 0.980 116 ILE B C 1
ATOM 9092 O O . ILE B 2 116 ? -6.494 33.435 20.284 1.000 0.980 116 ILE B O 1
ATOM 9108 N N . TYR B 2 117 ? -5.378 31.624 20.982 1.000 0.980 117 TYR B N 1
ATOM 9109 C CA . TYR B 2 117 ? -6.449 31.061 21.793 1.000 0.980 117 TYR B CA 1
ATOM 9110 C C . TYR B 2 117 ? -5.970 30.819 23.225 1.000 0.980 117 TYR B C 1
ATOM 9111 O O . TYR B 2 117 ? -4.791 30.561 23.468 1.000 0.980 117 TYR B O 1
ATOM 9129 N N . SER B 2 118 ? -6.889 30.873 24.189 1.000 0.980 118 SER B N 1
ATOM 9130 C CA . SER B 2 118 ? -6.620 30.517 25.587 1.000 0.980 118 SER B CA 1
ATOM 9131 C C . SER B 2 118 ? -7.887 30.020 26.283 1.000 0.980 118 SER B C 1
ATOM 9132 O O . SER B 2 118 ? -8.989 30.496 26.011 1.000 0.980 118 SER B O 1
ATOM 9140 N N . LYS B 2 119 ? -7.747 29.019 27.159 1.000 0.960 119 LYS B N 1
ATOM 9141 C CA . LYS B 2 119 ? -8.827 28.547 28.049 1.000 0.960 119 LYS B CA 1
ATOM 9142 C C . LYS B 2 119 ? -8.837 29.290 29.389 1.000 0.960 119 LYS B C 1
ATOM 9143 O O . LYS B 2 119 ? -9.808 29.178 30.134 1.000 0.960 119 LYS B O 1
ATOM 9162 N N . THR B 2 120 ? -7.744 29.969 29.724 1.000 0.970 120 THR B N 1
ATOM 9163 C CA . THR B 2 120 ? -7.455 30.516 31.058 1.000 0.970 120 THR B CA 1
ATOM 9164 C C . THR B 2 120 ? -7.503 32.037 31.074 1.000 0.970 120 THR B C 1
ATOM 9165 O O . THR B 2 120 ? -7.978 32.614 32.051 1.000 0.970 120 THR B O 1
ATOM 9176 N N . TYR B 2 121 ? -7.080 32.684 29.989 1.000 0.970 121 TYR B N 1
ATOM 9177 C CA . TYR B 2 121 ? -6.986 34.137 29.880 1.000 0.970 121 TYR B CA 1
ATOM 9178 C C . TYR B 2 121 ? -7.915 34.668 28.786 1.000 0.970 121 TYR B C 1
ATOM 9179 O O . TYR B 2 121 ? -8.119 34.019 27.763 1.000 0.970 121 TYR B O 1
ATOM 9197 N N . LYS B 2 122 ? -8.497 35.856 28.999 1.000 0.960 122 LYS B N 1
ATOM 9198 C CA . LYS B 2 122 ? -9.421 36.486 28.036 1.000 0.960 122 LYS B CA 1
ATOM 9199 C C . LYS B 2 122 ? -8.724 37.335 26.983 1.000 0.960 122 LYS B C 1
ATOM 9200 O O . LYS B 2 122 ? -9.325 37.622 25.954 1.000 0.960 122 LYS B O 1
ATOM 9219 N N . SER B 2 123 ? -7.499 37.770 27.252 1.000 0.970 123 SER B N 1
ATOM 9220 C CA . SER B 2 123 ? -6.708 38.580 26.335 1.000 0.970 123 SER B CA 1
ATOM 9221 C C . SER B 2 123 ? -5.217 38.386 26.592 1.000 0.970 123 SER B C 1
ATOM 9222 O O . SER B 2 123 ? -4.807 38.040 27.701 1.000 0.970 123 SER B O 1
ATOM 9230 N N . LEU B 2 124 ? -4.391 38.688 25.589 1.000 0.970 124 LEU B N 1
ATOM 9231 C CA . LEU B 2 124 ? -2.926 38.674 25.707 1.000 0.970 124 LEU B CA 1
ATOM 9232 C C . LEU B 2 124 ? -2.398 39.603 26.816 1.000 0.970 124 LEU B C 1
ATOM 9233 O O . LEU B 2 124 ? -1.325 39.395 27.383 1.000 0.970 124 LEU B O 1
ATOM 9249 N N . LYS B 2 125 ? -3.168 40.635 27.156 1.000 0.950 125 LYS B N 1
ATOM 9250 C CA . LYS B 2 125 ? -2.805 41.636 28.163 1.000 0.950 125 LYS B CA 1
ATOM 9251 C C . LYS B 2 125 ? -2.833 41.060 29.575 1.000 0.950 125 LYS B C 1
ATOM 9252 O O . LYS B 2 125 ? -2.014 41.467 30.398 1.000 0.950 125 LYS B O 1
ATOM 9271 N N . ASP B 2 126 ? -3.718 40.095 29.813 1.000 0.970 126 ASP B N 1
ATOM 9272 C CA . ASP B 2 126 ? -3.942 39.461 31.115 1.000 0.970 126 ASP B CA 1
ATOM 9273 C C . ASP B 2 126 ? -2.914 38.358 31.427 1.000 0.970 126 ASP B C 1
ATOM 9274 O O . ASP B 2 126 ? -2.892 37.851 32.547 1.000 0.970 126 ASP B O 1
ATOM 9283 N N . LEU B 2 127 ? -2.057 37.990 30.461 1.000 0.970 127 LEU B N 1
ATOM 9284 C CA . LEU B 2 127 ? -0.999 36.993 30.657 1.000 0.970 127 LEU B CA 1
ATOM 9285 C C . LEU B 2 127 ? -0.024 37.437 31.769 1.000 0.970 127 LEU B C 1
ATOM 9286 O O . LEU B 2 127 ? 0.387 38.602 31.778 1.000 0.970 127 LEU B O 1
ATOM 9302 N N . PRO B 2 128 ? 0.366 36.558 32.702 1.000 0.970 128 PRO B N 1
ATOM 9303 C CA . PRO B 2 128 ? 1.270 36.899 33.799 1.000 0.970 128 PRO B CA 1
ATOM 9304 C C . PRO B 2 128 ? 2.739 37.003 33.357 1.000 0.970 128 PRO B C 1
ATOM 9305 O O . PRO B 2 128 ? 3.095 36.710 32.213 1.000 0.970 128 PRO B O 1
ATOM 9316 N N . ASP B 2 129 ? 3.595 37.405 34.297 1.000 0.970 129 ASP B N 1
ATOM 9317 C CA . ASP B 2 129 ? 5.046 37.238 34.178 1.000 0.970 129 ASP B CA 1
ATOM 9318 C C . ASP B 2 129 ? 5.395 35.741 34.118 1.000 0.970 129 ASP B C 1
ATOM 9319 O O . ASP B 2 129 ? 4.896 34.957 34.929 1.000 0.970 129 ASP B O 1
ATOM 9328 N N . GLY B 2 130 ? 6.237 35.346 33.158 1.000 0.970 130 GLY B N 1
ATOM 9329 C CA . GLY B 2 130 ? 6.621 33.951 32.922 1.000 0.970 130 GLY B CA 1
ATOM 9330 C C . GLY B 2 130 ? 5.602 33.127 32.128 1.000 0.970 130 GLY B C 1
ATOM 9331 O O . GLY B 2 130 ? 5.712 31.904 32.100 1.000 0.970 130 GLY B O 1
ATOM 9335 N N . ALA B 2 131 ? 4.597 33.755 31.506 1.000 0.980 131 ALA B N 1
ATOM 9336 C CA . ALA B 2 131 ? 3.562 33.022 30.777 1.000 0.980 131 ALA B CA 1
ATOM 9337 C C . ALA B 2 131 ? 4.141 32.163 29.637 1.000 0.980 131 ALA B C 1
ATOM 9338 O O . ALA B 2 131 ? 5.003 32.609 28.874 1.000 0.980 131 ALA B O 1
ATOM 9345 N N . THR B 2 132 ? 3.624 30.942 29.500 1.000 0.980 132 THR B N 1
ATOM 9346 C CA . THR B 2 132 ? 4.013 29.983 28.460 1.000 0.980 132 THR B CA 1
ATOM 9347 C C . THR B 2 132 ? 3.188 30.200 27.192 1.000 0.980 132 THR B C 1
ATOM 9348 O O . THR B 2 132 ? 1.969 30.028 27.189 1.000 0.980 132 THR B O 1
ATOM 9359 N N . ILE B 2 133 ? 3.859 30.513 26.085 1.000 0.980 133 ILE B N 1
ATOM 9360 C CA . ILE B 2 133 ? 3.274 30.682 24.753 1.000 0.980 133 ILE B CA 1
ATOM 9361 C C . ILE B 2 133 ? 3.570 29.445 23.897 1.000 0.980 133 ILE B C 1
ATOM 9362 O O . ILE B 2 133 ? 4.731 29.099 23.657 1.000 0.980 133 ILE B O 1
ATOM 9378 N N . ILE B 2 134 ? 2.522 28.782 23.406 1.000 0.950 134 ILE B N 1
ATOM 9379 C CA . ILE B 2 134 ? 2.635 27.641 22.491 1.000 0.950 134 ILE B CA 1
ATOM 9380 C C . ILE B 2 134 ? 2.621 28.151 21.047 1.000 0.950 134 ILE B C 1
ATOM 9381 O O . ILE B 2 134 ? 1.583 28.549 20.514 1.000 0.950 134 ILE B O 1
ATOM 9397 N N . LEU B 2 135 ? 3.792 28.132 20.421 1.000 0.950 135 LEU B N 1
ATOM 9398 C CA . LEU B 2 135 ? 3.985 28.404 19.002 1.000 0.950 135 LEU B CA 1
ATOM 9399 C C . LEU B 2 135 ? 3.748 27.140 18.178 1.000 0.950 135 LEU B C 1
ATOM 9400 O O . LEU B 2 135 ? 3.958 26.022 18.662 1.000 0.950 135 LEU B O 1
ATOM 9416 N N . THR B 2 136 ? 3.430 27.318 16.897 1.000 0.930 136 THR B N 1
ATOM 9417 C CA . THR B 2 136 ? 3.619 26.231 15.941 1.000 0.930 136 THR B CA 1
ATOM 9418 C C . THR B 2 136 ? 5.122 26.028 15.684 1.000 0.930 136 THR B C 1
ATOM 9419 O O . THR B 2 136 ? 5.944 26.948 15.791 1.000 0.930 136 THR B O 1
ATOM 9430 N N . ASN B 2 137 ? 5.534 24.814 15.337 1.000 0.870 137 ASN B N 1
ATOM 9431 C CA . ASN B 2 137 ? 6.906 24.555 14.895 1.000 0.870 137 ASN B CA 1
ATOM 9432 C C . ASN B 2 137 ? 7.154 24.981 13.432 1.000 0.870 137 ASN B C 1
ATOM 9433 O O . ASN B 2 137 ? 8.283 24.849 12.959 1.000 0.870 137 ASN B O 1
ATOM 9444 N N . ASN B 2 138 ? 6.146 25.532 12.741 1.000 0.890 138 ASN B N 1
ATOM 9445 C CA . ASN B 2 138 ? 6.254 25.990 11.361 1.000 0.890 138 ASN B CA 1
ATOM 9446 C C . ASN B 2 138 ? 7.329 27.081 11.243 1.000 0.890 138 ASN B C 1
ATOM 9447 O O . ASN B 2 138 ? 7.189 28.186 11.771 1.000 0.890 138 ASN B O 1
ATOM 9458 N N . VAL B 2 139 ? 8.431 26.754 10.564 1.000 0.860 139 VAL B N 1
ATOM 9459 C CA . VAL B 2 139 ? 9.597 27.639 10.430 1.000 0.860 139 VAL B CA 1
ATOM 9460 C C . VAL B 2 139 ? 9.230 28.920 9.680 1.000 0.860 139 VAL B C 1
ATOM 9461 O O . VAL B 2 139 ? 9.646 29.997 10.099 1.000 0.860 139 VAL B O 1
ATOM 9474 N N . ALA B 2 140 ? 8.391 28.817 8.647 1.000 0.910 140 ALA B N 1
ATOM 9475 C CA . ALA B 2 140 ? 7.971 29.946 7.818 1.000 0.910 140 ALA B CA 1
ATOM 9476 C C . ALA B 2 140 ? 6.980 30.898 8.513 1.000 0.910 140 ALA B C 1
ATOM 9477 O O . ALA B 2 140 ? 6.704 31.978 8.001 1.000 0.910 140 ALA B O 1
ATOM 9484 N N . GLU B 2 141 ? 6.418 30.504 9.660 1.000 0.950 141 GLU B N 1
ATOM 9485 C CA . GLU B 2 141 ? 5.445 31.311 10.406 1.000 0.950 141 GLU B CA 1
ATOM 9486 C C . GLU B 2 141 ? 5.995 31.856 11.730 1.000 0.950 141 GLU B C 1
ATOM 9487 O O . GLU B 2 141 ? 5.257 32.491 12.481 1.000 0.950 141 GLU B O 1
ATOM 9499 N N . GLN B 2 142 ? 7.284 31.662 12.034 1.000 0.960 142 GLN B N 1
ATOM 9500 C CA . GLN B 2 142 ? 7.878 32.195 13.269 1.000 0.960 142 GLN B CA 1
ATOM 9501 C C . GLN B 2 142 ? 7.737 33.714 13.342 1.000 0.960 142 GLN B C 1
ATOM 9502 O O . GLN B 2 142 ? 7.216 34.248 14.322 1.000 0.960 142 GLN B O 1
ATOM 9516 N N . GLY B 2 143 ? 8.110 34.390 12.260 1.000 0.960 143 GLY B N 1
ATOM 9517 C CA . GLY B 2 143 ? 7.953 35.826 12.124 1.000 0.960 143 GLY B CA 1
ATOM 9518 C C . GLY B 2 143 ? 6.498 36.275 12.237 1.000 0.960 143 GLY B C 1
ATOM 9519 O O . GLY B 2 143 ? 6.192 37.216 12.967 1.000 0.960 143 GLY B O 1
ATOM 9523 N N . ARG B 2 144 ? 5.581 35.531 11.606 1.000 0.970 144 ARG B N 1
ATOM 9524 C CA . ARG B 2 144 ? 4.128 35.756 11.665 1.000 0.970 144 ARG B CA 1
ATOM 9525 C C . ARG B 2 144 ? 3.583 35.717 13.097 1.000 0.970 144 ARG B C 1
ATOM 9526 O O . ARG B 2 144 ? 2.875 36.630 13.513 1.000 0.970 144 ARG B O 1
ATOM 9547 N N . MET B 2 145 ? 3.935 34.683 13.863 1.000 0.980 145 MET B N 1
ATOM 9548 C CA . MET B 2 145 ? 3.483 34.521 15.249 1.000 0.980 145 MET B CA 1
ATOM 9549 C C . MET B 2 145 ? 4.063 35.606 16.166 1.000 0.980 145 MET B C 1
ATOM 9550 O O . MET B 2 145 ? 3.337 36.199 16.964 1.000 0.980 145 MET B O 1
ATOM 9564 N N . LEU B 2 146 ? 5.356 35.923 16.031 1.000 0.980 146 LEU B N 1
ATOM 9565 C CA . LEU B 2 146 ? 6.010 36.958 16.840 1.000 0.980 146 LEU B CA 1
ATOM 9566 C C . LEU B 2 146 ? 5.488 38.364 16.534 1.000 0.980 146 LEU B C 1
ATOM 9567 O O . LEU B 2 146 ? 5.334 39.169 17.454 1.000 0.980 146 LEU B O 1
ATOM 9583 N N . ALA B 2 147 ? 5.148 38.639 15.274 1.000 0.970 147 ALA B N 1
ATOM 9584 C CA . ALA B 2 147 ? 4.559 39.907 14.862 1.000 0.970 147 ALA B CA 1
ATOM 9585 C C . ALA B 2 147 ? 3.263 40.215 15.619 1.000 0.970 147 ALA B C 1
ATOM 9586 O O . ALA B 2 147 ? 3.048 41.346 16.045 1.000 0.970 147 ALA B O 1
ATOM 9593 N N . MET B 2 148 ? 2.404 39.217 15.842 1.000 0.970 148 MET B N 1
ATOM 9594 C CA . MET B 2 148 ? 1.175 39.414 16.616 1.000 0.970 148 MET B CA 1
ATOM 9595 C C . MET B 2 148 ? 1.458 39.763 18.085 1.000 0.970 148 MET B C 1
ATOM 9596 O O . MET B 2 148 ? 0.764 40.600 18.659 1.000 0.970 148 MET B O 1
ATOM 9610 N N . LEU B 2 149 ? 2.490 39.166 18.694 1.000 0.980 149 LEU B N 1
ATOM 9611 C CA . LEU B 2 149 ? 2.885 39.468 20.078 1.000 0.980 149 LEU B CA 1
ATOM 9612 C C . LEU B 2 149 ? 3.517 40.858 20.204 1.000 0.980 149 LEU B C 1
ATOM 9613 O O . LEU B 2 149 ? 3.256 41.571 21.176 1.000 0.980 149 LEU B O 1
ATOM 9629 N N . GLU B 2 150 ? 4.329 41.254 19.222 1.000 0.970 150 GLU B N 1
ATOM 9630 C CA . GLU B 2 150 ? 4.856 42.616 19.130 1.000 0.970 150 GLU B CA 1
ATOM 9631 C C . GLU B 2 150 ? 3.714 43.623 18.967 1.000 0.970 150 GLU B C 1
ATOM 9632 O O . GLU B 2 150 ? 3.651 44.607 19.703 1.000 0.970 150 GLU B O 1
ATOM 9644 N N . ASN B 2 151 ? 2.751 43.333 18.087 1.000 0.960 151 ASN B N 1
ATOM 9645 C CA . ASN B 2 151 ? 1.583 44.181 17.862 1.000 0.960 151 ASN B CA 1
ATOM 9646 C C . ASN B 2 151 ? 0.698 44.327 19.117 1.000 0.960 151 ASN B C 1
ATOM 9647 O O . ASN B 2 151 ? 0.108 45.382 19.344 1.000 0.960 151 ASN B O 1
ATOM 9658 N N . ALA B 2 152 ? 0.646 43.304 19.973 1.000 0.970 152 ALA B N 1
ATOM 9659 C CA . ALA B 2 152 ? -0.021 43.360 21.274 1.000 0.970 152 ALA B CA 1
ATOM 9660 C C . ALA B 2 152 ? 0.799 44.082 22.367 1.000 0.970 152 ALA B C 1
ATOM 9661 O O . ALA B 2 152 ? 0.297 44.300 23.473 1.000 0.970 152 ALA B O 1
ATOM 9668 N N . GLY B 2 153 ? 2.052 44.452 22.079 1.000 0.970 153 GLY B N 1
ATOM 9669 C CA . GLY B 2 153 ? 2.957 45.135 23.004 1.000 0.970 153 GLY B CA 1
ATOM 9670 C C . GLY B 2 153 ? 3.622 44.219 24.034 1.000 0.970 153 GLY B C 1
ATOM 9671 O O . GLY B 2 153 ? 4.084 44.698 25.069 1.000 0.970 153 GLY B O 1
ATOM 9675 N N . LEU B 2 154 ? 3.659 42.908 23.788 1.000 0.970 154 LEU B N 1
ATOM 9676 C CA . LEU B 2 154 ? 4.265 41.939 24.705 1.000 0.970 154 LEU B CA 1
ATOM 9677 C C . LEU B 2 154 ? 5.771 41.766 24.490 1.000 0.970 154 LEU B C 1
ATOM 9678 O O . LEU B 2 154 ? 6.484 41.437 25.438 1.000 0.970 154 LEU B O 1
ATOM 9694 N N . ILE B 2 155 ? 6.248 41.983 23.263 1.000 0.980 155 ILE B N 1
ATOM 9695 C CA . ILE B 2 155 ? 7.660 41.877 22.878 1.000 0.980 155 ILE B CA 1
ATOM 9696 C C . ILE B 2 155 ? 8.045 43.000 21.914 1.000 0.980 155 ILE B C 1
ATOM 9697 O O . ILE B 2 155 ? 7.192 43.739 21.431 1.000 0.980 155 ILE B O 1
ATOM 9713 N N . THR B 2 156 ? 9.335 43.100 21.612 1.000 0.970 156 THR B N 1
ATOM 9714 C CA . THR B 2 156 ? 9.820 43.858 20.450 1.000 0.970 156 THR B CA 1
ATOM 9715 C C . THR B 2 156 ? 10.852 43.047 19.692 1.000 0.970 156 THR B C 1
ATOM 9716 O O . THR B 2 156 ? 11.729 42.445 20.323 1.000 0.970 156 THR B O 1
ATOM 9727 N N . LEU B 2 157 ? 10.795 43.102 18.370 1.000 0.970 157 LEU B N 1
ATOM 9728 C CA . LEU B 2 157 ? 11.720 42.443 17.461 1.000 0.970 157 LEU B CA 1
ATOM 9729 C C . LEU B 2 157 ? 12.862 43.378 17.039 1.000 0.970 157 LEU B C 1
ATOM 9730 O O . LEU B 2 157 ? 12.816 44.598 17.226 1.000 0.970 157 LEU B O 1
ATOM 9746 N N . ASP B 2 158 ? 13.939 42.792 16.519 1.000 0.960 158 ASP B N 1
ATOM 9747 C CA . ASP B 2 158 ? 15.029 43.540 15.903 1.000 0.960 158 ASP B CA 1
ATOM 9748 C C . ASP B 2 158 ? 14.534 44.194 14.610 1.000 0.960 158 ASP B C 1
ATOM 9749 O O . ASP B 2 158 ? 14.254 43.522 13.622 1.000 0.960 158 ASP B O 1
ATOM 9758 N N . SER B 2 159 ? 14.473 45.524 14.595 1.000 0.940 159 SER B N 1
ATOM 9759 C CA . SER B 2 159 ? 13.993 46.297 13.448 1.000 0.940 159 SER B CA 1
ATOM 9760 C C . SER B 2 159 ? 14.866 46.184 12.194 1.000 0.940 159 SER B C 1
ATOM 9761 O O . SER B 2 159 ? 14.487 46.698 11.145 1.000 0.940 159 SER B O 1
ATOM 9769 N N . LYS B 2 160 ? 16.045 45.552 12.282 1.000 0.950 160 LYS B N 1
ATOM 9770 C CA . LYS B 2 160 ? 16.895 45.243 11.122 1.000 0.950 160 LYS B CA 1
ATOM 9771 C C . LYS B 2 160 ? 16.495 43.949 10.410 1.000 0.950 160 LYS B C 1
ATOM 9772 O O . LYS B 2 160 ? 17.077 43.652 9.368 1.000 0.950 160 LYS B O 1
ATOM 9791 N N . VAL B 2 161 ? 15.568 43.182 10.980 1.000 0.950 161 VAL B N 1
ATOM 9792 C CA . VAL B 2 161 ? 15.074 41.918 10.432 1.000 0.950 161 VAL B CA 1
ATOM 9793 C C . VAL B 2 161 ? 13.658 42.151 9.917 1.000 0.950 161 VAL B C 1
ATOM 9794 O O . VAL B 2 161 ? 12.777 42.563 10.669 1.000 0.950 161 VAL B O 1
ATOM 9807 N N . GLU B 2 162 ? 13.448 41.914 8.622 1.000 0.950 162 GLU B N 1
ATOM 9808 C CA . GLU B 2 162 ? 12.107 41.879 8.028 1.000 0.950 162 GLU B CA 1
ATOM 9809 C C . GLU B 2 162 ? 11.228 40.887 8.804 1.000 0.950 162 GLU B C 1
ATOM 9810 O O . GLU B 2 162 ? 11.663 39.790 9.154 1.000 0.950 162 GLU B O 1
ATOM 9822 N N . THR B 2 163 ? 9.972 41.240 9.078 1.000 0.940 163 THR B N 1
ATOM 9823 C CA . THR B 2 163 ? 9.107 40.459 9.977 1.000 0.940 163 THR B CA 1
ATOM 9824 C C . THR B 2 163 ? 8.900 39.021 9.512 1.000 0.940 163 THR B C 1
ATOM 9825 O O . THR B 2 163 ? 8.824 38.130 10.348 1.000 0.940 163 THR B O 1
ATOM 9836 N N . VAL B 2 164 ? 8.830 38.782 8.199 1.000 0.930 164 VAL B N 1
ATOM 9837 C CA . VAL B 2 164 ? 8.664 37.430 7.635 1.000 0.930 164 VAL B CA 1
ATOM 9838 C C . VAL B 2 164 ? 9.859 36.516 7.947 1.000 0.930 164 VAL B C 1
ATOM 9839 O O . VAL B 2 164 ? 9.686 35.306 8.061 1.000 0.930 164 VAL B O 1
ATOM 9852 N N . ASP B 2 165 ? 11.040 37.101 8.168 1.000 0.940 165 ASP B N 1
ATOM 9853 C CA . ASP B 2 165 ? 12.294 36.395 8.444 1.000 0.940 165 ASP B CA 1
ATOM 9854 C C . ASP B 2 165 ? 12.609 36.280 9.948 1.000 0.940 165 ASP B C 1
ATOM 9855 O O . ASP B 2 165 ? 13.583 35.627 10.333 1.000 0.940 165 ASP B O 1
ATOM 9864 N N . ALA B 2 166 ? 11.816 36.912 10.817 1.000 0.960 166 ALA B N 1
ATOM 9865 C CA . ALA B 2 166 ? 12.090 36.952 12.248 1.000 0.960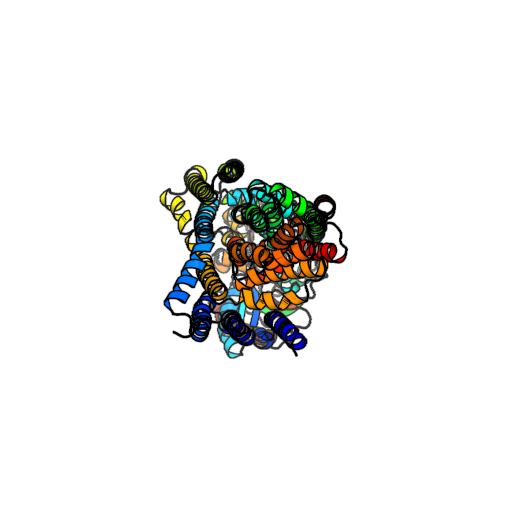 166 ALA B CA 1
ATOM 9866 C C . ALA B 2 166 ? 11.911 35.581 12.933 1.000 0.960 166 ALA B C 1
ATOM 9867 O O . ALA B 2 166 ? 11.027 34.781 12.621 1.000 0.960 166 ALA B O 1
ATOM 9874 N N . THR B 2 167 ? 12.741 35.322 13.940 1.000 0.950 167 THR B N 1
ATOM 9875 C CA . THR B 2 167 ? 12.712 34.126 14.788 1.000 0.950 167 THR B CA 1
ATOM 9876 C C . THR B 2 167 ? 12.806 34.505 16.269 1.000 0.950 167 THR B C 1
ATOM 9877 O O . THR B 2 167 ? 13.026 35.661 16.622 1.000 0.950 167 THR B O 1
ATOM 9888 N N . LEU B 2 168 ? 12.709 33.525 17.181 1.000 0.950 168 LEU B N 1
ATOM 9889 C CA . LEU B 2 168 ? 12.890 33.756 18.627 1.000 0.950 168 LEU B CA 1
ATOM 9890 C C . LEU B 2 168 ? 14.227 34.441 18.984 1.000 0.950 168 LEU B C 1
ATOM 9891 O O . LEU B 2 168 ? 14.331 35.065 20.037 1.000 0.950 168 LEU B O 1
ATOM 9907 N N . LYS B 2 169 ? 15.245 34.338 18.118 1.000 0.960 169 LYS B N 1
ATOM 9908 C CA . LYS B 2 169 ? 16.562 34.972 18.306 1.000 0.960 169 LYS B CA 1
ATOM 9909 C C . LYS B 2 169 ? 16.526 36.488 18.131 1.000 0.960 169 LYS B C 1
ATOM 9910 O O . LYS B 2 169 ? 17.425 37.173 18.609 1.000 0.960 169 LYS B O 1
ATOM 9929 N N . ASP B 2 170 ? 15.498 36.988 17.457 1.000 0.960 170 ASP B N 1
ATOM 9930 C CA . ASP B 2 170 ? 15.371 38.387 17.068 1.000 0.960 170 ASP B CA 1
ATOM 9931 C C . ASP B 2 170 ? 14.550 39.190 18.089 1.000 0.960 170 ASP B C 1
ATOM 9932 O O . ASP B 2 170 ? 14.363 40.393 17.933 1.000 0.960 170 ASP B O 1
ATOM 9941 N N . ILE B 2 171 ? 14.097 38.561 19.180 1.000 0.970 171 ILE B N 1
ATOM 9942 C CA . ILE B 2 171 ? 13.439 39.247 20.295 1.000 0.970 171 ILE B CA 1
ATOM 9943 C C . ILE B 2 171 ? 14.462 40.116 21.041 1.000 0.970 171 ILE B C 1
ATOM 9944 O O . ILE B 2 171 ? 15.408 39.624 21.653 1.000 0.970 171 ILE B O 1
ATOM 9960 N N . LYS B 2 172 ? 14.244 41.432 21.048 1.000 0.970 172 LYS B N 1
ATOM 9961 C CA . LYS B 2 172 ? 15.061 42.406 21.796 1.000 0.970 172 LYS B CA 1
ATOM 9962 C C . LYS B 2 172 ? 14.560 42.649 23.206 1.000 0.970 172 LYS B C 1
ATOM 9963 O O . LYS B 2 172 ? 15.358 42.862 24.116 1.000 0.970 172 LYS B O 1
ATOM 9982 N N . LYS B 2 173 ? 13.240 42.700 23.370 1.000 0.970 173 LYS B N 1
ATOM 9983 C CA . LYS B 2 173 ? 12.591 42.928 24.662 1.000 0.970 173 LYS B CA 1
ATOM 9984 C C . LYS B 2 173 ? 11.507 41.889 24.855 1.000 0.970 173 LYS B C 1
ATOM 9985 O O . LYS B 2 173 ? 10.710 41.653 23.953 1.000 0.970 173 LYS B O 1
ATOM 10004 N N . ASN B 2 174 ? 11.485 41.330 26.054 1.000 0.970 174 ASN B N 1
ATOM 10005 C CA . ASN B 2 174 ? 10.481 40.398 26.543 1.000 0.970 174 ASN B CA 1
ATOM 10006 C C . ASN B 2 174 ? 10.159 40.768 28.007 1.000 0.970 174 ASN B C 1
ATOM 10007 O O . ASN B 2 174 ? 10.582 40.062 28.915 1.000 0.970 174 ASN B O 1
ATOM 10018 N N . PRO B 2 175 ? 9.521 41.930 28.268 1.000 0.960 175 PRO B N 1
ATOM 10019 C CA . PRO B 2 175 ? 9.341 42.472 29.620 1.000 0.960 175 PRO B CA 1
ATOM 10020 C C . PRO B 2 175 ? 8.536 41.567 30.560 1.000 0.960 175 PRO B C 1
ATOM 10021 O O . PRO B 2 175 ? 8.744 41.655 31.762 1.000 0.960 175 PRO B O 1
ATOM 10032 N N . LYS B 2 176 ? 7.654 40.712 30.021 1.000 0.970 176 LYS B N 1
ATOM 10033 C CA . LYS B 2 176 ? 6.907 39.707 30.793 1.000 0.970 176 LYS B CA 1
ATOM 10034 C C . LYS B 2 176 ? 7.647 38.372 30.950 1.000 0.970 176 LYS B C 1
ATOM 10035 O O . LYS B 2 176 ? 7.051 37.414 31.425 1.000 0.970 176 LYS B O 1
ATOM 10054 N N . ASN B 2 177 ? 8.906 38.262 30.515 1.000 0.970 177 ASN B N 1
ATOM 10055 C CA . ASN B 2 177 ? 9.693 37.021 30.539 1.000 0.970 177 ASN B CA 1
ATOM 10056 C C . ASN B 2 177 ? 8.935 35.804 29.978 1.000 0.970 177 ASN B C 1
ATOM 10057 O O . ASN B 2 177 ? 8.983 34.721 30.552 1.000 0.970 177 ASN B O 1
ATOM 10068 N N . LEU B 2 178 ? 8.215 35.994 28.869 1.000 0.980 178 LEU B N 1
ATOM 10069 C CA . LEU B 2 178 ? 7.442 34.936 28.222 1.000 0.980 178 LEU B CA 1
ATOM 10070 C C . LEU B 2 178 ? 8.340 33.748 27.857 1.000 0.980 178 LEU B C 1
ATOM 10071 O O . LEU B 2 178 ? 9.421 33.942 27.288 1.000 0.980 178 LEU B O 1
ATOM 10087 N N . GLU B 2 179 ? 7.863 32.538 28.136 1.000 0.980 179 GLU B N 1
ATOM 10088 C CA . GLU B 2 179 ? 8.494 31.282 27.733 1.000 0.980 179 GLU B CA 1
ATOM 10089 C C . GLU B 2 179 ? 7.811 30.725 26.485 1.000 0.980 179 GLU B C 1
ATOM 10090 O O . GLU B 2 179 ? 6.608 30.883 26.294 1.000 0.980 179 GLU B O 1
ATOM 10102 N N . PHE B 2 180 ? 8.566 30.040 25.629 1.000 0.970 180 PHE B N 1
ATOM 10103 C CA . PHE B 2 180 ? 8.052 29.551 24.353 1.000 0.970 180 PHE B CA 1
ATOM 10104 C C . PHE B 2 180 ? 8.228 28.046 24.238 1.000 0.970 180 PHE B C 1
ATOM 10105 O O . PHE B 2 180 ? 9.332 27.520 24.393 1.000 0.970 180 PHE B O 1
ATOM 10122 N N . LYS B 2 181 ? 7.144 27.360 23.886 1.000 0.930 181 LYS B N 1
ATOM 10123 C CA . LYS B 2 181 ? 7.172 25.964 23.440 1.000 0.930 181 LYS B CA 1
ATOM 10124 C C . LYS B 2 181 ? 6.709 25.876 21.993 1.000 0.930 181 LYS B C 1
ATOM 10125 O O . LYS B 2 181 ? 5.982 26.746 21.523 1.000 0.930 181 LYS B O 1
ATOM 10144 N N . LYS B 2 182 ? 7.140 24.828 21.288 1.000 0.910 182 LYS B N 1
ATOM 10145 C CA . LYS B 2 182 ? 6.763 24.563 19.895 1.000 0.910 182 LYS B CA 1
ATOM 10146 C C . LYS B 2 182 ? 5.982 23.264 19.803 1.000 0.910 182 LYS B C 1
ATOM 10147 O O . LYS B 2 182 ? 6.429 22.248 20.326 1.000 0.910 182 LYS B O 1
ATOM 10166 N N . VAL B 2 183 ? 4.849 23.316 19.121 1.000 0.830 183 VAL B N 1
ATOM 10167 C CA . VAL B 2 183 ? 3.960 22.180 18.860 1.000 0.830 183 VAL B CA 1
ATOM 10168 C C . VAL B 2 183 ? 3.666 22.138 17.358 1.000 0.830 183 VAL B C 1
ATOM 10169 O O . VAL B 2 183 ? 3.675 23.175 16.701 1.000 0.830 183 VAL B O 1
ATOM 10182 N N . ALA B 2 184 ? 3.450 20.962 16.767 1.000 0.820 184 ALA B N 1
ATOM 10183 C CA . ALA B 2 184 ? 3.074 20.878 15.352 1.000 0.820 184 ALA B CA 1
ATOM 10184 C C . ALA B 2 184 ? 1.735 21.612 15.099 1.000 0.820 184 ALA B C 1
ATOM 10185 O O . ALA B 2 184 ? 0.855 21.537 15.963 1.000 0.820 184 ALA B O 1
ATOM 10192 N N . PRO B 2 185 ? 1.537 22.304 13.958 1.000 0.880 185 PRO B N 1
ATOM 10193 C CA . PRO B 2 185 ? 0.349 23.137 13.733 1.000 0.880 185 PRO B CA 1
ATOM 10194 C C . PRO B 2 185 ? -0.952 22.335 13.896 1.000 0.880 185 PRO B C 1
ATOM 10195 O O . PRO B 2 185 ? -1.859 22.753 14.614 1.000 0.880 185 PRO B O 1
ATOM 10206 N N . GLU B 2 186 ? -0.958 21.120 13.357 1.000 0.810 186 GLU B N 1
ATOM 10207 C CA . GLU B 2 186 ? -2.005 20.098 13.409 1.000 0.810 186 GLU B CA 1
ATOM 10208 C C . GLU B 2 186 ? -2.394 19.665 14.840 1.000 0.810 186 GLU B C 1
ATOM 10209 O O . GLU B 2 186 ? -3.470 19.101 15.039 1.000 0.810 186 GLU B O 1
ATOM 10221 N N . LEU B 2 187 ? -1.566 19.962 15.852 1.000 0.780 187 LEU B N 1
ATOM 10222 C CA . LEU B 2 187 ? -1.766 19.575 17.259 1.000 0.780 187 LEU B CA 1
ATOM 10223 C C . LEU B 2 187 ? -2.001 20.743 18.207 1.000 0.780 187 LEU B C 1
ATOM 10224 O O . LEU B 2 187 ? -2.358 20.538 19.367 1.000 0.780 187 LEU B O 1
ATOM 10240 N N . THR B 2 188 ? -1.842 21.973 17.742 1.000 0.900 188 THR B N 1
ATOM 10241 C CA . THR B 2 188 ? -2.030 23.151 18.596 1.000 0.900 188 THR B CA 1
ATOM 10242 C C . THR B 2 188 ? -3.449 23.256 19.160 1.000 0.900 188 THR B C 1
ATOM 10243 O O . THR B 2 188 ? -3.626 23.656 20.309 1.000 0.900 188 THR B O 1
ATOM 10254 N N . ALA B 2 189 ? -4.462 22.783 18.428 1.000 0.900 189 ALA B N 1
ATOM 10255 C CA . ALA B 2 189 ? -5.826 22.679 18.946 1.000 0.900 189 ALA B CA 1
ATOM 10256 C C . ALA B 2 189 ? -5.933 21.753 20.176 1.000 0.900 189 ALA B C 1
ATOM 10257 O O . ALA B 2 189 ? -6.624 22.095 21.136 1.000 0.900 189 ALA B O 1
ATOM 10264 N N . LYS B 2 190 ? -5.181 20.643 20.210 1.000 0.840 190 LYS B N 1
ATOM 10265 C CA . LYS B 2 190 ? -5.072 19.772 21.393 1.000 0.840 190 LYS B CA 1
ATOM 10266 C C . LYS B 2 190 ? -4.333 20.459 22.538 1.000 0.840 190 LYS B C 1
ATOM 10267 O O . LYS B 2 190 ? -4.817 20.416 23.664 1.000 0.840 190 LYS B O 1
ATOM 10286 N N . ALA B 2 191 ? -3.222 21.143 22.257 1.000 0.880 191 ALA B N 1
ATOM 10287 C CA . ALA B 2 191 ? -2.485 21.900 23.273 1.000 0.880 191 ALA B CA 1
ATOM 10288 C C . ALA B 2 191 ? -3.365 22.979 23.939 1.000 0.880 191 ALA B C 1
ATOM 10289 O O . ALA B 2 191 ? -3.309 23.173 25.155 1.000 0.880 191 ALA B O 1
ATOM 10296 N N . TYR B 2 192 ? -4.238 23.631 23.162 1.000 0.930 192 TYR B N 1
ATOM 10297 C CA . TYR B 2 192 ? -5.260 24.553 23.662 1.000 0.930 192 TYR B CA 1
ATOM 10298 C C . TYR B 2 192 ? -6.303 23.858 24.550 1.000 0.930 192 TYR B C 1
ATOM 10299 O O . TYR B 2 192 ? -6.607 24.349 25.639 1.000 0.930 192 TYR B O 1
ATOM 10317 N N . GLU B 2 193 ? -6.852 22.717 24.123 1.000 0.900 193 GLU B N 1
ATOM 10318 C CA . GLU B 2 193 ? -7.825 21.959 24.920 1.000 0.900 193 GLU B CA 1
ATOM 10319 C C . GLU B 2 193 ? -7.240 21.457 26.244 1.000 0.900 193 GLU B C 1
ATOM 10320 O O . GLU B 2 193 ? -7.883 21.592 27.289 1.000 0.900 193 GLU B O 1
ATOM 10332 N N . ASN B 2 194 ? -6.008 20.948 26.202 1.000 0.880 194 ASN B N 1
ATOM 10333 C CA . ASN B 2 194 ? -5.266 20.411 27.341 1.000 0.880 194 ASN B CA 1
ATOM 10334 C C . ASN B 2 194 ? -4.715 21.494 28.279 1.000 0.880 194 ASN B C 1
ATOM 10335 O O . ASN B 2 194 ? -4.241 21.166 29.366 1.000 0.880 194 ASN B O 1
ATOM 10346 N N . LYS B 2 195 ? -4.793 22.774 27.885 1.000 0.940 195 LYS B N 1
ATOM 10347 C CA . LYS B 2 195 ? -4.213 23.913 28.617 1.000 0.940 195 LYS B CA 1
ATOM 10348 C C . LYS B 2 195 ? -2.697 23.758 28.813 1.000 0.940 195 LYS B C 1
ATOM 10349 O O . LYS B 2 195 ? -2.178 24.008 29.897 1.000 0.940 195 LYS B O 1
ATOM 10368 N N . GLU B 2 196 ? -1.991 23.328 27.765 1.000 0.910 196 GLU B N 1
ATOM 10369 C CA . GLU B 2 196 ? -0.536 23.086 27.796 1.000 0.910 196 GLU B CA 1
ATOM 10370 C C . GLU B 2 196 ? 0.306 24.370 27.894 1.000 0.910 196 GLU B C 1
ATOM 10371 O O . GLU B 2 196 ? 1.493 24.310 28.221 1.000 0.910 196 GLU B O 1
ATOM 10383 N N . GLY B 2 197 ? -0.307 25.525 27.636 1.000 0.960 197 GLY B N 1
ATOM 10384 C CA . GLY B 2 197 ? 0.259 26.846 27.877 1.000 0.960 197 GLY B CA 1
ATOM 10385 C C . GLY B 2 197 ? -0.839 27.880 28.107 1.000 0.960 197 GLY B C 1
ATOM 10386 O O . GLY B 2 197 ? -2.034 27.578 28.037 1.000 0.960 197 GLY B O 1
ATOM 10390 N N . ASP B 2 198 ? -0.424 29.112 28.367 1.000 0.970 198 ASP B N 1
ATOM 10391 C CA . ASP B 2 198 ? -1.321 30.217 28.695 1.000 0.970 198 ASP B CA 1
ATOM 10392 C C . ASP B 2 198 ? -1.963 30.835 27.447 1.000 0.970 198 ASP B C 1
ATOM 10393 O O . ASP B 2 198 ? -3.092 31.328 27.509 1.000 0.970 198 ASP B O 1
ATOM 10402 N N . ALA B 2 199 ? -1.272 30.773 26.305 1.000 0.980 199 ALA B N 1
ATOM 10403 C CA . ALA B 2 199 ? -1.788 31.155 24.994 1.000 0.980 199 ALA B CA 1
ATOM 10404 C C . ALA B 2 199 ? -1.228 30.242 23.891 1.000 0.980 199 ALA B C 1
ATOM 10405 O O . ALA B 2 199 ? -0.062 29.849 23.937 1.000 0.980 199 ALA B O 1
ATOM 10412 N N . VAL B 2 200 ? -2.054 29.912 22.894 1.000 0.970 200 VAL B N 1
ATOM 10413 C CA . VAL B 2 200 ? -1.740 28.935 21.837 1.000 0.970 200 VAL B CA 1
ATOM 10414 C C . VAL B 2 200 ? -2.095 29.494 20.459 1.000 0.970 200 VAL B C 1
ATOM 10415 O O . VAL B 2 200 ? -3.235 29.902 20.242 1.000 0.970 200 VAL B O 1
ATOM 10428 N N . PHE B 2 201 ? -1.142 29.507 19.523 1.000 0.970 201 PHE B N 1
ATOM 10429 C CA . PHE B 2 201 ? -1.392 29.845 18.113 1.000 0.970 201 PHE B CA 1
ATOM 10430 C C . PHE B 2 201 ? -2.014 28.651 17.376 1.000 0.970 201 PHE B C 1
ATOM 10431 O O . PHE B 2 201 ? -1.494 27.547 17.494 1.000 0.970 201 PHE B O 1
ATOM 10448 N N . ILE B 2 202 ? -3.087 28.855 16.600 1.000 0.950 202 ILE B N 1
ATOM 10449 C CA . ILE B 2 202 ? -3.734 27.796 15.796 1.000 0.950 202 ILE B CA 1
ATOM 10450 C C . ILE B 2 202 ? -4.088 28.354 14.415 1.000 0.950 202 ILE B C 1
ATOM 10451 O O . ILE B 2 202 ? -4.785 29.369 14.314 1.000 0.950 202 ILE B O 1
ATOM 10467 N N . ASN B 2 203 ? -3.610 27.711 13.343 1.000 0.950 203 ASN B N 1
ATOM 10468 C CA . ASN B 2 203 ? -3.940 28.123 11.976 1.000 0.950 203 ASN B CA 1
ATOM 10469 C C . ASN B 2 203 ? -5.442 27.906 11.737 1.000 0.950 203 ASN B C 1
ATOM 10470 O O . ASN B 2 203 ? -6.026 26.953 12.257 1.000 0.950 203 ASN B O 1
ATOM 10481 N N . VAL B 2 204 ? -6.090 28.791 10.976 1.000 0.940 204 VAL B N 1
ATOM 10482 C CA . VAL B 2 204 ? -7.558 28.795 10.834 1.000 0.940 204 VAL B CA 1
ATOM 10483 C C . VAL B 2 204 ? -8.080 27.479 10.271 1.000 0.940 204 VAL B C 1
ATOM 10484 O O . VAL B 2 204 ? -9.054 26.943 10.798 1.000 0.940 204 VAL B O 1
ATOM 10497 N N . ASN B 2 205 ? -7.425 26.926 9.256 1.000 0.920 205 ASN B N 1
ATOM 10498 C CA . ASN B 2 205 ? -7.725 25.604 8.723 1.000 0.920 205 ASN B CA 1
ATOM 10499 C C . ASN B 2 205 ? -7.789 24.524 9.826 1.000 0.920 205 ASN B C 1
ATOM 10500 O O . ASN B 2 205 ? -8.780 23.795 9.904 1.000 0.920 205 ASN B O 1
ATOM 10511 N N . TYR B 2 206 ? -6.811 24.467 10.743 1.000 0.890 206 TYR B N 1
ATOM 10512 C CA . TYR B 2 206 ? -6.818 23.513 11.860 1.000 0.890 206 TYR B CA 1
ATOM 10513 C C . TYR B 2 206 ? -7.809 23.880 12.964 1.000 0.890 206 TYR B C 1
ATOM 10514 O O . TYR B 2 206 ? -8.428 22.983 13.535 1.000 0.890 206 TYR B O 1
ATOM 10532 N N . ALA B 2 207 ? -8.031 25.168 13.231 1.000 0.930 207 ALA B N 1
ATOM 10533 C CA . ALA B 2 207 ? -9.051 25.616 14.173 1.000 0.930 207 ALA B CA 1
ATOM 10534 C C . ALA B 2 207 ? -10.453 25.168 13.717 1.000 0.930 207 ALA B C 1
ATOM 10535 O O . ALA B 2 207 ? -11.178 24.520 14.472 1.000 0.930 207 ALA B O 1
ATOM 10542 N N . ILE B 2 208 ? -10.807 25.422 12.452 1.000 0.930 208 ILE B N 1
ATOM 10543 C CA . ILE B 2 208 ? -12.098 25.025 11.870 1.000 0.930 208 ILE B CA 1
ATOM 10544 C C . ILE B 2 208 ? -12.214 23.498 11.802 1.000 0.930 208 ILE B C 1
ATOM 10545 O O . ILE B 2 208 ? -13.265 22.943 12.137 1.000 0.930 208 ILE B O 1
ATOM 10561 N N . GLN B 2 209 ? -11.141 22.799 11.410 1.000 0.870 209 GLN B N 1
ATOM 10562 C CA . GLN B 2 209 ? -11.105 21.333 11.420 1.000 0.870 209 GLN B CA 1
ATOM 10563 C C . GLN B 2 209 ? -11.402 20.771 12.820 1.000 0.870 209 GLN B C 1
ATOM 10564 O O . GLN B 2 209 ? -12.081 19.747 12.926 1.000 0.870 209 GLN B O 1
ATOM 10578 N N . ASN B 2 210 ? -10.984 21.484 13.872 1.000 0.870 210 ASN B N 1
ATOM 10579 C CA . ASN B 2 210 ? -11.254 21.174 15.276 1.000 0.870 210 ASN B CA 1
ATOM 10580 C C . ASN B 2 210 ? -12.528 21.842 15.839 1.000 0.870 210 ASN B C 1
ATOM 10581 O O . ASN B 2 210 ? -12.655 22.057 17.039 1.000 0.870 210 ASN B O 1
ATOM 10592 N N . LYS B 2 211 ? -13.503 22.170 14.976 1.000 0.900 211 LYS B N 1
ATOM 10593 C CA . LYS B 2 211 ? -14.819 22.727 15.357 1.000 0.900 211 LYS B CA 1
ATOM 10594 C C . LYS B 2 211 ? -14.760 24.084 16.086 1.000 0.900 211 LYS B C 1
ATOM 10595 O O . LYS B 2 211 ? -15.782 24.492 16.640 1.000 0.900 211 LYS B O 1
ATOM 10614 N N . LEU B 2 212 ? -13.627 24.792 16.061 1.000 0.930 212 LEU B N 1
ATOM 10615 C CA . LEU B 2 212 ? -13.502 26.146 16.606 1.000 0.930 212 LEU B CA 1
ATOM 10616 C C . LEU B 2 212 ? -14.023 27.183 15.604 1.000 0.930 212 LEU B C 1
ATOM 10617 O O . LEU B 2 212 ? -13.910 27.019 14.386 1.000 0.930 212 LEU B O 1
ATOM 10633 N N . ASN B 2 213 ? -14.569 28.280 16.124 1.000 0.940 213 ASN B N 1
ATOM 10634 C CA . ASN B 2 213 ? -14.907 29.479 15.367 1.000 0.940 213 ASN B CA 1
ATOM 10635 C C . ASN B 2 213 ? -13.864 30.576 15.654 1.000 0.940 213 ASN B C 1
ATOM 10636 O O . ASN B 2 213 ? -13.955 31.239 16.690 1.000 0.940 213 ASN B O 1
ATOM 10647 N N . PRO B 2 214 ? -12.917 30.846 14.732 1.000 0.950 214 PRO B N 1
ATOM 10648 C CA . PRO B 2 214 ? -11.823 31.787 14.977 1.000 0.950 214 PRO B CA 1
ATOM 10649 C C . PRO B 2 214 ? -12.255 33.198 15.381 1.000 0.950 214 PRO B C 1
ATOM 10650 O O . PRO B 2 214 ? -11.588 33.832 16.187 1.000 0.950 214 PRO B O 1
ATOM 10661 N N . LYS B 2 215 ? -13.392 33.703 14.885 1.000 0.930 215 LYS B N 1
ATOM 10662 C CA . LYS B 2 215 ? -13.876 35.040 15.264 1.000 0.930 215 LYS B CA 1
ATOM 10663 C C . LYS B 2 215 ? -14.492 35.113 16.659 1.000 0.930 215 LYS B C 1
ATOM 10664 O O . LYS B 2 215 ? -14.598 36.209 17.200 1.000 0.930 215 LYS B O 1
ATOM 10683 N N . LYS B 2 216 ? -14.986 33.995 17.192 1.000 0.940 216 LYS B N 1
ATOM 10684 C CA . LYS B 2 216 ? -15.670 33.950 18.494 1.000 0.940 216 LYS B CA 1
ATOM 10685 C C . LYS B 2 216 ? -14.766 33.416 19.601 1.000 0.940 216 LYS B C 1
ATOM 10686 O O . LYS B 2 216 ? -14.888 33.872 20.733 1.000 0.940 216 LYS B O 1
ATOM 10705 N N . ASP B 2 217 ? -13.884 32.480 19.259 1.000 0.960 217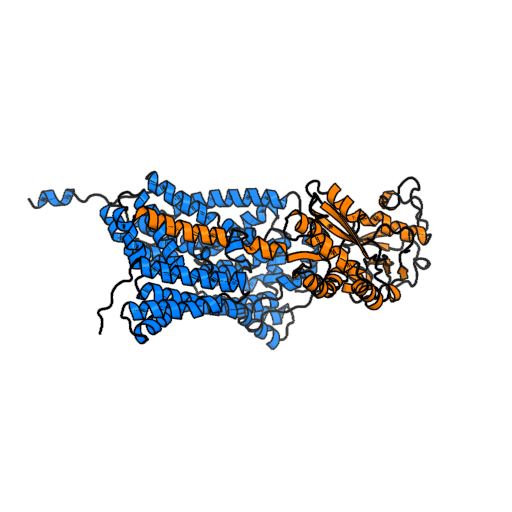 ASP B N 1
ATOM 10706 C CA . ASP B 2 217 ? -13.120 31.695 20.228 1.000 0.960 217 ASP B CA 1
ATOM 10707 C C . ASP B 2 217 ? -11.670 32.184 20.395 1.000 0.960 217 ASP B C 1
ATOM 10708 O O . ASP B 2 217 ? -11.063 31.927 21.437 1.000 0.960 217 ASP B O 1
ATOM 10717 N N . ALA B 2 218 ? -11.103 32.882 19.401 1.000 0.970 218 ALA B N 1
ATOM 10718 C CA . ALA B 2 218 ? -9.768 33.466 19.518 1.000 0.970 218 ALA B CA 1
ATOM 10719 C C . ALA B 2 218 ? -9.789 34.700 20.429 1.000 0.970 218 ALA B C 1
ATOM 10720 O O . ALA B 2 218 ? -10.702 35.525 20.374 1.000 0.970 218 ALA B O 1
ATOM 10727 N N . ILE B 2 219 ? -8.744 34.847 21.241 1.000 0.970 219 ILE B N 1
ATOM 10728 C CA . ILE B 2 219 ? -8.547 36.014 22.110 1.000 0.970 219 ILE B CA 1
ATOM 10729 C C . ILE B 2 219 ? -7.841 37.165 21.389 1.000 0.970 219 ILE B C 1
ATOM 10730 O O . ILE B 2 219 ? -7.927 38.303 21.835 1.000 0.970 219 ILE B O 1
ATOM 10746 N N . GLU B 2 220 ? -7.150 36.865 20.290 1.000 0.960 220 GLU B N 1
ATOM 10747 C CA . GLU B 2 220 ? -6.490 37.825 19.407 1.000 0.960 220 GLU B CA 1
ATOM 10748 C C . GLU B 2 220 ? -6.519 37.257 17.981 1.000 0.960 220 GLU B C 1
ATOM 10749 O O . GLU B 2 220 ? -6.305 36.056 17.787 1.000 0.960 220 GLU B O 1
ATOM 10761 N N . VAL B 2 221 ? -6.775 38.109 16.986 1.000 0.970 221 VAL B N 1
ATOM 10762 C CA . VAL B 2 221 ? -6.826 37.732 15.565 1.000 0.970 221 VAL B CA 1
ATOM 10763 C C . VAL B 2 221 ? -5.908 38.651 14.769 1.000 0.970 221 VAL B C 1
ATOM 10764 O O . VAL B 2 221 ? -5.875 39.862 14.988 1.000 0.970 221 VAL B O 1
ATOM 10777 N N . GLU B 2 222 ? -5.160 38.067 13.840 1.000 0.970 222 GLU B N 1
ATOM 10778 C CA . GLU B 2 222 ? -4.208 38.773 12.991 1.000 0.970 222 GLU B CA 1
ATOM 10779 C C . GLU B 2 222 ? -4.883 39.868 12.148 1.000 0.970 222 GLU B C 1
ATOM 10780 O O . GLU B 2 222 ? -5.997 39.718 11.638 1.000 0.970 222 GLU B O 1
ATOM 10792 N N . SER B 2 223 ? -4.171 40.978 11.954 1.000 0.950 223 SER B N 1
ATOM 10793 C CA . SER B 2 223 ? -4.600 42.050 11.058 1.000 0.950 223 SER B CA 1
ATOM 10794 C C . SER B 2 223 ? -4.642 41.586 9.597 1.000 0.950 223 SER B C 1
ATOM 10795 O O . SER B 2 223 ? -3.768 40.867 9.109 1.000 0.950 223 SER B O 1
ATOM 10803 N N . THR B 2 224 ? -5.635 42.079 8.856 1.000 0.930 224 THR B N 1
ATOM 10804 C CA . THR B 2 224 ? -5.763 41.848 7.408 1.000 0.930 224 THR B CA 1
ATOM 10805 C C . THR B 2 224 ? -4.953 42.832 6.567 1.000 0.930 224 THR B C 1
ATOM 10806 O O . THR B 2 224 ? -4.800 42.651 5.361 1.000 0.930 224 THR B O 1
ATOM 10817 N N . LYS B 2 225 ? -4.438 43.902 7.176 1.000 0.890 225 LYS B N 1
ATOM 10818 C CA . LYS B 2 225 ? -3.643 44.916 6.476 1.000 0.890 225 LYS B CA 1
ATOM 10819 C C . LYS B 2 225 ? -2.194 44.468 6.342 1.000 0.890 225 LYS B C 1
ATOM 10820 O O . LYS B 2 225 ? -1.641 43.966 7.313 1.000 0.890 225 LYS B O 1
ATOM 10839 N N . ASN B 2 226 ? -1.582 44.734 5.181 1.000 0.900 226 ASN B N 1
ATOM 10840 C CA . ASN B 2 226 ? -0.196 44.346 4.875 1.000 0.900 226 ASN B CA 1
ATOM 10841 C C . ASN B 2 226 ? 0.092 42.872 5.235 1.000 0.900 226 ASN B C 1
ATOM 10842 O O . ASN B 2 226 ? 1.123 42.566 5.823 1.000 0.900 226 ASN B O 1
ATOM 10853 N N . ASN B 2 227 ? -0.837 41.963 4.917 1.000 0.930 227 ASN B N 1
ATOM 10854 C CA . ASN B 2 227 ? -0.737 40.548 5.270 1.000 0.930 227 ASN B CA 1
ATOM 10855 C C . ASN B 2 227 ? -0.251 39.723 4.053 1.000 0.930 227 ASN B C 1
ATOM 10856 O O . ASN B 2 227 ? -1.025 39.543 3.110 1.000 0.930 227 ASN B O 1
ATOM 10867 N N . PRO B 2 228 ? 1.007 39.235 4.041 1.000 0.940 228 PRO B N 1
ATOM 10868 C CA . PRO B 2 228 ? 1.573 38.465 2.929 1.000 0.940 228 PRO B CA 1
ATOM 10869 C C . PRO B 2 228 ? 1.192 36.972 2.956 1.000 0.940 228 PRO B C 1
ATOM 10870 O O . PRO B 2 228 ? 1.690 36.192 2.145 1.000 0.940 228 PRO B O 1
ATOM 10881 N N . TYR B 2 229 ? 0.326 36.546 3.881 1.000 0.960 229 TYR B N 1
ATOM 10882 C CA . TYR B 2 229 ? 0.033 35.136 4.157 1.000 0.960 229 TYR B CA 1
ATOM 10883 C C . TYR B 2 229 ? -1.237 34.630 3.453 1.000 0.960 229 TYR B C 1
ATOM 10884 O O . TYR B 2 229 ? -1.947 33.755 3.957 1.000 0.960 229 TYR B O 1
ATOM 10902 N N . ALA B 2 230 ? -1.539 35.166 2.267 1.000 0.970 230 ALA B N 1
ATOM 10903 C CA . ALA B 2 230 ? -2.600 34.633 1.422 1.000 0.970 230 ALA B CA 1
ATOM 10904 C C . ALA B 2 230 ? -2.251 33.211 0.961 1.000 0.970 230 ALA B C 1
ATOM 10905 O O . ALA B 2 230 ? -1.134 32.927 0.527 1.000 0.970 230 ALA B O 1
ATOM 10912 N N . ASN B 2 231 ? -3.224 32.319 1.071 1.000 0.970 231 ASN B N 1
ATOM 10913 C CA . ASN B 2 231 ? -3.127 30.945 0.627 1.000 0.970 231 ASN B CA 1
ATOM 10914 C C . ASN B 2 231 ? -3.224 30.884 -0.897 1.000 0.970 231 ASN B C 1
ATOM 10915 O O . ASN B 2 231 ? -4.090 31.521 -1.500 1.000 0.970 231 ASN B O 1
ATOM 10926 N N . ILE B 2 232 ? -2.342 30.094 -1.498 1.000 0.970 232 ILE B N 1
ATOM 10927 C CA . ILE B 2 232 ? -2.134 30.013 -2.940 1.000 0.970 232 ILE B CA 1
ATOM 10928 C C . ILE B 2 232 ? -2.447 28.620 -3.480 1.000 0.970 232 ILE B C 1
ATOM 10929 O O . ILE B 2 232 ? -2.403 27.621 -2.755 1.000 0.970 232 ILE B O 1
ATOM 10945 N N . ILE B 2 233 ? -2.688 28.557 -4.786 1.000 0.980 233 ILE B N 1
ATOM 10946 C CA . ILE B 2 233 ? -2.483 27.340 -5.565 1.000 0.980 233 ILE B CA 1
ATOM 10947 C C . ILE B 2 233 ? -1.006 27.281 -5.949 1.000 0.980 233 ILE B C 1
ATOM 10948 O O . ILE B 2 233 ? -0.501 28.186 -6.612 1.000 0.980 233 ILE B O 1
ATOM 10964 N N . ALA B 2 234 ? -0.308 26.215 -5.560 1.000 0.980 234 ALA B N 1
ATOM 10965 C CA . ALA B 2 234 ? 1.043 25.952 -6.048 1.000 0.980 234 ALA B CA 1
ATOM 10966 C C . ALA B 2 234 ? 1.039 24.801 -7.058 1.000 0.980 234 ALA B C 1
ATOM 10967 O O . ALA B 2 234 ? 0.286 23.831 -6.929 1.000 0.980 234 ALA B O 1
ATOM 10974 N N . VAL B 2 235 ? 1.906 24.905 -8.062 1.000 0.980 235 VAL B N 1
ATOM 10975 C CA . VAL B 2 235 ? 2.082 23.911 -9.131 1.000 0.980 235 VAL B CA 1
ATOM 10976 C C . VAL B 2 235 ? 3.570 23.665 -9.383 1.000 0.980 235 VAL B C 1
ATOM 10977 O O . VAL B 2 235 ? 4.436 24.331 -8.815 1.000 0.980 235 VAL B O 1
ATOM 10990 N N . ARG B 2 236 ? 3.900 22.681 -10.224 1.000 0.960 236 ARG B N 1
ATOM 10991 C CA . ARG B 2 236 ? 5.280 22.498 -10.699 1.000 0.960 236 ARG B CA 1
ATOM 10992 C C . ARG B 2 236 ? 5.635 23.587 -11.711 1.000 0.960 236 ARG B C 1
ATOM 10993 O O . ARG B 2 236 ? 4.802 23.947 -12.533 1.000 0.960 236 ARG B O 1
ATOM 11014 N N . LYS B 2 237 ? 6.889 24.042 -11.698 1.000 0.960 237 LYS B N 1
ATOM 11015 C CA . LYS B 2 237 ? 7.418 25.035 -12.641 1.000 0.960 237 LYS B CA 1
ATOM 11016 C C . LYS B 2 237 ? 7.179 24.608 -14.095 1.000 0.960 237 LYS B C 1
ATOM 11017 O O . LYS B 2 237 ? 7.631 23.537 -14.502 1.000 0.960 237 LYS B O 1
ATOM 11036 N N . GLY B 2 238 ? 6.561 25.488 -14.875 1.000 0.950 238 GLY B N 1
ATOM 11037 C CA . GLY B 2 238 ? 6.170 25.279 -16.268 1.000 0.950 238 GLY B CA 1
ATOM 11038 C C . GLY B 2 238 ? 4.710 24.851 -16.478 1.000 0.950 238 GLY B C 1
ATOM 11039 O O . GLY B 2 238 ? 4.313 24.667 -17.626 1.000 0.950 238 GLY B O 1
ATOM 11043 N N . GLU B 2 239 ? 3.913 24.691 -15.420 1.000 0.950 239 GLU B N 1
ATOM 11044 C CA . GLU B 2 239 ? 2.504 24.259 -15.486 1.000 0.950 239 GLU B CA 1
ATOM 11045 C C . GLU B 2 239 ? 1.505 25.376 -15.125 1.000 0.950 239 GLU B C 1
ATOM 11046 O O . GLU B 2 239 ? 0.302 25.222 -15.346 1.000 0.950 239 GLU B O 1
ATOM 11058 N N . GLU B 2 240 ? 1.991 26.500 -14.597 1.000 0.930 240 GLU B N 1
ATOM 11059 C CA . GLU B 2 240 ? 1.227 27.668 -14.138 1.000 0.930 240 GLU B CA 1
ATOM 11060 C C . GLU B 2 240 ? 0.316 28.265 -15.225 1.000 0.930 240 GLU B C 1
ATOM 11061 O O . GLU B 2 240 ? -0.813 28.656 -14.941 1.000 0.930 240 GLU B O 1
ATOM 11073 N N . ASP B 2 241 ? 0.743 28.229 -16.491 1.000 0.940 241 ASP B N 1
ATOM 11074 C CA . ASP B 2 241 ? -0.045 28.698 -17.639 1.000 0.940 241 ASP B CA 1
ATOM 11075 C C . ASP B 2 241 ? -0.837 27.591 -18.356 1.000 0.940 241 ASP B C 1
ATOM 11076 O O . ASP B 2 241 ? -1.455 27.830 -19.399 1.000 0.940 241 ASP B O 1
ATOM 11085 N N . SER B 2 242 ? -0.845 26.364 -17.825 1.000 0.940 242 SER B N 1
ATOM 11086 C CA . SER B 2 242 ? -1.579 25.259 -18.441 1.000 0.940 242 SER B CA 1
ATOM 11087 C C . SER B 2 242 ? -3.096 25.489 -18.395 1.000 0.940 242 SER B C 1
ATOM 11088 O O . SER B 2 242 ? -3.649 26.084 -17.467 1.000 0.940 242 SER B O 1
ATOM 11096 N N . ALA B 2 243 ? -3.810 24.963 -19.394 1.000 0.940 243 ALA B N 1
ATOM 11097 C CA . ALA B 2 243 ? -5.249 25.194 -19.547 1.000 0.940 243 ALA B CA 1
ATOM 11098 C C . ALA B 2 243 ? -6.092 24.711 -18.349 1.000 0.940 243 ALA B C 1
ATOM 11099 O O . ALA B 2 243 ? -7.155 25.269 -18.083 1.000 0.940 243 ALA B O 1
ATOM 11106 N N . LYS B 2 244 ? -5.628 23.681 -17.632 1.000 0.940 244 LYS B N 1
ATOM 11107 C CA . LYS B 2 244 ? -6.283 23.158 -16.426 1.000 0.940 244 LYS B CA 1
ATOM 11108 C C . LYS B 2 244 ? -6.092 24.073 -15.215 1.000 0.940 244 LYS B C 1
ATOM 11109 O O . LYS B 2 244 ? -7.062 24.340 -14.515 1.000 0.940 244 LYS B O 1
ATOM 11128 N N . ILE B 2 245 ? -4.886 24.605 -15.003 1.000 0.960 245 ILE B N 1
ATOM 11129 C CA . ILE B 2 245 ? -4.601 25.520 -13.887 1.000 0.960 245 ILE B CA 1
ATOM 11130 C C . ILE B 2 245 ? -5.291 26.868 -14.096 1.000 0.960 245 ILE B C 1
ATOM 11131 O O . ILE B 2 245 ? -5.940 27.359 -13.178 1.000 0.960 245 ILE B O 1
ATOM 11147 N N . LYS B 2 246 ? -5.289 27.396 -15.329 1.000 0.960 246 LYS B N 1
ATOM 11148 C CA . LYS B 2 246 ? -6.085 28.585 -15.687 1.000 0.960 246 LYS B CA 1
ATOM 11149 C C . LYS B 2 246 ? -7.566 28.378 -15.373 1.000 0.960 246 LYS B C 1
ATOM 11150 O O . LYS B 2 246 ? -8.182 29.241 -14.761 1.000 0.960 246 LYS B O 1
ATOM 11169 N N . ALA B 2 247 ? -8.128 27.223 -15.744 1.000 0.960 247 ALA B N 1
ATOM 11170 C CA . ALA B 2 247 ? -9.527 26.908 -15.460 1.000 0.960 247 ALA B CA 1
ATOM 11171 C C . ALA B 2 247 ? -9.820 26.807 -13.952 1.000 0.960 247 ALA B C 1
ATOM 11172 O O . ALA B 2 247 ? -10.874 27.270 -13.517 1.000 0.960 247 ALA B O 1
ATOM 11179 N N . LEU B 2 248 ? -8.897 26.243 -13.163 1.000 0.980 248 LEU B N 1
ATOM 11180 C CA . LEU B 2 248 ? -8.994 26.192 -11.702 1.000 0.980 248 LEU B CA 1
ATOM 11181 C C . LEU B 2 248 ? -8.997 27.596 -11.085 1.000 0.980 248 LEU B C 1
ATOM 11182 O O . LEU B 2 248 ? -9.920 27.914 -10.337 1.000 0.980 248 LEU B O 1
ATOM 11198 N N . MET B 2 249 ? -8.032 28.447 -11.444 1.000 0.970 249 MET B N 1
ATOM 11199 C CA . MET B 2 249 ? -7.933 29.815 -10.916 1.000 0.970 249 MET B CA 1
ATOM 11200 C C . MET B 2 249 ? -9.172 30.653 -11.251 1.000 0.970 249 MET B C 1
ATOM 11201 O O . MET B 2 249 ? -9.755 31.288 -10.374 1.000 0.970 249 MET B O 1
ATOM 11215 N N . GLU B 2 250 ? -9.658 30.576 -12.490 1.000 0.970 250 GLU B N 1
ATOM 11216 C CA . GLU B 2 250 ? -10.845 31.313 -12.935 1.000 0.970 250 GLU B CA 1
ATOM 11217 C C . GLU B 2 250 ? -12.102 30.951 -12.118 1.000 0.970 250 GLU B C 1
ATOM 11218 O O . GLU B 2 250 ? -12.928 31.809 -11.802 1.000 0.970 250 GLU B O 1
ATOM 11230 N N . VAL B 2 251 ? -12.248 29.673 -11.747 1.000 0.970 251 VAL B N 1
ATOM 11231 C CA . VAL B 2 251 ? -13.355 29.206 -10.902 1.000 0.970 251 VAL B CA 1
ATOM 11232 C C . VAL B 2 251 ? -13.171 29.654 -9.453 1.000 0.970 251 VAL B C 1
ATOM 11233 O O . VAL B 2 251 ? -14.127 30.168 -8.865 1.000 0.970 251 VAL B O 1
ATOM 11246 N N . LEU B 2 252 ? -11.967 29.505 -8.888 1.000 0.980 252 LEU B N 1
ATOM 11247 C CA . LEU B 2 252 ? -11.659 29.897 -7.507 1.000 0.980 252 LEU B CA 1
ATOM 11248 C C . LEU B 2 252 ? -11.839 31.407 -7.272 1.000 0.980 252 LEU B C 1
ATOM 11249 O O . LEU B 2 252 ? -12.227 31.820 -6.180 1.000 0.980 252 LEU B O 1
ATOM 11265 N N . HIS B 2 253 ? -11.675 32.225 -8.314 1.000 0.970 253 HIS B N 1
ATOM 11266 C CA . HIS B 2 253 ? -11.953 33.663 -8.275 1.000 0.970 253 HIS B CA 1
ATOM 11267 C C . HIS B 2 253 ? -13.376 34.067 -8.679 1.000 0.970 253 HIS B C 1
ATOM 11268 O O . HIS B 2 253 ? -13.715 35.255 -8.623 1.000 0.970 253 HIS B O 1
ATOM 11282 N N . SER B 2 254 ? -14.235 33.121 -9.058 1.000 0.970 254 SER B N 1
ATOM 11283 C CA . SER B 2 254 ? -15.612 33.423 -9.450 1.000 0.970 254 SER B CA 1
ATOM 11284 C C . SER B 2 254 ? -16.425 34.028 -8.299 1.000 0.970 254 SER B C 1
ATOM 11285 O O . SER B 2 254 ? -16.220 33.715 -7.123 1.000 0.970 254 SER B O 1
ATOM 11293 N N . LYS B 2 255 ? -17.428 34.852 -8.638 1.000 0.970 255 LYS B N 1
ATOM 11294 C CA . LYS B 2 255 ? -18.339 35.450 -7.647 1.000 0.970 255 LYS B CA 1
ATOM 11295 C C . LYS B 2 255 ? -19.007 34.396 -6.755 1.000 0.970 255 LYS B C 1
ATOM 11296 O O . LYS B 2 255 ? -19.131 34.618 -5.561 1.000 0.970 255 LYS B O 1
ATOM 11315 N N . LYS B 2 256 ? -19.378 33.235 -7.311 1.000 0.970 256 LYS B N 1
ATOM 11316 C CA . LYS B 2 256 ? -19.965 32.119 -6.550 1.000 0.970 256 LYS B CA 1
ATOM 11317 C C . LYS B 2 256 ? -19.027 31.595 -5.461 1.000 0.970 256 LYS B C 1
ATOM 11318 O O . LYS B 2 256 ? -19.477 31.427 -4.334 1.000 0.970 256 LYS B O 1
ATOM 11337 N N . ILE B 2 257 ? -17.755 31.346 -5.784 1.000 0.970 257 ILE B N 1
ATOM 11338 C CA . ILE B 2 257 ? -16.784 30.830 -4.807 1.000 0.970 257 ILE B CA 1
ATOM 11339 C C . ILE B 2 257 ? -16.439 31.893 -3.758 1.000 0.970 257 ILE B C 1
ATOM 11340 O O . ILE B 2 257 ? -16.383 31.569 -2.574 1.000 0.970 257 ILE B O 1
ATOM 11356 N N . LYS B 2 258 ? -16.316 33.170 -4.149 1.000 0.970 258 LYS B N 1
ATOM 11357 C CA . LYS B 2 258 ? -16.151 34.279 -3.190 1.000 0.970 258 LYS B CA 1
ATOM 11358 C C . LYS B 2 258 ? -17.340 34.370 -2.219 1.000 0.970 258 LYS B C 1
ATOM 11359 O O . LYS B 2 258 ? -17.121 34.364 -1.010 1.000 0.970 258 LYS B O 1
ATOM 11378 N N . ASP B 2 259 ? -18.574 34.352 -2.737 1.000 0.970 259 ASP B N 1
ATOM 11379 C CA . ASP B 2 259 ? -19.813 34.384 -1.939 1.000 0.970 259 ASP B CA 1
ATOM 11380 C C . ASP B 2 259 ? -19.921 33.145 -1.012 1.000 0.970 259 ASP B C 1
ATOM 11381 O O . ASP B 2 259 ? -20.405 33.245 0.119 1.000 0.970 259 ASP B O 1
ATOM 11390 N N . PHE B 2 260 ? -19.446 31.973 -1.459 1.000 0.970 260 PHE B N 1
ATOM 11391 C CA . PHE B 2 260 ? -19.377 30.753 -0.644 1.000 0.970 260 PHE B CA 1
ATOM 11392 C C . PHE B 2 260 ? -18.405 30.897 0.533 1.000 0.970 260 PHE B C 1
ATOM 11393 O O . PHE B 2 260 ? -18.798 30.631 1.669 1.000 0.970 260 PHE B O 1
ATOM 11410 N N . ILE B 2 261 ? -17.168 31.343 0.284 1.000 0.960 261 ILE B N 1
ATOM 11411 C CA . ILE B 2 261 ? -16.145 31.533 1.326 1.000 0.960 261 ILE B CA 1
ATOM 11412 C C . ILE B 2 261 ? -16.653 32.521 2.384 1.000 0.960 261 ILE B C 1
ATOM 11413 O O . ILE B 2 261 ? -16.622 32.224 3.580 1.000 0.960 261 ILE B O 1
ATOM 11429 N N . GLU B 2 262 ? -17.180 33.668 1.945 1.000 0.950 262 GLU B N 1
ATOM 11430 C CA . GLU B 2 262 ? -17.609 34.750 2.833 1.000 0.950 262 GLU B CA 1
ATOM 11431 C C . GLU B 2 262 ? -18.786 34.330 3.732 1.000 0.950 262 GLU B C 1
ATOM 11432 O O . GLU B 2 262 ? -18.794 34.617 4.931 1.000 0.950 262 GLU B O 1
ATOM 11444 N N . LYS B 2 263 ? -19.753 33.582 3.179 1.000 0.960 263 LYS B N 1
ATOM 11445 C CA . LYS B 2 263 ? -20.945 33.130 3.909 1.000 0.960 263 LYS B CA 1
ATOM 11446 C C . LYS B 2 263 ? -20.691 31.909 4.793 1.000 0.960 263 LYS B C 1
ATOM 11447 O O . LYS B 2 263 ? -21.341 31.767 5.825 1.000 0.960 263 LYS B O 1
ATOM 11466 N N . LYS B 2 264 ? -19.800 31.000 4.386 1.000 0.950 264 LYS B N 1
ATOM 11467 C CA . LYS B 2 264 ? -19.595 29.726 5.091 1.000 0.950 264 LYS B CA 1
ATOM 11468 C C . LYS B 2 264 ? -18.700 29.861 6.318 1.000 0.950 264 LYS B C 1
ATOM 11469 O O . LYS B 2 264 ? -18.953 29.192 7.317 1.000 0.950 264 LYS B O 1
ATOM 11488 N N . TYR B 2 265 ? -17.670 30.701 6.244 1.000 0.950 265 TYR B N 1
ATOM 11489 C CA . TYR B 2 265 ? -16.632 30.761 7.273 1.000 0.950 265 TYR B CA 1
ATOM 11490 C C . TYR B 2 265 ? -16.776 31.949 8.236 1.000 0.950 265 TYR B C 1
ATOM 11491 O O . TYR B 2 265 ? -15.832 32.242 8.962 1.000 0.950 265 TYR B O 1
ATOM 11509 N N . ASP B 2 266 ? -17.923 32.646 8.270 1.000 0.930 266 ASP B N 1
ATOM 11510 C CA . ASP B 2 266 ? -18.208 33.766 9.198 1.000 0.930 266 ASP B CA 1
ATOM 11511 C C . ASP B 2 266 ? -17.111 34.866 9.214 1.000 0.930 266 ASP B C 1
ATOM 11512 O O . ASP B 2 266 ? -16.877 35.573 10.202 1.000 0.930 266 ASP B O 1
ATOM 11521 N N . GLY B 2 267 ? -16.408 35.028 8.088 1.000 0.930 267 GLY B N 1
ATOM 11522 C CA . GLY B 2 267 ? -15.271 35.936 7.937 1.000 0.930 267 GLY B CA 1
ATOM 11523 C C . GLY B 2 267 ? -13.973 35.495 8.629 1.000 0.930 267 GLY B C 1
ATOM 11524 O O . GLY B 2 267 ? -13.093 36.335 8.799 1.000 0.930 267 GLY B O 1
ATOM 11528 N N . ALA B 2 268 ? -13.849 34.232 9.050 1.000 0.950 268 ALA B N 1
ATOM 11529 C CA . ALA B 2 268 ? -12.575 33.617 9.444 1.000 0.950 268 ALA B CA 1
ATOM 11530 C C . ALA B 2 268 ? -11.679 33.298 8.233 1.000 0.950 268 ALA B C 1
ATOM 11531 O O . ALA B 2 268 ? -10.467 33.182 8.366 1.000 0.950 268 ALA B O 1
ATOM 11538 N N . VAL B 2 269 ? -12.282 33.177 7.050 1.000 0.960 269 VAL B N 1
ATOM 11539 C CA . VAL B 2 269 ? -11.604 32.971 5.768 1.000 0.960 269 VAL B CA 1
ATOM 11540 C C . VAL B 2 269 ? -12.078 34.075 4.829 1.000 0.960 269 VAL B C 1
ATOM 11541 O O . VAL B 2 269 ? -13.282 34.307 4.718 1.000 0.960 269 VAL B O 1
ATOM 11554 N N . LEU B 2 270 ? -11.147 34.785 4.190 1.000 0.960 270 LEU B N 1
ATOM 11555 C CA . LEU B 2 270 ? -11.432 35.974 3.386 1.000 0.960 270 LEU B CA 1
ATOM 11556 C C . LEU B 2 270 ? -10.955 35.763 1.945 1.000 0.960 270 LEU B C 1
ATOM 11557 O O . LEU B 2 270 ? -9.760 35.560 1.746 1.000 0.960 270 LEU B O 1
ATOM 11573 N N . PRO B 2 271 ? -11.823 35.817 0.924 1.000 0.960 271 PRO B N 1
ATOM 11574 C CA . PRO B 2 271 ? -11.364 35.724 -0.457 1.000 0.960 271 PRO B CA 1
ATOM 11575 C C . PRO B 2 271 ? -10.479 36.929 -0.811 1.000 0.960 271 PRO B C 1
ATOM 11576 O O . PRO B 2 271 ? -10.794 38.062 -0.443 1.000 0.960 271 PRO B O 1
ATOM 11587 N N . VAL B 2 272 ? -9.404 36.705 -1.570 1.000 0.940 272 VAL B N 1
ATOM 11588 C CA . VAL B 2 272 ? -8.505 37.777 -2.043 1.000 0.940 272 VAL B CA 1
ATOM 11589 C C . VAL B 2 272 ? -8.507 37.885 -3.575 1.000 0.940 272 VAL B C 1
ATOM 11590 O O . VAL B 2 272 ? -9.226 37.153 -4.272 1.000 0.940 272 VAL B O 1
ATOM 11603 N N . SER B 2 273 ? -7.824 38.900 -4.110 1.000 0.880 273 SER B N 1
ATOM 11604 C CA . SER B 2 273 ? -7.480 38.969 -5.537 1.000 0.880 273 SER B CA 1
ATOM 11605 C C . SER B 2 273 ? -6.369 37.970 -5.866 1.000 0.880 273 SER B C 1
ATOM 11606 O O . SER B 2 273 ? -5.641 37.571 -4.959 1.000 0.880 273 SER B O 1
ATOM 11614 N N . GLU B 2 274 ? -6.288 37.583 -7.140 1.000 0.830 274 GLU B N 1
ATOM 11615 C CA . GLU B 2 274 ? -5.264 36.665 -7.667 1.000 0.830 274 GLU B CA 1
ATOM 11616 C C . GLU B 2 274 ? -3.836 37.168 -7.438 1.000 0.830 274 GLU B C 1
ATOM 11617 O O . GLU B 2 274 ? -3.624 38.402 -7.569 1.000 0.830 274 GLU B O 1
#

Foldseek 3Di:
DPPADFDDPVLLCVLVVVLVVLQCCQVPPVVHFSLVSLQVSLVSLVVVCVVRPHDPVLLVVLLVVLLVVCVVLLLLLLLLLLLQQLLLLLCQLLQLLLVLLVPPQQLCLLLVLLQQLQVLCLLLLALLLSCSASVLSQLSNCVLQVHPLLLSLLSNSLNSLLNNCLHLLHPLLVLLQVLLVHDSVLLSVLLCVLSVVLSVVLSVVSNVVSNVSRPDDGDNVSSVVSSVVSVVQFPHDPCSNVLVVQLSVCSSVVHDNSVSSNSSSVVSLVSSVPGVVDDSVVSSCSSALGHADDDPDVSCRVSRRGGHSVLCVSLSSLASSLSSQLSSCVSSCVLVNVLVVLVVVLPALLSLLLSLLVSLLVLCQRNLELSSLSNVSSVSSVVSCVVVQWDSSLSSSSSSLSRSLCNCLHCSHSNVSSSCSSSVHHSVSNNVSNSSSVSSSVSSSVCSVVVPSTDGHDPPPPPPVPPD/DVVVVVVVVCCVVVVVVVVVVPCPVVVLVLQEFEEEEAPPDTVVLVVLLQVVSVVVVHHYHYHYDDADLVRLVCQLVVVGQWYWYFFPLLVVVNCVVPVSRQKDFLDFWWDQWKFKFAPADLAPVPAAQAFEEEAAPRQQCQLVVVVQCVVVVQWDFQPVDDSSNDHPVRTPDRPSNYHYDYDHLLCQVVCRVVCVTGMTIHTLSSCVVVVHQRVPGGSDTHDPPPDRTGITMMGHPPCSPPPSNVSVVVSSPDPSSQVCQCVPRVPSMHTDGD

Sequence (742 aa):
MKDVRLPTLFEIIIVLGVFLALVLSFTVFLDLPIQLALFVSWFIAMLLGIRLGYSYKDLQNAIVHGISNGLEAVLILVSVGALIGTWIAGGVVPTLIYYGLEFIHPSIFLLATLIICSIMSVATGTSWGTVGTAGIAMIAIGEGLGIPLPLVAGAILSGAYFGDKLSPLSDSTVLASSLSKVDVLAHVRAMLYLSIPAYVITAILFTVVGFMYGGKNIDLDKVEFLKSSLQNTFDIHIWMLIPAVLVIVLLAMKKPSMPVIVIGALLGAIWAVVFQGMDIAHAIATAYNGFSIKTDVEFLNGLLNRGGIVGMLDSLVVIIFGLGFGGLLEKLGVLKVIVSTFEKKLTSAGNVTLSTLIVAFLANIFGCAMYVSLILTPKIMEDSYDRLHLDRRVLSRNSEVGGTLTSGMVPWSDNGIYMAGILGVSTFSYLPFMWLSFVAIGLAIIYGYTGKFIWYTKNNTVKAEKLGMKKLFLGALLLVFAGVMAACGSNNGAESGKKEIVVAATKTPHAEILKEAEPLLKEKGYTLKVKVLSDYKMYNKALADKEVDANYFQHIPYLEQEMKENTDYKLVNAGAVHLEPFGIYSKTYKSLKDLPDGATIILTNNVAEQGRMLAMLENAGLITLDSKVETVDATLKDIKKNPKNLEFKKVAPELTAKAYENKEGDAVFINVNYAIQNKLNPKKDAIEVESTKNNPYANIIAVRKGEEDSAKIKALMEVLHSKKIKDFIEKKYDGAVLPVSE

Secondary structure (DSSP, 8-state):
-PPP-PPPHHHHHHHHHHHHHHHHIIIIIS---HHHHHHHHHHHHHHHHHHHT--HHHHHHHHHHHHHHTHHHHHHHHHHHHHHHHHHHTTHHHHHHHHHHHH--HHHHHHHHHHHHHHHHHHHS-HHHHIIIIIHHHHHHHHHTT--HHHHHHHHHHHHHHHHTT-TT-HHHHHHHHHTT--HHHHHHHHHHHHHHHHHHHHHHHHHHHHHHHTTS--HHHHHHHHHHHHHHS---GGGGHHHHHHHHHHHTT--HHHHHHHHHHHHHHHHHHTS---HHHHHHHHHH------S-HHHHHHHS--TTGGGHHHHHHHHHHHHHHHHHHHTTHHHHHHHTTGGG--SHHHHHHHHHHHHHHHHHHH-SHHHHHHHHHHHHHHHHHHTTB-HHHHHHHHHHHTHHHHTTSTTSHHHHHHHHHHT--HHHHGGG-HHHHHHHHHHHHHHHH-TT--BPPP-GGGGGGT-/-HHHHHHHHHHHHHHHHHHHTTGGGHHHHTTEEEEEE-TTTHHHHHHHHHHHHHHTT-EEEEE--SSHHHHHHHHHTTS-SEEEEEEHHHHHHHHHH-TT--EEEEEEEEE---EEE-SS-SSGGG--TTPEEEEE--GGGHHHHHHHHHHTTS-EE-TTS-GGG--GGGEEE-TT--EEEEE-GGGHHHHHHHT-SSEEEE-HHHHHHTT--HHHH-SEE--STT---EEEEEEETT-TTSHHHHHHHHHHTSHHHHHHHHHHTTTSSEE---

Nearest PDB structures (foldseek):
  8y4x-assembly1_A  TM=4.590E-01  e=2.049E-07  Fusobacterium nucleatum
  7qha-assembly1_B  TM=4.891E-01  e=1.101E-06  Photobacterium profundum SS9
  8w6t-assembly1_A  TM=6.151E-01  e=1.021E-05  Homo sapiens
  8uvi-assembly1_A  TM=5.648E-01  e=1.065E-05  Homo sapiens
  6w4s-assembly1_F  TM=1.305E-01  e=1.613E-01  Homo sapiens